Protein 1E4M (pdb70)

Secondary structure (DSSP, 8-state):
------SSSP-TT-TTTS-GGGS-TT-EEEEE--HHHHS-STTS--BHHHHHHHHSHHHH-TT---SSSTT-HHHHHHHHHHHHHHHT-SEEEEE--HHHH-TTSSGGG---HHHHHHHHHHHHHHHHTT-EEEEEEESS--BHHHHHHH-GGGSTHHHHHHHHHHHHHHHHHTTT--EEEEES-TTHIIIIIHTS-SSTT----TTT-TT-SS--TTTHHHHHHHHHHHHHHHHHHHHHHHSGGG--EEE-EEEEEEEEESSTT-HHHHHHHHHHIIIIIIHHHHHHHHSS--HHHHHHHGGGSPPPPHHHHHHHTT--SSEEEEEEEEEEEEE----TTSTT--GGGGG-EEEESB-TTS-B-SSEEE--SS-GGG-EE--THHHHHHHHHHHHHTTS--EEEEE----EETTS-HHHHH--HHHHHHHHHHHHHHHHHHHHH---EEEEEEE-SB--PBTTTBTSEE--SEEEETTEEEEEEE-HHHHHHHHHH--

B-factor: mean 14.4, std 10.76, range [4.41, 97.76]

Structure (mmCIF, N/CA/C/O backbone):
data_1E4M
#
_entry.id   1E4M
#
_cell.length_a   135.300
_cell.length_b   137.200
_cell.length_c   80.600
_cell.angle_alpha   90.00
_cell.angle_beta   90.00
_cell.angle_gamma   90.00
#
_symmetry.space_group_name_H-M   'C 2 2 21'
#
loop_
_entity.id
_entity.type
_entity.pdbx_description
1 polymer 'MYROSINASE MA1'
2 branched 2-acetamido-2-deoxy-beta-D-glucopyranose-(1-4)-2-acetamido-2-deoxy-beta-D-glucopyranose
3 branched beta-D-xylopyranose-(1-2)-beta-D-mannopyranose-(1-4)-2-acetamido-2-deoxy-beta-D-glucopyranose-(1-4)-[alpha-L-fucopyranose-(1-3)]2-acetamido-2-deoxy-beta-D-glucopyranose
4 branched beta-D-xylopyranose-(1-2)-[alpha-D-mannopyranose-(1-3)][alpha-D-mannopyranose-(1-6)]beta-D-mannopyranose-(1-4)-2-acetamido-2-deoxy-beta-D-glucopyranose-(1-4)-[alpha-L-fucopyranose-(1-3)]2-acetamido-2-deoxy-beta-D-glucopyranose
5 non-polymer 2-acetamido-2-deoxy-beta-D-glucopyranose
6 non-polymer 'ZINC ION'
7 non-polymer 'SULFATE ION'
8 non-polymer GLYCEROL
9 water water
#
loop_
_atom_site.group_PDB
_atom_site.id
_atom_site.type_symbol
_atom_site.label_atom_id
_atom_site.label_alt_id
_atom_site.label_comp_id
_atom_site.label_asym_id
_atom_site.label_entity_id
_atom_site.label_seq_id
_atom_site.pdbx_PDB_ins_code
_atom_site.Cartn_x
_atom_site.Cartn_y
_atom_site.Cartn_z
_atom_site.occupancy
_atom_site.B_iso_or_equiv
_atom_site.auth_seq_id
_atom_site.auth_comp_id
_atom_site.auth_asym_id
_atom_site.auth_atom_id
_atom_site.pdbx_PDB_model_num
ATOM 1 N N . GLU A 1 3 ? 14.571 126.990 51.393 1.00 41.33 3 GLU M N 1
ATOM 2 C CA . GLU A 1 3 ? 15.533 126.700 50.302 1.00 40.50 3 GLU M CA 1
ATOM 3 C C . GLU A 1 3 ? 16.810 127.525 50.476 1.00 36.16 3 GLU M C 1
ATOM 4 O O . GLU A 1 3 ? 16.846 128.724 50.755 1.00 36.08 3 GLU M O 1
ATOM 10 N N . ILE A 1 4 ? 17.908 126.806 50.346 1.00 30.38 4 ILE M N 1
ATOM 11 C CA . ILE A 1 4 ? 19.245 127.408 50.500 1.00 26.36 4 ILE M CA 1
ATOM 12 C C . ILE A 1 4 ? 19.848 127.763 49.162 1.00 23.69 4 ILE M C 1
ATOM 13 O O . ILE A 1 4 ? 19.936 126.999 48.211 1.00 25.58 4 ILE M O 1
ATOM 18 N N . THR A 1 5 ? 20.303 128.982 49.070 1.00 20.24 5 THR M N 1
ATOM 19 C CA . THR A 1 5 ? 21.012 129.494 47.904 1.00 20.12 5 THR M CA 1
ATOM 20 C C . THR A 1 5 ? 22.424 129.839 48.364 1.00 17.52 5 THR M C 1
ATOM 21 O O . THR A 1 5 ? 22.619 130.503 49.375 1.00 20.31 5 THR M O 1
ATOM 25 N N . CYS A 1 6 ? 23.407 129.401 47.614 1.00 13.10 6 CYS M N 1
ATOM 26 C CA . CYS A 1 6 ? 24.796 129.651 47.893 1.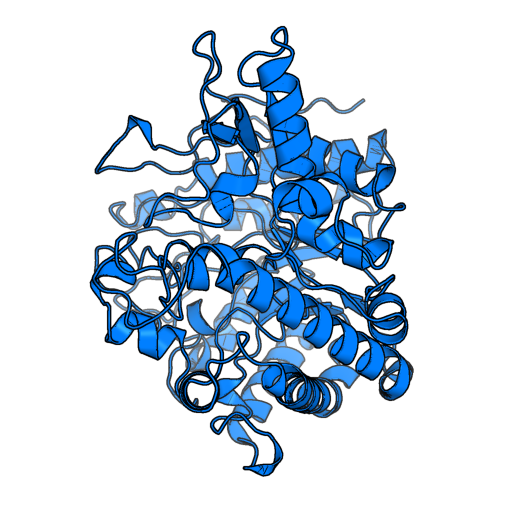00 10.75 6 CYS M CA 1
ATOM 27 C C . CYS A 1 6 ? 25.492 130.286 46.702 1.00 11.08 6 CYS M C 1
ATOM 28 O O . CYS A 1 6 ? 25.263 129.890 45.542 1.00 15.90 6 CYS M O 1
ATOM 31 N N . GLN A 1 7 ? 26.376 131.212 46.921 1.00 10.91 7 GLN M N 1
ATOM 32 C CA . GLN A 1 7 ? 27.122 131.920 45.886 1.00 9.81 7 GLN M CA 1
ATOM 33 C C . GLN A 1 7 ? 28.318 131.116 45.423 1.00 9.43 7 GLN M C 1
ATOM 34 O O . GLN A 1 7 ? 29.046 130.496 46.204 1.00 10.04 7 GLN M O 1
ATOM 40 N N . GLU A 1 8 ? 28.613 131.200 44.121 1.00 9.26 8 GLU M N 1
ATOM 41 C CA . GLU A 1 8 ? 29.769 130.589 43.529 1.00 8.85 8 GLU M CA 1
ATOM 42 C C . GLU A 1 8 ? 30.853 131.562 43.094 1.00 9.31 8 GLU M C 1
ATOM 43 O O . GLU A 1 8 ? 31.975 131.132 42.855 1.00 9.98 8 GLU M O 1
ATOM 49 N N . ASN A 1 9 ? 30.467 132.840 42.998 1.00 9.45 9 ASN M N 1
ATOM 50 C CA . ASN A 1 9 ? 31.390 133.824 42.466 1.00 10.74 9 ASN M CA 1
ATOM 51 C C . ASN A 1 9 ? 31.471 135.022 43.364 1.00 10.46 9 ASN M C 1
ATOM 52 O O . ASN A 1 9 ? 30.525 135.359 44.071 1.00 11.62 9 ASN M O 1
ATOM 57 N N . LEU A 1 10 ? 32.596 135.734 43.321 1.00 9.52 10 LEU M N 1
ATOM 58 C CA . LEU A 1 10 ? 32.682 137.008 44.020 1.00 9.24 10 LEU M CA 1
ATOM 59 C C . LEU A 1 10 ? 31.660 137.993 43.501 1.00 9.84 10 LEU M C 1
ATOM 60 O O . LEU A 1 10 ? 31.376 137.996 42.291 1.00 10.60 10 LEU M O 1
ATOM 65 N N . PRO A 1 11 ? 31.122 138.868 44.354 1.00 10.74 11 PRO M N 1
ATOM 66 C CA . PRO A 1 11 ? 31.373 138.942 45.777 1.00 10.86 11 PRO M CA 1
ATOM 67 C C . PRO A 1 11 ? 30.476 137.984 46.517 1.00 10.73 11 PRO M C 1
ATOM 68 O O . PRO A 1 11 ? 29.388 137.608 46.105 1.00 12.34 11 PRO M O 1
ATOM 72 N N . PHE A 1 12 ? 30.979 137.565 47.659 1.00 10.81 12 PHE M N 1
ATOM 73 C CA . PHE A 1 12 ? 30.289 136.697 48.589 1.00 10.43 12 PHE M CA 1
ATOM 74 C C . PHE A 1 12 ? 29.681 137.554 49.700 1.00 11.73 12 PHE M C 1
ATOM 75 O O . PHE A 1 12 ? 30.237 138.587 50.084 1.00 15.34 12 PHE M O 1
ATOM 83 N N . THR A 1 13 ? 28.541 137.080 50.180 1.00 11.81 13 THR M N 1
ATOM 84 C CA . THR A 1 13 ? 27.852 137.773 51.280 1.00 13.27 13 THR M CA 1
ATOM 85 C C . THR A 1 13 ? 27.658 136.822 52.441 1.00 13.14 13 THR M C 1
ATOM 86 O O . THR A 1 13 ? 26.988 137.204 53.410 1.00 15.97 13 THR M O 1
ATOM 90 N N . CYS A 1 14 ? 28.278 135.651 52.398 1.00 12.67 14 CYS M N 1
ATOM 91 C CA . CYS A 1 14 ? 28.111 134.680 53.464 1.00 13.42 14 CYS M CA 1
ATOM 92 C C . CYS A 1 14 ? 28.967 134.943 54.660 1.00 12.90 14 CYS M C 1
ATOM 93 O O . CYS A 1 14 ? 28.853 134.125 55.596 1.00 14.76 14 CYS M O 1
ATOM 96 N N . GLY A 1 15 ? 29.680 136.054 54.777 1.00 14.44 15 GLY M N 1
ATOM 97 C CA . GLY A 1 15 ? 30.435 136.395 55.952 1.00 15.85 15 GLY M CA 1
ATOM 98 C C . GLY A 1 15 ? 29.559 137.076 56.992 1.00 17.16 15 GLY M C 1
ATOM 99 O O . GLY A 1 15 ? 30.079 137.439 58.020 1.00 19.20 15 GLY M O 1
ATOM 100 N N . ASN A 1 16 ? 28.293 137.270 56.681 1.00 16.54 16 ASN M N 1
ATOM 101 C CA . ASN A 1 16 ? 27.368 137.872 57.603 1.00 18.21 16 ASN M CA 1
ATOM 102 C C . ASN A 1 16 ? 26.775 136.758 58.450 1.00 17.25 16 ASN M C 1
ATOM 103 O O . ASN A 1 16 ? 25.976 135.946 57.977 1.00 18.61 16 ASN M O 1
ATOM 108 N N . THR A 1 17 ? 27.109 136.753 59.729 1.00 16.05 17 THR M N 1
ATOM 109 C CA . THR A 1 17 ? 26.658 135.683 60.605 1.00 17.44 17 THR M CA 1
ATOM 110 C C . THR A 1 17 ? 25.187 135.746 60.963 1.00 19.86 17 THR M C 1
ATOM 111 O O . THR A 1 17 ? 24.661 134.811 61.563 1.00 21.91 17 THR M O 1
ATOM 115 N N . ASP A 1 18 ? 24.489 136.783 60.533 1.00 22.01 18 ASP M N 1
ATOM 116 C CA . ASP A 1 18 ? 23.062 136.860 60.579 1.00 26.34 18 ASP M CA 1
ATOM 117 C C . ASP A 1 18 ? 22.431 135.870 59.590 1.00 28.86 18 ASP M C 1
ATOM 118 O O . ASP A 1 18 ? 21.277 135.513 59.833 1.00 32.12 18 ASP M O 1
ATOM 123 N N . ALA A 1 19 ? 23.124 135.540 58.515 1.00 27.13 19 ALA M N 1
ATOM 124 C CA . ALA A 1 19 ? 22.615 134.681 57.474 1.00 27.47 19 ALA M CA 1
ATOM 125 C C . ALA A 1 19 ? 23.229 133.284 57.526 1.00 25.36 19 ALA M C 1
ATOM 126 O O . ALA A 1 19 ? 22.584 132.355 57.008 1.00 29.30 19 ALA M O 1
ATOM 128 N N . LEU A 1 20 ? 24.468 133.130 57.988 1.00 19.80 20 LEU M N 1
ATOM 129 C CA . LEU A 1 20 ? 25.113 131.828 58.019 1.00 15.99 20 LEU M CA 1
ATOM 130 C C . LEU A 1 20 ? 25.902 131.741 59.312 1.00 13.71 20 LEU M C 1
ATOM 131 O O . LEU A 1 20 ? 26.770 132.559 59.579 1.00 12.79 20 LEU M O 1
ATOM 139 N N . ASN A 1 21 ? 25.583 130.713 60.130 1.00 14.80 21 ASN M N 1
ATOM 140 C CA . ASN A 1 21 ? 26.290 130.571 61.403 1.00 13.93 21 ASN M CA 1
ATOM 141 C C . ASN A 1 21 ? 26.180 129.126 61.844 1.00 13.84 21 ASN M C 1
ATOM 142 O O . ASN A 1 21 ? 25.567 128.315 61.138 1.00 15.32 21 ASN M O 1
ATOM 147 N N . SER A 1 22 ? 26.746 128.788 62.984 1.00 13.35 22 SER M N 1
ATOM 148 C CA . SER A 1 22 ? 26.749 127.401 63.414 1.00 13.26 22 SER M CA 1
ATOM 149 C C . SER A 1 22 ? 25.341 126.880 63.662 1.00 14.60 22 SER M C 1
ATOM 150 O O . SER A 1 22 ? 25.143 125.668 63.538 1.00 14.51 22 SER M O 1
ATOM 153 N N . SER A 1 23 ? 24.406 127.742 63.999 1.00 15.30 23 SER M N 1
ATOM 154 C CA . SER A 1 23 ? 23.034 127.328 64.240 1.00 17.23 23 SER M CA 1
ATOM 155 C C . SER A 1 23 ? 22.305 126.903 62.997 1.00 16.09 23 SER M C 1
ATOM 156 O O . SER A 1 23 ? 21.244 126.304 63.042 1.00 17.51 23 SER M O 1
ATOM 159 N N . SER A 1 24 ? 22.918 127.191 61.835 1.00 15.67 24 SER M N 1
ATOM 160 C CA . SER A 1 24 ? 22.404 126.752 60.569 1.00 17.23 24 SER M CA 1
ATOM 161 C C . SER A 1 24 ? 22.586 125.240 60.436 1.00 16.61 24 SER M C 1
ATOM 162 O O . SER A 1 24 ? 21.886 124.597 59.651 1.00 19.48 24 SER M O 1
ATOM 165 N N . PHE A 1 25 ? 23.514 124.656 61.188 1.00 13.77 25 PHE M N 1
ATOM 166 C CA . PHE A 1 25 ? 23.861 123.248 61.157 1.00 13.56 25 PHE M CA 1
ATOM 167 C C . PHE A 1 25 ? 23.221 122.535 62.326 1.00 14.19 25 PHE M C 1
ATOM 168 O O . PHE A 1 25 ? 22.693 123.193 63.228 1.00 16.12 25 PHE M O 1
ATOM 176 N N . SER A 1 26 ? 23.238 121.193 62.392 1.00 15.80 26 SER M N 1
ATOM 177 C CA . SER A 1 26 ? 22.686 120.444 63.506 1.00 17.11 26 SER M CA 1
ATOM 178 C C . SER A 1 26 ? 23.382 120.799 64.803 1.00 17.23 26 SER M C 1
ATOM 179 O O . SER A 1 26 ? 24.556 121.122 64.770 1.00 16.02 26 SER M O 1
ATOM 182 N N . SER A 1 27 ? 22.636 120.634 65.940 1.00 19.22 27 SER M N 1
ATOM 183 C CA . SER A 1 27 ? 23.255 121.058 67.205 1.00 22.34 27 SER M CA 1
ATOM 184 C C . SER A 1 27 ? 24.556 120.362 67.543 1.00 21.77 27 SER M C 1
ATOM 185 O O . SER A 1 27 ? 25.422 120.892 68.250 1.00 23.48 27 SER M O 1
ATOM 188 N N . ASP A 1 28 ? 24.687 119.121 67.188 1.00 20.59 28 ASP M N 1
ATOM 189 C CA . ASP A 1 28 ? 25.887 118.372 67.562 1.00 20.62 28 ASP M CA 1
ATOM 190 C C . ASP A 1 28 ? 27.081 118.613 66.641 1.00 16.89 28 ASP M C 1
ATOM 191 O O . ASP A 1 28 ? 28.128 118.021 66.840 1.00 17.25 28 ASP M O 1
ATOM 196 N N . PHE A 1 29 ? 26.929 119.416 65.596 1.00 12.76 29 PHE M N 1
ATOM 197 C CA . PHE A 1 29 ? 27.947 119.521 64.557 1.00 10.26 29 PHE M CA 1
ATOM 198 C C . PHE A 1 29 ? 29.196 120.099 65.165 1.00 10.07 29 PHE M C 1
ATOM 199 O O . PHE A 1 29 ? 29.157 121.090 65.885 1.00 14.72 29 PHE M O 1
ATOM 207 N N . ILE A 1 30 ? 30.347 119.549 64.856 1.00 7.68 30 ILE M N 1
ATOM 208 C CA . ILE A 1 30 ? 31.630 120.000 65.404 1.00 8.26 30 ILE M CA 1
ATOM 209 C C . ILE A 1 30 ? 32.250 121.040 64.490 1.00 6.99 30 ILE M C 1
ATOM 210 O O . ILE A 1 30 ? 32.330 120.811 63.289 1.00 9.00 30 ILE M O 1
ATOM 219 N N . PHE A 1 31 ? 32.735 122.125 65.077 1.00 7.26 31 PHE M N 1
ATOM 220 C CA . PHE A 1 31 ? 33.448 123.143 64.328 1.00 7.64 31 PHE M CA 1
ATOM 221 C C . PHE A 1 31 ? 34.810 123.331 64.993 1.00 6.84 31 PHE M C 1
ATOM 222 O O . PHE A 1 31 ? 34.926 123.483 66.198 1.00 8.10 31 PHE M O 1
ATOM 230 N N . GLY A 1 32 ? 35.849 123.380 64.156 1.00 6.50 32 GLY M N 1
ATOM 231 C CA . GLY A 1 32 ? 37.169 123.683 64.691 1.00 6.83 32 GLY M CA 1
ATOM 232 C C . GLY A 1 32 ? 38.143 123.987 63.603 1.00 5.71 32 GLY M C 1
ATOM 233 O O . GLY A 1 32 ? 37.796 124.471 62.525 1.00 6.02 32 GLY M O 1
ATOM 234 N N . VAL A 1 33 ? 39.405 123.675 63.923 1.00 5.97 33 VAL M N 1
ATOM 235 C CA . VAL A 1 33 ? 40.535 123.909 63.045 1.00 5.85 33 VAL M CA 1
ATOM 236 C C . VAL A 1 33 ? 41.482 122.723 63.147 1.00 5.34 33 VAL M C 1
ATOM 237 O O . VAL A 1 33 ? 41.304 121.829 63.970 1.00 6.24 33 VAL M O 1
ATOM 241 N N . ALA A 1 34 ? 42.474 122.718 62.264 1.00 6.22 34 ALA M N 1
ATOM 242 C CA . ALA A 1 34 ? 43.403 121.601 62.089 1.00 5.52 34 ALA M CA 1
ATOM 243 C C . ALA A 1 34 ? 44.847 122.075 62.001 1.00 5.48 34 ALA M C 1
ATOM 244 O O . ALA A 1 34 ? 45.138 123.237 61.680 1.00 6.69 34 ALA M O 1
ATOM 246 N N . SER A 1 35 ? 45.742 121.136 62.268 1.00 5.66 35 SER M N 1
ATOM 247 C CA . SER A 1 35 ? 47.178 121.340 62.195 1.00 5.02 35 SER M CA 1
ATOM 248 C C . SER A 1 35 ? 47.836 120.008 61.918 1.00 4.82 35 SER M C 1
ATOM 249 O O . SER A 1 35 ? 47.194 118.965 61.899 1.00 5.32 35 SER M O 1
ATOM 252 N N . SER A 1 36 ? 49.169 120.030 61.729 1.00 4.91 36 SER M N 1
ATOM 253 C CA . SER A 1 36 ? 49.943 118.790 61.738 1.00 4.95 36 SER M CA 1
ATOM 254 C C . SER A 1 36 ? 51.286 119.029 62.415 1.00 4.83 36 SER M C 1
ATOM 255 O O . SER A 1 36 ? 51.776 120.146 62.497 1.00 5.39 36 SER M O 1
ATOM 258 N N . ALA A 1 37 ? 51.851 117.930 62.870 1.00 4.78 37 ALA M N 1
ATOM 259 C CA . ALA A 1 37 ? 52.990 118.000 63.779 1.00 5.33 37 ALA M CA 1
ATOM 260 C C . ALA A 1 37 ? 54.243 118.554 63.157 1.00 4.64 37 ALA M C 1
ATOM 261 O O . ALA A 1 37 ? 54.929 119.391 63.747 1.00 5.67 37 ALA M O 1
ATOM 263 N N . TYR A 1 38 ? 54.601 118.139 61.935 1.00 4.82 38 TYR M N 1
ATOM 264 C CA . TYR A 1 38 ? 55.790 118.671 61.315 1.00 5.16 38 TYR M CA 1
ATOM 265 C C . TYR A 1 38 ? 55.663 120.159 61.140 1.00 4.79 38 TYR M C 1
ATOM 266 O O . TYR A 1 38 ? 56.618 120.922 61.256 1.00 5.34 38 TYR M O 1
ATOM 275 N N . GLN A 1 39 ? 54.434 120.590 60.794 1.00 5.11 39 GLN M N 1
ATOM 276 C CA . GLN A 1 39 ? 54.219 121.966 60.445 1.00 5.47 39 GLN M CA 1
ATOM 277 C C . GLN A 1 39 ? 54.234 122.901 61.604 1.00 5.25 39 GLN M C 1
ATOM 278 O O . GLN A 1 39 ? 54.463 124.111 61.400 1.00 6.55 39 GLN M O 1
ATOM 284 N N . ILE A 1 40 ? 53.964 122.436 62.822 1.00 5.42 40 ILE M N 1
ATOM 285 C CA . ILE A 1 40 ? 53.844 123.295 63.985 1.00 5.79 40 ILE M CA 1
ATOM 286 C C . ILE A 1 40 ? 54.787 123.069 65.134 1.00 5.61 40 ILE M C 1
ATOM 287 O O . ILE A 1 40 ? 55.005 124.013 65.894 1.00 6.51 40 ILE M O 1
ATOM 292 N N . GLU A 1 41 ? 55.321 121.850 65.338 1.00 5.48 41 GLU M N 1
ATOM 293 C CA . GLU A 1 41 ? 55.942 121.621 66.629 1.00 5.82 41 GLU M CA 1
ATOM 294 C C . GLU A 1 41 ? 57.355 122.131 66.772 1.00 5.75 41 GLU M C 1
ATOM 295 O O . GLU A 1 41 ? 57.715 122.669 67.816 1.00 7.45 41 GLU M O 1
ATOM 301 N N . GLY A 1 42 ? 58.167 121.877 65.766 1.00 6.17 42 GLY M N 1
ATOM 302 C CA . GLY A 1 42 ? 59.608 121.991 65.825 1.00 6.37 42 GLY M CA 1
ATOM 303 C C . GLY A 1 42 ? 60.252 120.663 66.138 1.00 6.60 42 GLY M C 1
ATOM 304 O O . GLY A 1 42 ? 59.641 119.696 66.636 1.00 7.72 42 GLY M O 1
ATOM 305 N N . THR A 1 43 ? 61.554 120.563 65.866 1.00 6.64 43 THR M N 1
ATOM 306 C CA . THR A 1 43 ? 62.311 119.348 66.094 1.00 6.60 43 THR M CA 1
ATOM 307 C C . THR A 1 43 ? 62.717 119.124 67.540 1.00 6.13 43 THR M C 1
ATOM 308 O O . THR A 1 43 ? 63.090 118.003 67.891 1.00 6.88 43 THR M O 1
ATOM 312 N N . ILE A 1 44 ? 62.656 120.149 68.370 1.00 6.80 44 ILE M N 1
ATOM 313 C CA . ILE A 1 44 ? 63.032 119.959 69.769 1.00 6.92 44 ILE M CA 1
ATOM 314 C C . ILE A 1 44 ? 62.289 118.790 70.351 1.00 6.74 44 ILE M C 1
ATOM 315 O O . ILE A 1 44 ? 61.067 118.658 70.203 1.00 6.93 44 ILE M O 1
ATOM 320 N N . GLY A 1 45 ? 63.014 117.897 71.046 1.00 6.23 45 GLY M N 1
ATOM 321 C CA . GLY A 1 45 ? 62.393 116.815 71.749 1.00 6.60 45 GLY M CA 1
ATOM 322 C C . GLY A 1 45 ? 61.974 115.626 70.918 1.00 6.55 45 GLY M C 1
ATOM 323 O O . GLY A 1 45 ? 61.363 114.714 71.476 1.00 7.39 45 GLY M O 1
ATOM 324 N N . ARG A 1 46 ? 62.277 115.598 69.627 1.00 5.94 46 ARG M N 1
ATOM 325 C CA . ARG A 1 46 ? 61.927 114.455 68.810 1.00 5.89 46 ARG M CA 1
ATOM 326 C C . ARG A 1 46 ? 63.101 114.024 67.956 1.00 5.89 46 ARG M C 1
ATOM 327 O O . ARG A 1 46 ? 64.087 114.730 67.787 1.00 6.21 46 ARG M O 1
ATOM 335 N N . GLY A 1 47 ? 62.963 112.760 67.463 1.00 5.37 47 GLY M N 1
ATOM 336 C CA . GLY A 1 47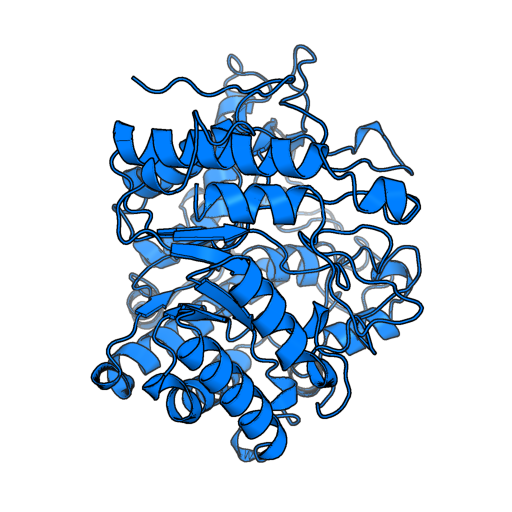 ? 63.879 112.303 66.452 1.00 5.67 47 GLY M CA 1
ATOM 337 C C . GLY A 1 47 ? 63.606 112.944 65.121 1.00 5.38 47 GLY M C 1
ATOM 338 O O . GLY A 1 47 ? 62.712 113.764 64.938 1.00 7.16 47 GLY M O 1
ATOM 339 N N . LEU A 1 48 ? 64.398 112.521 64.114 1.00 5.84 48 LEU M N 1
ATOM 340 C CA . LEU A 1 48 ? 64.323 113.055 62.775 1.00 6.24 48 LEU M CA 1
ATOM 341 C C . LEU A 1 48 ? 63.445 112.194 61.907 1.00 5.41 48 LEU M C 1
ATOM 342 O O . LEU A 1 48 ? 63.458 110.948 61.976 1.00 6.96 48 LEU M O 1
ATOM 347 N N . ASN A 1 49 ? 62.698 112.856 61.034 1.00 4.55 49 ASN M N 1
ATOM 348 C CA . ASN A 1 49 ? 61.775 112.205 60.102 1.00 4.93 49 ASN M CA 1
ATOM 349 C C . ASN A 1 49 ? 62.128 112.602 58.681 1.00 5.07 49 ASN M C 1
ATOM 350 O O . ASN A 1 49 ? 63.000 113.422 58.422 1.00 5.70 49 ASN M O 1
ATOM 355 N N . ILE A 1 50 ? 61.371 112.013 57.730 1.00 4.87 50 ILE M N 1
ATOM 356 C CA . ILE A 1 50 ? 61.722 112.228 56.323 1.00 5.10 50 ILE M CA 1
ATOM 357 C C . ILE A 1 50 ? 61.399 113.634 55.859 1.00 4.46 50 ILE M C 1
ATOM 358 O O . ILE A 1 50 ? 61.941 114.012 54.822 1.00 5.07 50 ILE M O 1
ATOM 363 N N . TRP A 1 51 ? 60.544 114.385 56.548 1.00 4.91 51 TRP M N 1
ATOM 364 C CA . TRP A 1 51 ? 60.384 115.778 56.185 1.00 5.06 51 TRP M CA 1
ATOM 365 C C . TRP A 1 51 ? 61.555 116.592 56.658 1.00 4.95 51 TRP M C 1
ATOM 366 O O . TRP A 1 51 ? 62.026 117.479 55.936 1.00 5.85 51 TRP M O 1
ATOM 377 N N . ASP A 1 52 ? 62.176 116.280 57.812 1.00 5.17 52 ASP M N 1
ATOM 378 C CA . ASP A 1 52 ? 63.461 116.876 58.139 1.00 5.00 52 ASP M CA 1
ATOM 379 C C . ASP A 1 52 ? 64.466 116.496 57.049 1.00 5.20 52 ASP M C 1
ATOM 380 O O . ASP A 1 52 ? 65.202 117.318 56.539 1.00 5.89 52 ASP M O 1
ATOM 385 N N . GLY A 1 53 ? 64.521 115.194 56.731 1.00 5.32 53 GLY M N 1
ATOM 386 C CA . GLY A 1 53 ? 65.533 114.737 55.767 1.00 5.34 53 GLY M CA 1
ATOM 387 C C . GLY A 1 53 ? 65.394 115.393 54.434 1.00 5.03 53 GLY M C 1
ATOM 388 O O . GLY A 1 53 ? 66.361 115.866 53.839 1.00 6.06 53 GLY M O 1
ATOM 389 N N . PHE A 1 54 ? 64.165 115.441 53.926 1.00 5.12 54 PHE M N 1
ATOM 390 C CA . PHE A 1 54 ? 63.897 115.970 52.606 1.00 5.30 54 PHE M CA 1
ATOM 391 C C . PHE A 1 54 ? 64.173 117.468 52.546 1.00 4.98 54 PHE M C 1
ATOM 392 O O . PHE A 1 54 ? 64.824 117.939 51.590 1.00 6.01 54 PHE M O 1
ATOM 400 N N . THR A 1 55 ? 63.671 118.202 53.534 1.00 5.03 55 THR M N 1
ATOM 401 C CA . THR A 1 55 ? 63.882 119.636 53.503 1.00 5.44 55 THR M CA 1
ATOM 402 C C . THR A 1 55 ? 65.318 120.049 53.654 1.00 5.62 55 THR M C 1
ATOM 403 O O . THR A 1 55 ? 65.720 121.116 53.205 1.00 7.22 55 THR M O 1
ATOM 407 N N . HIS A 1 56 ? 66.116 119.210 54.306 1.00 5.33 56 HIS M N 1
ATOM 408 C CA . HIS A 1 56 ? 67.522 119.472 54.523 1.00 5.80 56 HIS M CA 1
ATOM 409 C C . HIS A 1 56 ? 68.402 119.011 53.342 1.00 5.35 56 HIS M C 1
ATOM 410 O O . HIS A 1 56 ? 69.362 119.681 53.016 1.00 6.85 56 HIS M O 1
ATOM 417 N N . ARG A 1 57 ? 68.022 117.895 52.728 1.00 5.56 57 ARG M N 1
ATOM 418 C CA . ARG A 1 57 ? 68.802 117.397 51.596 1.00 5.62 57 ARG M CA 1
ATOM 419 C C . ARG A 1 57 ? 68.497 118.144 50.320 1.00 5.63 57 ARG M C 1
ATOM 420 O O . ARG A 1 57 ? 69.386 118.313 49.483 1.00 6.44 57 ARG M O 1
ATOM 428 N N . TYR A 1 58 ? 67.259 118.589 50.193 1.00 5.69 58 TYR M N 1
ATOM 429 C CA . TYR A 1 58 ? 66.718 119.252 48.985 1.00 6.44 58 TYR M CA 1
ATOM 430 C C . TYR A 1 58 ? 66.097 120.570 49.391 1.00 7.51 58 TYR M C 1
ATOM 431 O O . TYR A 1 58 ? 64.870 120.766 49.286 1.00 7.51 58 TYR M O 1
ATOM 440 N N . PRO A 1 59 ? 66.889 121.534 49.839 1.00 7.79 59 PRO M N 1
ATOM 441 C CA . PRO A 1 59 ? 66.319 122.764 50.385 1.00 8.52 59 PRO M CA 1
ATOM 442 C C . PRO A 1 59 ? 65.477 123.512 49.391 1.00 8.97 59 PRO M C 1
ATOM 443 O O . PRO A 1 59 ? 64.446 124.097 49.795 1.00 9.67 59 PRO M O 1
ATOM 447 N N . ASN A 1 60 ? 65.805 123.477 48.105 1.00 9.63 60 ASN M N 1
ATOM 448 C CA . ASN A 1 60 ? 64.929 124.190 47.177 1.00 10.74 60 ASN M CA 1
ATOM 449 C C . ASN A 1 60 ? 63.585 123.536 46.995 1.00 9.90 60 ASN M C 1
ATOM 450 O O . ASN A 1 60 ? 62.719 124.178 46.421 1.00 15.41 60 ASN M O 1
ATOM 455 N N . LYS A 1 61 ? 63.359 122.321 47.455 1.00 8.22 61 LYS M N 1
ATOM 456 C CA . LYS A 1 61 ? 62.065 121.691 47.424 1.00 8.47 61 LYS M CA 1
ATOM 457 C C . LYS A 1 61 ? 61.301 121.953 48.724 1.00 8.64 61 LYS M C 1
ATOM 458 O O . LYS A 1 61 ? 60.093 121.695 48.781 1.00 9.95 61 LYS M O 1
ATOM 464 N N . SER A 1 62 ? 61.958 122.468 49.758 1.00 9.28 62 SER M N 1
ATOM 465 C CA . SER A 1 62 ? 61.260 122.726 51.004 1.00 9.08 62 SER M CA 1
ATOM 466 C C . SER A 1 62 ? 60.355 123.918 50.889 1.00 9.06 62 SER M C 1
ATOM 467 O O . SER A 1 62 ? 59.320 124.026 51.569 1.00 10.65 62 SER M O 1
ATOM 472 N N . GLY A 1 63 ? 60.751 124.905 50.078 1.00 9.52 63 GLY M N 1
ATOM 473 C CA . GLY A 1 63 ? 60.027 126.139 49.844 1.00 9.80 63 GLY M CA 1
ATOM 474 C C . GLY A 1 63 ? 60.943 127.114 49.154 1.00 9.97 63 GLY M C 1
ATOM 475 O O . GLY A 1 63 ? 62.181 126.944 49.190 1.00 10.77 63 GLY M O 1
ATOM 476 N N . PRO A 1 64 ? 60.406 128.167 48.568 1.00 10.76 64 PRO M N 1
ATOM 477 C CA . PRO A 1 64 ? 61.255 129.139 47.880 1.00 12.01 64 PRO M CA 1
ATOM 478 C C . PRO A 1 64 ? 62.213 129.823 48.832 1.00 11.59 64 PRO M C 1
ATOM 479 O O . PRO A 1 64 ? 63.303 130.291 48.434 1.00 14.96 64 PRO M O 1
ATOM 483 N N . ASP A 1 65 ? 61.866 129.923 50.100 1.00 10.86 65 ASP M N 1
ATOM 484 C CA . ASP A 1 65 ? 62.681 130.513 51.150 1.00 11.73 65 ASP M CA 1
ATOM 485 C C . ASP A 1 65 ? 63.592 129.479 51.820 1.00 10.40 65 ASP M C 1
ATOM 486 O O . ASP A 1 65 ? 64.255 129.830 52.787 1.00 12.55 65 ASP M O 1
ATOM 491 N N . HIS A 1 66 ? 63.534 128.238 51.341 1.00 10.27 66 HIS M N 1
ATOM 492 C CA . HIS A 1 66 ? 64.265 127.136 51.947 1.00 10.02 66 HIS M CA 1
ATOM 493 C C . HIS A 1 66 ? 63.826 126.929 53.393 1.00 9.77 66 HIS M C 1
ATOM 494 O O . HIS A 1 66 ? 64.548 126.323 54.186 1.00 11.73 66 HIS M O 1
ATOM 501 N N . GLY A 1 67 ? 62.622 127.333 53.757 1.00 10.11 67 GLY M N 1
ATOM 502 C CA . GLY A 1 67 ? 62.114 127.166 55.092 1.00 10.39 67 GLY M CA 1
ATOM 503 C C . GLY A 1 67 ? 61.831 125.728 55.439 1.00 9.10 67 GLY M C 1
ATOM 504 O O . GLY A 1 67 ? 61.552 124.969 54.502 1.00 11.91 67 GLY M O 1
ATOM 505 N N . ASN A 1 68 ? 61.795 125.404 56.709 1.00 7.90 68 ASN M N 1
ATOM 506 C CA . ASN A 1 68 ? 61.500 124.031 57.115 1.00 7.84 68 ASN M CA 1
ATOM 507 C C . ASN A 1 68 ? 60.853 124.061 58.498 1.00 7.10 68 ASN M C 1
ATOM 508 O O . ASN A 1 68 ? 60.552 125.130 59.029 1.00 7.82 68 ASN M O 1
ATOM 513 N N . GLY A 1 69 ? 60.546 122.890 59.009 1.00 6.82 69 GLY M N 1
ATOM 514 C CA . GLY A 1 69 ? 59.888 122.741 60.283 1.00 6.80 69 GLY M CA 1
ATOM 515 C C . GLY A 1 69 ? 60.827 122.710 61.460 1.00 6.68 69 GLY M C 1
ATOM 516 O O . GLY A 1 69 ? 60.378 122.266 62.532 1.00 7.41 69 GLY M O 1
ATOM 517 N N . ASP A 1 70 ? 62.040 123.199 61.377 1.00 6.03 70 ASP M N 1
ATOM 518 C CA . ASP A 1 70 ? 62.944 123.089 62.515 1.00 6.86 70 ASP M CA 1
ATOM 519 C C . ASP A 1 70 ? 62.383 123.748 63.800 1.00 7.33 70 ASP M C 1
ATOM 520 O O . ASP A 1 70 ? 62.482 123.153 64.874 1.00 7.87 70 ASP M O 1
ATOM 525 N N . THR A 1 71 ? 61.858 124.950 63.606 1.00 7.81 71 THR M N 1
ATOM 526 C CA . THR A 1 71 ? 61.326 125.656 64.792 1.00 7.88 71 THR M CA 1
ATOM 527 C C . THR A 1 71 ? 59.896 126.032 64.559 1.00 7.69 71 THR M C 1
ATOM 528 O O . THR A 1 71 ? 59.061 125.874 65.457 1.00 8.54 71 THR M O 1
ATOM 532 N N . THR A 1 72 ? 59.547 126.522 63.368 1.00 8.05 72 THR M N 1
ATOM 533 C CA . THR A 1 72 ? 58.169 126.868 63.008 1.00 7.65 72 THR M CA 1
ATOM 534 C C . THR A 1 72 ? 57.511 127.672 64.117 1.00 7.62 72 THR M C 1
ATOM 535 O O . THR A 1 72 ? 58.161 128.555 64.706 1.00 9.66 72 THR M O 1
ATOM 539 N N . CYS A 1 73 ? 56.263 127.394 64.409 1.00 8.84 73 CYS M N 1
ATOM 540 C CA . CYS A 1 73 ? 55.540 128.154 65.431 1.00 9.33 73 CYS M CA 1
ATOM 541 C C . CYS A 1 73 ? 55.798 127.632 66.820 1.00 9.07 73 CYS M C 1
ATOM 542 O O . CYS A 1 73 ? 55.171 128.125 67.766 1.00 9.89 73 CYS M O 1
ATOM 545 N N . ASP A 1 74 ? 56.690 126.627 66.970 1.00 8.94 74 ASP M N 1
ATOM 546 C CA . ASP A 1 74 ? 57.096 126.154 68.261 1.00 8.74 74 ASP M CA 1
ATOM 547 C C . ASP A 1 74 ? 55.894 125.768 69.121 1.00 8.13 74 ASP M C 1
ATOM 548 O O . ASP A 1 74 ? 55.827 126.130 70.304 1.00 9.33 74 ASP M O 1
ATOM 553 N N . SER A 1 75 ? 55.015 124.938 68.561 1.00 8.01 75 SER M N 1
ATOM 554 C CA . SER A 1 75 ? 53.929 124.374 69.368 1.00 7.73 75 SER M CA 1
ATOM 555 C C . SER A 1 75 ? 54.458 123.356 70.343 1.00 8.11 75 SER M C 1
ATOM 556 O O . SER A 1 75 ? 53.685 122.985 71.248 1.00 9.25 75 SER M O 1
ATOM 559 N N . PHE A 1 76 ? 55.696 122.880 70.239 1.00 8.51 76 PHE M N 1
ATOM 560 C CA . PHE A 1 76 ? 56.254 122.138 71.353 1.00 9.32 76 PHE M CA 1
ATOM 561 C C . PHE A 1 76 ? 56.229 123.000 72.617 1.00 9.20 76 PHE M C 1
ATOM 562 O O . PHE A 1 76 ? 55.768 122.532 73.661 1.00 11.01 76 PHE M O 1
ATOM 570 N N . SER A 1 77 ? 56.678 124.244 72.520 1.00 9.92 77 SER M N 1
ATOM 571 C CA . SER A 1 77 ? 56.700 125.115 73.675 1.00 10.81 77 SER M CA 1
ATOM 572 C C . SER A 1 77 ? 55.355 125.763 73.932 1.00 9.63 77 SER M C 1
ATOM 573 O O . SER A 1 77 ? 54.954 125.960 75.084 1.00 12.52 77 SER M O 1
ATOM 576 N N . TYR A 1 78 ? 54.625 126.080 72.874 1.00 9.23 78 TYR M N 1
ATOM 577 C CA . TYR A 1 78 ? 53.473 126.956 72.974 1.00 9.92 78 TYR M CA 1
ATOM 578 C C . TYR A 1 78 ? 52.179 126.261 72.703 1.00 8.99 78 TYR M C 1
ATOM 579 O O . TYR A 1 78 ? 51.181 126.877 72.344 1.00 10.22 78 TYR M O 1
ATOM 588 N N . TRP A 1 79 ? 52.080 124.956 72.977 1.00 9.57 79 TRP M N 1
ATOM 589 C CA . TRP A 1 79 ? 50.838 124.193 72.799 1.00 8.81 79 TRP M CA 1
ATOM 590 C C . TRP A 1 79 ? 49.716 124.836 73.591 1.00 8.44 79 TRP M C 1
ATOM 591 O O . TRP A 1 79 ? 48.576 124.792 73.152 1.00 8.75 79 TRP M O 1
ATOM 602 N N . GLN A 1 80 ? 50.003 125.444 74.763 1.00 8.46 80 GLN M N 1
ATOM 603 C CA . GLN A 1 80 ? 48.916 126.049 75.512 1.00 9.45 80 GLN M CA 1
ATOM 604 C C . GLN A 1 80 ? 48.332 127.210 74.749 1.00 8.62 80 GLN M C 1
ATOM 605 O O . GLN A 1 80 ? 47.136 127.491 74.876 1.00 9.74 80 GLN M O 1
ATOM 611 N N . LYS A 1 81 ? 49.177 127.938 74.003 1.00 8.95 81 LYS M N 1
ATOM 612 C CA . LYS A 1 81 ? 48.687 129.034 73.203 1.00 9.05 81 LYS M CA 1
ATOM 613 C C . LYS A 1 81 ? 47.791 128.571 72.058 1.00 8.80 81 LYS M C 1
ATOM 614 O O . LYS A 1 81 ? 46.864 129.269 71.668 1.00 10.20 81 LYS M O 1
ATOM 620 N N . ASP A 1 82 ? 48.044 127.341 71.567 1.00 8.71 82 ASP M N 1
ATOM 621 C CA . ASP A 1 82 ? 47.139 126.755 70.579 1.00 8.66 82 ASP M CA 1
ATOM 622 C C . ASP A 1 82 ? 45.758 126.487 71.232 1.00 8.33 82 ASP M C 1
ATOM 623 O O . ASP A 1 82 ? 44.731 126.801 70.670 1.00 9.17 82 ASP M O 1
ATOM 628 N N . ILE A 1 83 ? 45.781 125.874 72.424 1.00 8.85 83 ILE M N 1
ATOM 629 C CA . ILE A 1 83 ? 44.554 125.653 73.154 1.00 8.91 83 ILE M CA 1
ATOM 630 C C . ILE A 1 83 ? 43.811 126.965 73.350 1.00 9.64 83 ILE M C 1
ATOM 631 O O . ILE A 1 83 ? 42.609 127.057 73.206 1.00 10.55 83 ILE M O 1
ATOM 636 N N . ASP A 1 84 ? 44.568 128.012 73.701 1.00 9.80 84 ASP M N 1
ATOM 637 C CA . ASP A 1 84 ? 43.948 129.339 73.939 1.00 11.01 84 ASP M CA 1
ATOM 638 C C . ASP A 1 84 ? 43.242 129.829 72.690 1.00 10.73 84 ASP M C 1
ATOM 639 O O . ASP A 1 84 ? 42.180 130.465 72.824 1.00 11.99 84 ASP M O 1
ATOM 644 N N . VAL A 1 85 ? 43.786 129.646 71.496 1.00 10.48 85 VAL M N 1
ATOM 645 C CA . VAL A 1 85 ? 43.134 130.060 70.265 1.00 11.09 85 VAL M CA 1
ATOM 646 C C . VAL A 1 85 ? 41.811 129.303 70.142 1.00 8.94 85 VAL M C 1
ATOM 647 O O . VAL A 1 85 ? 40.776 129.856 69.817 1.00 9.71 85 VAL M O 1
ATOM 651 N N . LEU A 1 86 ? 41.841 127.984 70.353 1.00 8.77 86 LEU M N 1
ATOM 652 C CA . LEU A 1 86 ? 40.662 127.163 70.244 1.00 8.09 86 LEU M CA 1
ATOM 653 C C . LEU A 1 86 ? 39.590 127.586 71.235 1.00 8.28 86 LEU M C 1
ATOM 654 O O . LEU A 1 86 ? 38.390 127.648 70.915 1.00 9.19 86 LEU M O 1
ATOM 659 N N . ASP A 1 87 ? 40.044 127.911 72.451 1.00 9.20 87 ASP M N 1
ATOM 660 C CA . ASP A 1 87 ? 39.103 128.392 73.470 1.00 10.53 87 ASP M CA 1
ATOM 661 C C . ASP A 1 87 ? 38.478 129.729 73.091 1.00 10.99 87 ASP M C 1
ATOM 662 O O . ASP A 1 87 ? 37.271 129.891 73.180 1.00 12.08 87 ASP M O 1
ATOM 667 N N . GLU A 1 88 ? 39.291 130.627 72.539 1.00 11.20 88 GLU M N 1
ATOM 668 C CA . GLU A 1 88 ? 38.792 131.893 72.032 1.00 12.45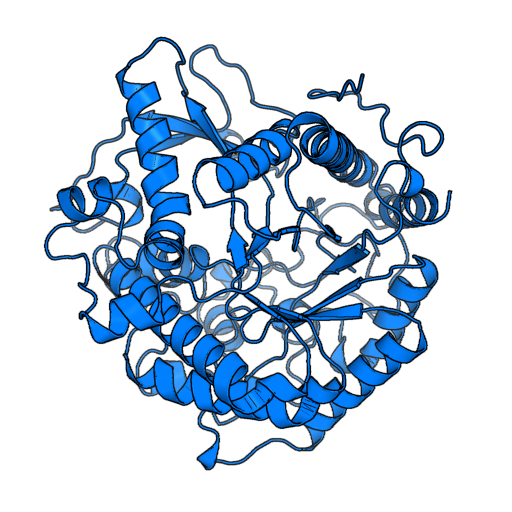 88 GLU M CA 1
ATOM 669 C C . GLU A 1 88 ? 37.755 131.688 70.942 1.00 11.53 88 GLU M C 1
ATOM 670 O O . GLU A 1 88 ? 36.728 132.389 70.906 1.00 13.27 88 GLU M O 1
ATOM 681 N N . LEU A 1 89 ? 38.002 130.709 70.080 1.00 10.80 89 LEU M N 1
ATOM 682 C CA . LEU A 1 89 ? 37.049 130.397 69.025 1.00 10.35 89 LEU M CA 1
ATOM 683 C C . LEU A 1 89 ? 35.779 129.751 69.549 1.00 10.15 89 LEU M C 1
ATOM 684 O O . LEU A 1 89 ? 34.805 129.648 68.789 1.00 11.81 89 LEU M O 1
ATOM 689 N N . ASN A 1 90 ? 35.785 129.204 70.756 1.00 10.41 90 ASN M N 1
ATOM 690 C CA . ASN A 1 90 ? 34.730 128.344 71.234 1.00 10.47 90 ASN M CA 1
ATOM 691 C C . ASN A 1 90 ? 34.622 127.127 70.305 1.00 9.80 90 ASN M C 1
ATOM 692 O O . ASN A 1 90 ? 33.569 126.559 70.092 1.00 10.46 90 ASN M O 1
ATOM 697 N N . ALA A 1 91 ? 35.782 126.680 69.781 1.00 9.66 91 ALA M N 1
ATOM 698 C CA . ALA A 1 91 ? 35.802 125.515 68.928 1.00 9.08 91 ALA M CA 1
ATOM 699 C C . ALA A 1 91 ? 35.426 124.300 69.728 1.00 8.47 91 ALA M C 1
ATOM 700 O O . ALA A 1 91 ? 35.732 124.146 70.912 1.00 10.64 91 ALA M O 1
ATOM 702 N N . THR A 1 92 ? 34.797 123.324 69.065 1.00 8.18 92 THR M N 1
ATOM 703 C CA . THR A 1 92 ? 34.452 122.055 69.639 1.00 8.78 92 THR M CA 1
ATOM 704 C C . THR A 1 92 ? 35.296 120.939 69.104 1.00 7.27 92 THR M C 1
ATOM 705 O O . THR A 1 92 ? 35.145 119.815 69.583 1.00 9.14 92 THR M O 1
ATOM 709 N N . GLY A 1 93 ? 36.154 121.201 68.109 1.00 6.83 93 GLY M N 1
ATOM 710 C CA . GLY A 1 93 ? 37.068 120.165 67.616 1.00 6.67 93 GLY M CA 1
ATOM 711 C C . GLY A 1 93 ? 38.421 120.790 67.283 1.00 5.85 93 GLY M C 1
ATOM 712 O O . GLY A 1 93 ? 38.534 121.937 66.908 1.00 6.95 93 GLY M O 1
ATOM 713 N N . TYR A 1 94 ? 39.425 119.914 67.372 1.00 6.09 94 TYR M N 1
ATOM 714 C CA . TYR A 1 94 ? 40.760 120.266 66.915 1.00 5.95 94 TYR M CA 1
ATOM 715 C C . TYR A 1 94 ? 41.391 119.026 66.361 1.00 5.68 94 TYR M C 1
ATOM 716 O O . TYR A 1 94 ? 41.471 118.006 67.043 1.00 6.48 94 TYR M O 1
ATOM 725 N N . ARG A 1 95 ? 41.851 119.130 65.115 1.00 5.60 95 ARG M N 1
ATOM 726 C CA . ARG A 1 95 ? 42.631 118.046 64.530 1.00 5.68 95 ARG M CA 1
ATOM 727 C C . ARG A 1 95 ? 44.110 118.398 64.623 1.00 5.32 95 ARG M C 1
ATOM 728 O O . ARG A 1 95 ? 44.514 119.482 64.193 1.00 6.88 95 ARG M O 1
ATOM 736 N N . PHE A 1 96 ? 44.871 117.490 65.206 1.00 5.16 96 PHE M N 1
ATOM 737 C CA . PHE A 1 96 ? 46.316 117.621 65.240 1.00 5.41 96 PHE M CA 1
ATOM 738 C C . PHE A 1 96 ? 46.879 116.261 64.916 1.00 5.08 96 PHE M C 1
ATOM 739 O O . PHE A 1 96 ? 46.156 115.277 64.910 1.00 5.84 96 PHE M O 1
ATOM 747 N N . SER A 1 97 ? 48.194 116.224 64.679 1.00 4.63 97 SER M N 1
ATOM 748 C CA . SER A 1 97 ? 48.819 114.913 64.469 1.00 4.41 97 SER M CA 1
ATOM 749 C C . SER A 1 97 ? 49.837 114.632 65.541 1.00 4.70 97 SER M C 1
ATOM 750 O O . SER A 1 97 ? 50.417 115.523 66.160 1.00 5.61 97 SER M O 1
ATOM 753 N N . ILE A 1 98 ? 50.076 113.333 65.742 1.00 4.47 98 ILE M N 1
ATOM 754 C CA . ILE A 1 98 ? 51.173 112.861 66.571 1.00 4.67 98 ILE M CA 1
ATOM 755 C C . ILE A 1 98 ? 52.382 112.654 65.692 1.00 5.05 98 ILE M C 1
ATOM 756 O O . ILE A 1 98 ? 52.259 111.994 64.664 1.00 6.08 98 ILE M O 1
ATOM 761 N N . ALA A 1 99 ? 53.512 113.212 66.095 1.00 4.76 99 ALA M N 1
ATOM 762 C CA . ALA A 1 99 ? 54.757 112.911 65.371 1.00 4.90 99 ALA M CA 1
ATOM 763 C C . ALA A 1 99 ? 55.245 111.566 65.838 1.00 5.04 99 ALA M C 1
ATOM 764 O O . ALA A 1 99 ? 55.702 111.415 66.992 1.00 5.51 99 ALA M O 1
ATOM 766 N N . TRP A 1 100 ? 55.286 110.601 64.931 1.00 5.33 100 TRP M N 1
ATOM 767 C CA . TRP A 1 100 ? 55.866 109.305 65.231 1.00 4.97 100 TRP M CA 1
ATOM 768 C C . TRP A 1 100 ? 57.252 109.462 65.814 1.00 4.92 100 TRP M C 1
ATOM 769 O O . TRP A 1 100 ? 57.629 108.785 66.768 1.00 6.31 100 TRP M O 1
ATOM 780 N N . SER A 1 101 ? 58.055 110.367 65.225 1.00 4.93 101 SER M N 1
ATOM 781 C CA . SER A 1 101 ? 59.413 110.577 65.698 1.00 5.49 101 SER M CA 1
ATOM 782 C C . SER A 1 101 ? 59.496 111.173 67.075 1.00 5.05 101 SER M C 1
ATOM 783 O O . SER A 1 101 ? 60.581 111.145 67.669 1.00 6.27 101 SER M O 1
ATOM 788 N N . ARG A 1 102 ? 58.415 111.759 67.607 1.00 5.61 102 ARG M N 1
ATOM 789 C CA . ARG A 1 102 ? 58.428 112.258 68.969 1.00 5.59 102 ARG M CA 1
ATOM 790 C C . ARG A 1 102 ? 58.183 111.165 69.956 1.00 6.17 102 ARG M C 1
ATOM 791 O O . ARG A 1 102 ? 58.751 111.219 71.051 1.00 8.64 102 ARG M O 1
ATOM 799 N N . ILE A 1 103 ? 57.348 110.176 69.633 1.00 6.33 103 ILE M N 1
ATOM 800 C CA . ILE A 1 103 ? 57.067 109.130 70.622 1.00 7.16 103 ILE M CA 1
ATOM 801 C C . ILE A 1 103 ? 57.889 107.869 70.425 1.00 5.76 103 ILE M C 1
ATOM 802 O O . ILE A 1 103 ? 58.148 107.199 71.429 1.00 7.04 103 ILE M O 1
ATOM 807 N N . ILE A 1 104 ? 58.310 107.565 69.203 1.00 5.69 104 ILE M N 1
ATOM 808 C CA . ILE A 1 104 ? 59.216 106.453 68.956 1.00 5.98 104 ILE M CA 1
ATOM 809 C C . ILE A 1 104 ? 60.293 106.966 68.018 1.00 6.26 104 ILE M C 1
ATOM 810 O O . ILE A 1 104 ? 60.290 106.736 66.807 1.00 6.28 104 ILE M O 1
ATOM 815 N N . PRO A 1 105 ? 61.269 107.728 68.564 1.00 6.40 105 PRO M N 1
ATOM 816 C CA . PRO A 1 105 ? 62.310 108.278 67.730 1.00 6.35 105 PRO M CA 1
ATOM 817 C C . PRO A 1 105 ? 63.051 107.271 66.904 1.00 6.79 105 PRO M C 1
ATOM 818 O O . PRO A 1 105 ? 63.519 107.615 65.786 1.00 8.77 105 PRO M O 1
ATOM 822 N N . ARG A 1 106 ? 63.201 106.038 67.348 1.00 6.14 106 ARG M N 1
ATOM 823 C CA . ARG A 1 106 ? 63.917 105.001 66.605 1.00 5.98 106 ARG M CA 1
ATOM 824 C C . ARG A 1 106 ? 63.000 104.219 65.689 1.00 5.94 106 ARG M C 1
ATOM 825 O O . ARG A 1 106 ? 63.439 103.194 65.140 1.00 7.07 106 ARG M O 1
ATOM 833 N N . GLY A 1 107 ? 61.767 104.672 65.493 1.00 6.51 107 GLY M N 1
ATOM 834 C CA . GLY A 1 107 ? 60.847 104.112 64.515 1.00 6.49 107 GLY M CA 1
ATOM 835 C C . GLY A 1 107 ? 60.115 102.860 64.971 1.00 6.69 107 GLY M C 1
ATOM 836 O O . GLY A 1 107 ? 58.894 102.817 65.026 1.00 7.60 107 GLY M O 1
ATOM 837 N N . LYS A 1 108 ? 60.881 101.811 65.258 1.00 6.93 108 LYS M N 1
ATOM 838 C CA . LYS A 1 108 ? 60.356 100.531 65.671 1.00 7.52 108 LYS M CA 1
ATOM 839 C C . LYS A 1 108 ? 60.159 100.552 67.172 1.00 7.11 108 LYS M C 1
ATOM 840 O O . LYS A 1 108 ? 61.096 100.792 67.946 1.00 7.89 108 LYS M O 1
ATOM 846 N N . ARG A 1 109 ? 58.947 100.239 67.620 1.00 7.90 109 ARG M N 1
ATOM 847 C CA . ARG A 1 109 ? 58.570 100.342 69.013 1.00 8.15 109 ARG M CA 1
ATOM 848 C C . ARG A 1 109 ? 59.449 99.551 69.948 1.00 8.46 109 ARG M C 1
ATOM 849 O O . ARG A 1 109 ? 59.734 100.027 71.061 1.00 9.21 109 ARG M O 1
ATOM 857 N N . SER A 1 110 ? 59.938 98.385 69.544 1.00 8.87 110 SER M N 1
ATOM 858 C CA . SER A 1 110 ? 60.797 97.598 70.425 1.00 9.87 110 SER M CA 1
ATOM 859 C C . SER A 1 110 ? 62.106 98.296 70.784 1.00 9.63 110 SER M C 1
ATOM 860 O O . SER A 1 110 ? 62.765 97.860 71.722 1.00 11.66 110 SER M O 1
ATOM 863 N N . ARG A 1 111 ? 62.506 99.322 70.031 1.00 8.25 111 ARG M N 1
ATOM 864 C CA . ARG A 1 111 ? 63.679 100.086 70.332 1.00 7.90 111 ARG M CA 1
ATOM 865 C C . ARG A 1 111 ? 63.476 101.098 71.443 1.00 9.21 111 ARG M C 1
ATOM 866 O O . ARG A 1 111 ? 64.471 101.748 71.831 1.00 10.75 111 ARG M O 1
ATOM 874 N N . GLY A 1 112 ? 62.269 101.235 71.945 1.00 9.62 112 GLY M N 1
ATOM 875 C CA . GLY A 1 112 ? 62.020 102.096 73.067 1.00 9.78 112 GLY M CA 1
ATOM 876 C C . GLY A 1 112 ? 61.127 103.270 72.670 1.00 8.37 112 GLY M C 1
ATOM 877 O O . GLY A 1 112 ? 60.984 103.628 71.514 1.00 10.80 112 GLY M O 1
ATOM 878 N N . VAL A 1 113 ? 60.480 103.820 73.665 1.00 8.89 113 VAL M N 1
ATOM 879 C CA . VAL A 1 113 ? 59.647 104.955 73.507 1.00 11.02 113 VAL M CA 1
ATOM 880 C C . VAL A 1 113 ? 60.235 106.164 74.177 1.00 11.09 113 VAL M C 1
ATOM 881 O O . VAL A 1 113 ? 61.066 106.084 75.085 1.00 14.86 113 VAL M O 1
ATOM 885 N N . ASN A 1 114 ? 59.792 107.333 73.775 1.00 8.28 114 ASN M N 1
ATOM 886 C CA . ASN A 1 114 ? 60.210 108.582 74.390 1.00 8.13 114 ASN M CA 1
ATOM 887 C C . ASN A 1 114 ? 59.110 108.989 75.357 1.00 8.23 114 ASN M C 1
ATOM 888 O O . ASN A 1 114 ? 58.094 109.593 74.949 1.00 8.74 114 ASN M O 1
ATOM 893 N N . GLU A 1 115 ? 59.307 108.758 76.642 1.00 8.40 115 GLU M N 1
ATOM 894 C CA . GLU A 1 115 ? 58.290 109.086 77.623 1.00 8.77 115 GLU M CA 1
ATOM 895 C C . GLU A 1 115 ? 57.943 110.554 77.641 1.00 8.18 115 GLU M C 1
ATOM 896 O O . GLU A 1 115 ? 56.804 110.941 77.869 1.00 9.29 115 GLU M O 1
ATOM 902 N N . LYS A 1 116 ? 58.953 111.404 77.448 1.00 8.50 116 LYS M N 1
ATOM 903 C CA . LYS A 1 116 ? 58.663 112.839 77.463 1.00 9.23 116 LYS M CA 1
ATOM 904 C C . LYS A 1 116 ? 57.810 113.224 76.269 1.00 8.23 116 LYS M C 1
ATOM 905 O O . LYS A 1 116 ? 57.019 114.163 76.334 1.00 9.18 116 LYS M O 1
ATOM 911 N N . GLY A 1 117 ? 57.991 112.548 75.134 1.00 8.31 117 GLY M N 1
ATOM 912 C CA . GLY A 1 117 ? 57.141 112.784 73.964 1.00 8.85 117 GLY M CA 1
ATOM 913 C C . GLY A 1 117 ? 55.724 112.391 74.234 1.00 8.03 117 GLY M C 1
ATOM 914 O O . GLY A 1 117 ? 54.764 113.064 73.856 1.00 8.96 117 GLY M O 1
ATOM 915 N N . ILE A 1 118 ? 55.552 111.212 74.882 1.00 7.79 118 ILE M N 1
ATOM 916 C CA . ILE A 1 118 ? 54.207 110.790 75.282 1.00 8.87 118 ILE M CA 1
ATOM 917 C C . ILE A 1 118 ? 53.559 111.809 76.192 1.00 8.21 118 ILE M C 1
ATOM 918 O O . ILE A 1 118 ? 52.399 112.180 76.018 1.00 9.53 118 ILE M O 1
ATOM 927 N N . ASP A 1 119 ? 54.347 112.343 77.156 1.00 8.00 119 ASP M N 1
ATOM 928 C CA . ASP A 1 119 ? 53.832 113.340 78.076 1.00 8.78 119 ASP M CA 1
ATOM 929 C C . ASP A 1 119 ? 53.394 114.613 77.379 1.00 8.11 119 ASP M C 1
ATOM 930 O O . ASP A 1 119 ? 52.394 115.218 77.769 1.00 8.64 119 ASP M O 1
ATOM 935 N N . TYR A 1 120 ? 54.115 115.000 76.323 1.00 8.01 120 TYR M N 1
ATOM 936 C CA . TYR A 1 120 ? 53.718 116.170 75.567 1.00 7.61 120 TYR M CA 1
ATOM 937 C C . TYR A 1 120 ? 52.296 116.001 75.038 1.00 7.33 120 TYR M C 1
ATOM 938 O O . TYR A 1 120 ? 51.469 116.909 75.195 1.00 7.81 120 TYR M O 1
ATOM 947 N N . TYR A 1 121 ? 51.981 114.878 74.415 1.00 6.35 121 TYR M N 1
ATOM 948 C CA . TYR A 1 121 ? 50.643 114.723 73.874 1.00 6.39 121 TYR M CA 1
ATOM 949 C C . TYR A 1 121 ? 49.620 114.502 74.974 1.00 7.01 121 TYR M C 1
ATOM 950 O O . TYR A 1 121 ? 48.486 114.974 74.842 1.00 7.40 121 TYR M O 1
ATOM 959 N N . HIS A 1 122 ? 49.983 113.858 76.084 1.00 7.30 122 HIS M N 1
ATOM 960 C CA . HIS A 1 122 ? 49.047 113.761 77.178 1.00 8.76 122 HIS M CA 1
ATOM 961 C C . HIS A 1 122 ? 48.624 115.153 77.659 1.00 8.98 122 HIS M C 1
ATOM 962 O O . HIS A 1 122 ? 47.432 115.351 77.943 1.00 10.05 122 HIS M O 1
ATOM 969 N N . GLY A 1 123 ? 49.559 116.055 77.797 1.00 8.27 123 GLY M N 1
ATOM 970 C CA . GLY A 1 123 ? 49.215 117.375 78.311 1.00 9.39 123 GLY M CA 1
ATOM 971 C C . GLY A 1 123 ? 48.353 118.140 77.311 1.00 8.29 123 GLY M C 1
ATOM 972 O O . GLY A 1 123 ? 47.394 118.805 77.717 1.00 9.15 123 GLY M O 1
ATOM 973 N N . LEU A 1 124 ? 48.667 118.038 76.027 1.00 7.72 124 LEU M N 1
ATOM 974 C CA . LEU A 1 124 ? 47.832 118.685 75.019 1.00 7.30 124 LEU M CA 1
ATOM 975 C C . LEU A 1 124 ? 46.394 118.156 75.047 1.00 7.08 124 LEU M C 1
ATOM 976 O O . LEU A 1 124 ? 45.429 118.900 75.064 1.00 7.61 124 LEU M O 1
ATOM 981 N N . ILE A 1 125 ? 46.289 116.820 75.046 1.00 6.98 125 ILE M N 1
ATOM 982 C CA . ILE A 1 125 ? 44.979 116.189 75.022 1.00 7.35 125 ILE M CA 1
ATOM 983 C C . ILE A 1 125 ? 44.167 116.580 76.259 1.00 7.63 125 ILE M C 1
ATOM 984 O O . ILE A 1 125 ? 42.980 116.933 76.189 1.00 8.72 125 ILE M O 1
ATOM 989 N N . SER A 1 126 ? 44.821 116.511 77.439 1.00 7.64 126 SER M N 1
ATOM 990 C CA . SER A 1 126 ? 44.126 116.853 78.641 1.00 9.75 126 SER M CA 1
ATOM 991 C C . SER A 1 126 ? 43.664 118.324 78.597 1.00 8.68 126 SER M C 1
ATOM 992 O O . SER A 1 126 ? 42.556 118.630 79.029 1.00 10.44 126 SER M O 1
ATOM 997 N N . GLY A 1 127 ? 44.511 119.193 78.068 1.00 8.68 127 GLY M N 1
ATOM 998 C CA . GLY A 1 127 ? 44.161 120.595 77.990 1.00 9.00 127 GLY M CA 1
ATOM 999 C C . GLY A 1 127 ? 43.012 120.840 77.048 1.00 8.84 127 GLY M C 1
ATOM 1000 O O . GLY A 1 127 ? 42.138 121.700 77.304 1.00 10.25 127 GLY M O 1
ATOM 1001 N N . LEU A 1 128 ? 42.972 120.131 75.925 1.00 7.92 128 LEU M N 1
ATOM 1002 C CA . LEU A 1 128 ? 41.858 120.265 75.006 1.00 7.97 128 LEU M CA 1
ATOM 1003 C C . LEU A 1 128 ? 40.551 119.837 75.648 1.00 8.68 128 LEU M C 1
ATOM 1004 O O . LEU A 1 128 ? 39.532 120.525 75.537 1.00 9.49 128 LEU M O 1
ATOM 1009 N N . ILE A 1 129 ? 40.579 118.646 76.255 1.00 9.19 129 ILE M N 1
ATOM 1010 C CA . ILE A 1 129 ? 39.360 118.118 76.840 1.00 11.08 129 ILE M CA 1
ATOM 1011 C C . ILE A 1 129 ? 38.877 119.044 77.938 1.00 12.11 129 ILE M C 1
ATOM 1012 O O . ILE A 1 129 ? 37.669 119.259 78.094 1.00 13.57 129 ILE M O 1
ATOM 1017 N N . LYS A 1 130 ? 39.759 119.626 78.720 1.00 11.19 130 LYS M N 1
ATOM 1018 C CA . LYS A 1 130 ? 39.379 120.548 79.789 1.00 13.37 130 LYS M CA 1
ATOM 1019 C C . LYS A 1 130 ? 38.664 121.763 79.275 1.00 13.29 130 LYS M C 1
ATOM 1020 O O . LYS A 1 130 ? 37.874 122.349 79.999 1.00 16.03 130 LYS M O 1
ATOM 1026 N N . LYS A 1 131 ? 38.870 122.140 78.021 1.00 11.80 131 LYS M N 1
ATOM 1027 C CA . LYS A 1 131 ? 38.218 123.275 77.415 1.00 12.13 131 LYS M CA 1
ATOM 1028 C C . LYS A 1 131 ? 37.066 122.845 76.518 1.00 12.86 131 LYS M C 1
ATOM 1029 O O . LYS A 1 131 ? 36.526 123.651 75.768 1.00 14.57 131 LYS M O 1
ATOM 1035 N N . GLY A 1 132 ? 36.652 121.564 76.586 1.00 11.54 132 GLY M N 1
ATOM 1036 C CA . GLY A 1 132 ? 35.512 121.093 75.840 1.00 11.69 132 GLY M CA 1
ATOM 1037 C C . GLY A 1 132 ? 35.776 120.902 74.370 1.00 10.07 132 GLY M C 1
ATOM 1038 O O . GLY A 1 132 ? 34.831 120.939 73.581 1.00 12.67 132 GLY M O 1
ATOM 1039 N N . ILE A 1 133 ? 37.018 120.647 74.004 1.00 9.15 133 ILE M N 1
ATOM 1040 C CA . ILE A 1 133 ? 37.381 120.502 72.592 1.00 9.18 133 ILE M CA 1
ATOM 1041 C C . ILE A 1 133 ? 37.613 119.023 72.336 1.00 9.29 133 ILE M C 1
ATOM 1042 O O . ILE A 1 133 ? 38.387 118.386 73.046 1.00 12.09 133 ILE M O 1
ATOM 1047 N N . THR A 1 134 ? 36.972 118.504 71.308 1.00 8.15 134 THR M N 1
ATOM 1048 C CA . THR A 1 134 ? 37.126 117.130 70.916 1.00 8.44 134 THR M CA 1
ATOM 1049 C C . THR A 1 134 ? 38.375 116.959 70.045 1.00 7.67 134 THR M C 1
ATOM 1050 O O . THR A 1 134 ? 38.423 117.542 68.958 1.00 8.08 134 THR M O 1
ATOM 1054 N N . PRO A 1 135 ? 39.346 116.139 70.453 1.00 7.62 135 PRO M N 1
ATOM 1055 C CA . PRO A 1 135 ? 40.485 115.886 69.608 1.00 7.46 135 PRO M CA 1
ATOM 1056 C C . PRO A 1 135 ? 40.141 114.961 68.467 1.00 6.82 135 PRO M C 1
ATOM 1057 O O . PRO A 1 135 ? 39.453 113.955 68.635 1.00 8.65 135 PRO M O 1
ATOM 1061 N N . PHE A 1 136 ? 40.690 115.256 67.303 1.00 6.24 136 PHE M N 1
ATOM 1062 C CA . PHE A 1 136 ? 40.706 114.405 66.114 1.00 6.21 136 PHE M CA 1
ATOM 1063 C C . PHE A 1 136 ? 42.199 114.168 65.823 1.00 5.64 136 PHE M C 1
ATOM 1064 O O . PHE A 1 136 ? 42.859 115.158 65.454 1.00 8.33 136 PHE M O 1
ATOM 1072 N N . VAL A 1 137 ? 42.717 112.979 66.038 1.00 5.24 137 VAL M N 1
ATOM 1073 C CA . VAL A 1 137 ? 44.149 112.834 66.057 1.00 5.15 137 VAL M CA 1
ATOM 1074 C C . VAL A 1 137 ? 44.633 112.008 64.872 1.00 4.74 137 VAL M C 1
ATOM 1075 O O . VAL A 1 137 ? 44.230 110.844 64.724 1.00 5.87 137 VAL M O 1
ATOM 1079 N N . THR A 1 138 ? 45.470 112.622 64.063 1.00 5.23 138 THR M N 1
ATOM 1080 C CA . THR A 1 138 ? 46.094 111.957 62.935 1.00 5.07 138 THR M CA 1
ATOM 1081 C C . THR A 1 138 ? 47.325 111.200 63.385 1.00 4.71 138 THR M C 1
ATOM 1082 O O . THR A 1 138 ? 48.257 111.808 63.954 1.00 5.68 138 THR M O 1
ATOM 1086 N N . LEU A 1 139 ? 47.365 109.888 63.157 1.00 4.84 139 LEU M N 1
ATOM 1087 C CA . LEU A 1 139 ? 48.561 109.111 63.528 1.00 5.19 139 LEU M CA 1
ATOM 1088 C C . LEU A 1 139 ? 49.716 109.442 62.635 1.00 5.33 139 LEU M C 1
ATOM 1089 O O . LEU A 1 139 ? 50.864 109.518 63.087 1.00 6.30 139 LEU M O 1
ATOM 1094 N N . PHE A 1 140 ? 49.479 109.622 61.334 1.00 5.74 140 PHE M N 1
ATOM 1095 C CA . PHE A 1 140 ? 50.564 109.749 60.376 1.00 5.52 140 PHE M CA 1
ATOM 1096 C C . PHE A 1 140 ? 50.279 110.846 59.410 1.00 5.25 140 PHE M C 1
ATOM 1097 O O . PHE A 1 140 ? 49.541 110.668 58.419 1.00 7.64 140 PHE M O 1
ATOM 1105 N N . HIS A 1 141 ? 50.861 112.022 59.626 1.00 5.41 141 HIS M N 1
ATOM 1106 C CA . HIS A 1 141 ? 50.774 113.174 58.755 1.00 5.68 141 HIS M CA 1
ATOM 1107 C C . HIS A 1 141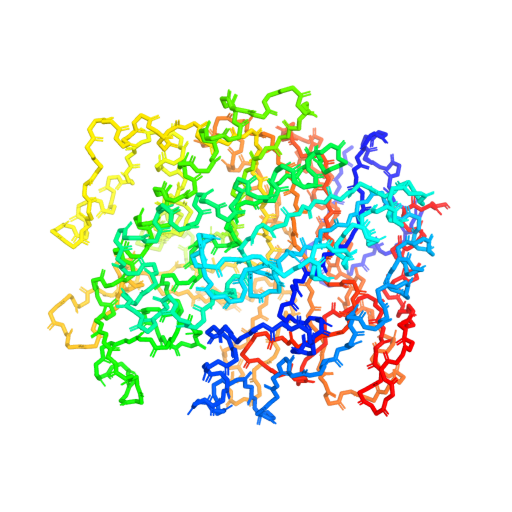 ? 52.116 113.369 58.044 1.00 5.60 141 HIS M C 1
ATOM 1108 O O . HIS A 1 141 ? 52.694 114.452 58.065 1.00 6.37 141 HIS M O 1
ATOM 1115 N N . TRP A 1 142 ? 52.585 112.284 57.409 1.00 6.24 142 TRP M N 1
ATOM 1116 C CA . TRP A 1 142 ? 53.684 112.262 56.454 1.00 5.51 142 TRP M CA 1
ATOM 1117 C C . TRP A 1 142 ? 55.072 112.180 57.086 1.00 5.80 142 TRP M C 1
ATOM 1118 O O . TRP A 1 142 ? 56.055 111.977 56.372 1.00 6.46 142 TRP M O 1
ATOM 1129 N N . ASP A 1 143 ? 55.179 112.403 58.346 1.00 5.71 143 ASP M N 1
ATOM 1130 C CA . ASP A 1 143 ? 56.447 112.576 59.043 1.00 5.84 143 ASP M CA 1
ATOM 1131 C C . ASP A 1 143 ? 57.008 111.240 59.507 1.00 5.90 143 ASP M C 1
ATOM 1132 O O . ASP A 1 143 ? 57.147 110.976 60.694 1.00 6.34 143 ASP M O 1
ATOM 1137 N N . LEU A 1 144 ? 57.388 110.405 58.569 1.00 5.40 144 LEU M N 1
ATOM 1138 C CA . LEU A 1 144 ? 57.907 109.069 58.887 1.00 5.30 144 LEU M CA 1
ATOM 1139 C C . LEU A 1 144 ? 59.285 109.166 59.494 1.00 5.19 144 LEU M C 1
ATOM 1140 O O . LEU A 1 144 ? 60.139 109.830 58.951 1.00 5.82 144 LEU M O 1
ATOM 1145 N N . PRO A 1 145 ? 59.571 108.475 60.596 1.00 5.44 145 PRO M N 1
ATOM 1146 C CA . PRO A 1 145 ? 60.921 108.440 61.121 1.00 6.11 145 PRO M CA 1
ATOM 1147 C C . PRO A 1 145 ? 61.957 108.141 60.033 1.00 6.05 145 PRO M C 1
ATOM 1148 O O . PRO A 1 145 ? 61.785 107.181 59.249 1.00 6.36 145 PRO M O 1
ATOM 1152 N N . GLN A 1 146 ? 63.020 108.913 59.973 1.00 5.75 146 GLN M N 1
ATOM 1153 C CA . GLN A 1 146 ? 64.007 108.780 58.927 1.00 5.83 146 GLN M CA 1
ATOM 1154 C C . GLN A 1 146 ? 64.619 107.386 58.923 1.00 5.45 146 GLN M C 1
ATOM 1155 O O . GLN A 1 146 ? 64.895 106.844 57.840 1.00 6.04 146 GLN M O 1
ATOM 1161 N N . THR A 1 147 ? 64.825 106.848 60.113 1.00 5.51 147 THR M N 1
ATOM 1162 C CA . THR A 1 147 ? 65.393 105.491 60.200 1.00 5.43 147 THR M CA 1
ATOM 1163 C C . THR A 1 147 ? 64.626 104.507 59.355 1.00 5.46 147 THR M C 1
ATOM 1164 O O . THR A 1 147 ? 65.225 103.621 58.762 1.00 6.56 147 THR M O 1
ATOM 1168 N N . LEU A 1 148 ? 63.287 104.611 59.328 1.00 5.61 148 LEU M N 1
ATOM 1169 C CA . LEU A 1 148 ? 62.500 103.625 58.559 1.00 5.91 148 LEU M CA 1
ATOM 1170 C C . LEU A 1 148 ? 62.666 103.803 57.066 1.00 5.67 148 LEU M C 1
ATOM 1171 O O . LEU A 1 148 ? 62.671 102.833 56.315 1.00 6.47 148 LEU M O 1
ATOM 1176 N N . GLN A 1 149 ? 62.756 105.054 56.636 1.00 5.41 149 GLN M N 1
ATOM 1177 C CA . GLN A 1 149 ? 63.059 105.293 55.238 1.00 5.35 149 GLN M CA 1
ATOM 1178 C C . GLN A 1 149 ? 64.433 104.785 54.870 1.00 5.70 149 GLN M C 1
ATOM 1179 O O . GLN A 1 149 ? 64.647 104.258 53.776 1.00 6.59 149 GLN M O 1
ATOM 1185 N N . ASP A 1 150 ? 65.396 104.933 55.778 1.00 5.78 150 ASP M N 1
ATOM 1186 C CA . ASP A 1 150 ? 66.729 104.470 55.459 1.00 6.08 150 ASP M CA 1
ATOM 1187 C C . ASP A 1 150 ? 66.866 102.959 55.590 1.00 5.88 150 ASP M C 1
ATOM 1188 O O . ASP A 1 150 ? 67.674 102.377 54.848 1.00 6.94 150 ASP M O 1
ATOM 1193 N N . GLU A 1 151 ? 66.148 102.338 56.504 1.00 6.03 151 GLU M N 1
ATOM 1194 C CA . GLU A 1 151 ? 66.239 100.887 56.627 1.00 6.88 151 GLU M CA 1
ATOM 1195 C C . GLU A 1 151 ? 65.620 100.192 55.443 1.00 7.20 151 GLU M C 1
ATOM 1196 O O . GLU A 1 151 ? 66.228 99.245 54.916 1.00 9.31 151 GLU M O 1
ATOM 1202 N N . TYR A 1 152 ? 64.427 100.613 55.010 1.00 6.62 152 TYR M N 1
ATOM 1203 C CA . TYR A 1 152 ? 63.697 99.855 54.008 1.00 6.48 152 TYR M CA 1
ATOM 1204 C C . TYR A 1 152 ? 62.887 100.700 53.066 1.00 6.61 152 TYR M C 1
ATOM 1205 O O . TYR A 1 152 ? 62.030 100.219 52.361 1.00 7.34 152 TYR M O 1
ATOM 1214 N N . GLU A 1 153 ? 63.167 101.992 53.031 1.00 6.06 153 GLU M N 1
ATOM 1215 C CA . GLU A 1 153 ? 62.449 102.927 52.165 1.00 5.86 153 GLU M CA 1
ATOM 1216 C C . GLU A 1 153 ? 60.991 103.021 52.543 1.00 5.56 153 GLU M C 1
ATOM 1217 O O . GLU A 1 153 ? 60.110 103.253 51.700 1.00 6.49 153 GLU M O 1
ATOM 1223 N N . GLY A 1 154 ? 60.713 102.954 53.851 1.00 5.85 154 GLY M N 1
ATOM 1224 C CA . GLY A 1 154 ? 59.425 103.360 54.326 1.00 5.54 154 GLY M CA 1
ATOM 1225 C C . GLY A 1 154 ? 58.272 102.641 53.684 1.00 5.61 154 GLY M C 1
ATOM 1226 O O . GLY A 1 154 ? 58.246 101.401 53.642 1.00 6.09 154 GLY M O 1
ATOM 1227 N N . PHE A 1 155 ? 57.293 103.414 53.225 1.00 5.76 155 PHE M N 1
ATOM 1228 C CA . PHE A 1 155 ? 56.096 102.817 52.652 1.00 6.02 155 PHE M CA 1
ATOM 1229 C C . PHE A 1 155 ? 56.351 102.090 51.370 1.00 6.25 155 PHE M C 1
ATOM 1230 O O . PHE A 1 155 ? 55.433 101.440 50.854 1.00 7.08 155 PHE M O 1
ATOM 1238 N N . LEU A 1 156 ? 57.548 102.164 50.796 1.00 6.54 156 LEU M N 1
ATOM 1239 C CA . LEU A 1 156 ? 57.866 101.335 49.665 1.00 6.60 156 LEU M CA 1
ATOM 1240 C C . LEU A 1 156 ? 57.921 99.854 49.990 1.00 6.58 156 LEU M C 1
ATOM 1241 O O . LEU A 1 156 ? 57.813 99.028 49.084 1.00 8.03 156 LEU M O 1
ATOM 1246 N N . ASP A 1 157 ? 58.109 99.497 51.259 1.00 7.06 157 ASP M N 1
ATOM 1247 C CA . ASP A 1 157 ? 58.332 98.127 51.645 1.00 7.11 157 ASP M CA 1
ATOM 1248 C C . ASP A 1 157 ? 57.246 97.658 52.556 1.00 7.45 157 ASP M C 1
ATOM 1249 O O . ASP A 1 157 ? 56.769 98.388 53.434 1.00 7.78 157 ASP M O 1
ATOM 1254 N N . PRO A 1 158 ? 56.856 96.363 52.493 1.00 7.99 158 PRO M N 1
ATOM 1255 C CA . PRO A 1 158 ? 55.808 95.868 53.385 1.00 8.68 158 PRO M CA 1
ATOM 1256 C C . PRO A 1 158 ? 56.194 95.843 54.834 1.00 7.84 158 PRO M C 1
ATOM 1257 O O . PRO A 1 158 ? 55.308 95.768 55.709 1.00 8.58 158 PRO M O 1
ATOM 1261 N N . GLN A 1 159 ? 57.469 96.010 55.196 1.00 7.80 159 GLN M N 1
ATOM 1262 C CA . GLN A 1 159 ? 57.872 96.134 56.571 1.00 8.23 159 GLN M CA 1
ATOM 1263 C C . GLN A 1 159 ? 57.208 97.291 57.283 1.00 7.41 159 GLN M C 1
ATOM 1264 O O . GLN A 1 159 ? 57.066 97.308 58.506 1.00 8.30 159 GLN M O 1
ATOM 1270 N N . ILE A 1 160 ? 56.760 98.293 56.524 1.00 6.73 160 ILE M N 1
ATOM 1271 C CA . ILE A 1 160 ? 56.089 99.425 57.123 1.00 6.75 160 ILE M CA 1
ATOM 1272 C C . ILE A 1 160 ? 54.868 98.998 57.886 1.00 7.04 160 ILE M C 1
ATOM 1273 O O . ILE A 1 160 ? 54.449 99.673 58.837 1.00 7.63 160 ILE M O 1
ATOM 1278 N N . ILE A 1 161 ? 54.174 97.945 57.447 1.00 6.86 161 ILE M N 1
ATOM 1279 C CA . ILE A 1 161 ? 52.887 97.609 58.004 1.00 7.71 161 ILE M CA 1
ATOM 1280 C C . ILE A 1 161 ? 52.982 97.325 59.479 1.00 8.10 161 ILE M C 1
ATOM 1281 O O . ILE A 1 161 ? 52.245 97.884 60.296 1.00 8.72 161 ILE M O 1
ATOM 1286 N N . ASP A 1 162 ? 53.890 96.433 59.864 1.00 8.25 162 ASP M N 1
ATOM 1287 C CA . ASP A 1 162 ? 54.023 96.102 61.267 1.00 8.97 162 ASP M CA 1
ATOM 1288 C C . ASP A 1 162 ? 54.621 97.228 62.087 1.00 7.47 162 ASP M C 1
ATOM 1289 O O . ASP A 1 162 ? 54.226 97.416 63.244 1.00 8.10 162 ASP M O 1
ATOM 1294 N N . ASP A 1 163 ? 55.528 98.025 61.527 1.00 7.15 163 ASP M N 1
ATOM 1295 C CA . ASP A 1 163 ? 56.068 99.157 62.296 1.00 7.14 163 ASP M CA 1
ATOM 1296 C C . ASP A 1 163 ? 54.970 100.184 62.503 1.00 6.25 163 ASP M C 1
ATOM 1297 O O . ASP A 1 163 ? 54.855 100.717 63.633 1.00 6.54 163 ASP M O 1
ATOM 1302 N N . PHE A 1 164 ? 54.148 100.479 61.527 1.00 6.12 164 PHE M N 1
ATOM 1303 C CA . PHE A 1 164 ? 53.042 101.390 61.698 1.00 6.10 164 PHE M CA 1
ATOM 1304 C C . PHE A 1 164 ? 52.033 100.855 62.701 1.00 5.84 164 PHE M C 1
ATOM 1305 O O . PHE A 1 164 ? 51.515 101.565 63.563 1.00 6.89 164 PHE M O 1
ATOM 1313 N N . LYS A 1 165 ? 51.742 99.545 62.625 1.00 6.39 165 LYS M N 1
ATOM 1314 C CA . LYS A 1 165 ? 50.815 98.946 63.558 1.00 6.71 165 LYS M CA 1
ATOM 1315 C C . LYS A 1 165 ? 51.265 99.076 65.001 1.00 6.17 165 LYS M C 1
ATOM 1316 O O . LYS A 1 165 ? 50.477 99.382 65.887 1.00 6.85 165 LYS M O 1
ATOM 1322 N N . ASP A 1 166 ? 52.568 98.830 65.244 1.00 6.63 166 ASP M N 1
ATOM 1323 C CA . ASP A 1 166 ? 53.071 98.902 66.615 1.00 6.60 166 ASP M CA 1
ATOM 1324 C C . ASP A 1 166 ? 53.050 100.327 67.117 1.00 6.63 166 ASP M C 1
ATOM 1325 O O . ASP A 1 166 ? 52.805 100.562 68.302 1.00 7.29 166 ASP M O 1
ATOM 1330 N N . TYR A 1 167 ? 53.311 101.305 66.275 1.00 5.82 167 TYR M N 1
ATOM 1331 C CA . TYR A 1 167 ? 53.207 102.727 66.610 1.00 5.75 167 TYR M CA 1
ATOM 1332 C C . TYR A 1 167 ? 51.771 103.081 66.956 1.00 5.88 167 TYR M C 1
ATOM 1333 O O . TYR A 1 167 ? 51.499 103.717 67.984 1.00 6.27 167 TYR M O 1
ATOM 1342 N N . ALA A 1 168 ? 50.840 102.676 66.083 1.00 5.58 168 ALA M N 1
ATOM 1343 C CA . ALA A 1 168 ? 49.468 102.980 66.356 1.00 5.90 168 ALA M CA 1
ATOM 1344 C C . ALA A 1 168 ? 48.988 102.351 67.647 1.00 5.97 168 ALA M C 1
ATOM 1345 O O . ALA A 1 168 ? 48.264 102.967 68.434 1.00 6.59 168 ALA M O 1
ATOM 1347 N N . ASP A 1 169 ? 49.409 101.097 67.903 1.00 6.19 169 ASP M N 1
ATOM 1348 C CA . ASP A 1 169 ? 49.020 100.433 69.137 1.00 7.23 169 ASP M CA 1
ATOM 1349 C C . ASP A 1 169 ? 49.474 101.236 70.343 1.00 6.99 169 ASP M C 1
ATOM 1350 O O . ASP A 1 169 ? 48.734 101.382 71.302 1.00 7.68 169 ASP M O 1
ATOM 1359 N N . LEU A 1 170 ? 50.704 101.796 70.293 1.00 6.81 170 LEU M N 1
ATOM 1360 C CA . LEU A 1 170 ? 51.158 102.620 71.396 1.00 7.30 170 LEU M CA 1
ATOM 1361 C C . LEU A 1 170 ? 50.277 103.851 71.574 1.00 6.29 170 LEU M C 1
ATOM 1362 O O . LEU A 1 170 ? 49.927 104.222 72.698 1.00 7.50 170 LEU M O 1
ATOM 1367 N N . CYS A 1 171 ? 49.909 104.473 70.458 1.00 6.31 171 CYS M N 1
ATOM 1368 C CA . CYS A 1 171 ? 49.024 105.644 70.543 1.00 6.76 171 CYS M CA 1
ATOM 1369 C C . CYS A 1 171 ? 47.683 105.294 71.143 1.00 6.08 171 CYS M C 1
ATOM 1370 O O . CYS A 1 171 ? 47.159 106.030 71.985 1.00 6.81 171 CYS M O 1
ATOM 1373 N N . PHE A 1 172 ? 47.074 104.176 70.706 1.00 6.14 172 PHE M N 1
ATOM 1374 C CA . PHE A 1 172 ? 45.775 103.816 71.279 1.00 6.55 172 PHE M CA 1
ATOM 1375 C C . PHE A 1 172 ? 45.923 103.524 72.772 1.00 7.16 172 PHE M C 1
ATOM 1376 O O . PHE A 1 172 ? 45.080 103.918 73.557 1.00 7.85 172 PHE M O 1
ATOM 1384 N N . GLU A 1 173 ? 46.977 102.778 73.117 1.00 7.64 173 GLU M N 1
ATOM 1385 C CA . GLU A 1 173 ? 47.205 102.445 74.525 1.00 8.86 173 GLU M CA 1
ATOM 1386 C C . GLU A 1 173 ? 47.376 103.701 75.352 1.00 8.93 173 GLU M C 1
ATOM 1387 O O . GLU A 1 173 ? 46.801 103.811 76.435 1.00 10.15 173 GLU M O 1
ATOM 1393 N N . GLU A 1 174 ? 48.160 104.654 74.897 1.00 7.71 174 GLU M N 1
ATOM 1394 C CA . GLU A 1 174 ? 48.493 105.808 75.732 1.00 8.05 174 GLU M CA 1
ATOM 1395 C C . GLU A 1 174 ? 47.422 106.852 75.703 1.00 8.06 174 GLU M C 1
ATOM 1396 O O . GLU A 1 174 ? 47.234 107.511 76.726 1.00 10.56 174 GLU M O 1
ATOM 1402 N N . PHE A 1 175 ? 46.750 107.053 74.570 1.00 7.30 175 PHE M N 1
ATOM 1403 C CA . PHE A 1 175 ? 45.887 108.215 74.435 1.00 7.24 175 PHE M CA 1
ATOM 1404 C C . PHE A 1 175 ? 44.439 107.903 74.186 1.00 7.30 175 PHE M C 1
ATOM 1405 O O . PHE A 1 175 ? 43.616 108.795 74.244 1.00 8.07 175 PHE M O 1
ATOM 1413 N N . GLY A 1 176 ? 44.109 106.624 73.883 1.00 7.52 176 GLY M N 1
ATOM 1414 C CA . GLY A 1 176 ? 42.756 106.308 73.454 1.00 8.20 176 GLY M CA 1
ATOM 1415 C C . GLY A 1 176 ? 41.704 106.362 74.521 1.00 8.13 176 GLY M C 1
ATOM 1416 O O . GLY A 1 176 ? 40.508 106.340 74.199 1.00 9.08 176 GLY M O 1
ATOM 1417 N N . ASP A 1 177 ? 42.113 106.408 75.787 1.00 9.18 177 ASP M N 1
ATOM 1418 C CA . ASP A 1 177 ? 41.111 106.633 76.824 1.00 10.74 177 ASP M CA 1
ATOM 1419 C C . ASP A 1 177 ? 40.510 108.021 76.677 1.00 10.62 177 ASP M C 1
ATOM 1420 O O . ASP A 1 177 ? 39.361 108.215 77.117 1.00 11.75 177 ASP M O 1
ATOM 1425 N N . SER A 1 178 ? 41.217 108.968 76.068 1.00 9.71 178 SER M N 1
ATOM 1426 C CA . SER A 1 178 ? 40.724 110.323 75.916 1.00 10.17 178 SER M CA 1
ATOM 1427 C C . SER A 1 178 ? 40.421 110.647 74.489 1.00 9.64 178 SER M C 1
ATOM 1428 O O . SER A 1 178 ? 39.528 111.475 74.214 1.00 13.61 178 SER M O 1
ATOM 1431 N N . VAL A 1 179 ? 41.134 110.135 73.519 1.00 8.04 179 VAL M N 1
ATOM 1432 C CA . VAL A 1 179 ? 40.946 110.414 72.115 1.00 6.84 179 VAL M CA 1
ATOM 1433 C C . VAL A 1 179 ? 39.946 109.426 71.560 1.00 7.16 179 VAL M C 1
ATOM 1434 O O . VAL A 1 179 ? 40.171 108.219 71.666 1.00 8.61 179 VAL M O 1
ATOM 1438 N N . LYS A 1 180 ? 38.870 109.929 70.930 1.00 7.04 180 LYS M N 1
ATOM 1439 C CA . LYS A 1 180 ? 37.796 109.097 70.404 1.00 7.31 180 LYS M CA 1
ATOM 1440 C C . LYS A 1 180 ? 37.624 109.205 68.929 1.00 7.22 180 LYS M C 1
ATOM 1441 O O . LYS A 1 180 ? 36.743 108.557 68.374 1.00 7.92 180 LYS M O 1
ATOM 1447 N N . TYR A 1 181 ? 38.462 110.019 68.261 1.00 6.45 181 TYR M N 1
ATOM 1448 C CA . TYR A 1 181 ? 38.433 110.153 66.827 1.00 6.10 181 TYR M CA 1
ATOM 1449 C C . TYR A 1 181 ? 39.884 110.093 66.338 1.00 6.43 181 TYR M C 1
ATOM 1450 O O . TYR A 1 181 ? 40.675 110.980 66.665 1.00 7.48 181 TYR M O 1
ATOM 1459 N N . TRP A 1 182 ? 40.178 109.054 65.600 1.00 5.63 182 TRP M N 1
ATOM 1460 C CA . TRP A 1 182 ? 41.494 108.799 65.066 1.00 5.55 182 TRP M CA 1
ATOM 1461 C C . TRP A 1 182 ? 41.492 108.817 63.568 1.00 5.29 182 TRP M C 1
ATOM 1462 O O . TRP A 1 182 ? 40.579 108.258 62.917 1.00 6.12 182 TRP M O 1
ATOM 1473 N N . LEU A 1 183 ? 42.499 109.448 62.992 1.00 5.34 183 LEU M N 1
ATOM 1474 C CA . LEU A 1 183 ? 42.772 109.404 61.555 1.00 5.47 183 LEU M CA 1
ATOM 1475 C C . LEU A 1 183 ? 44.040 108.615 61.367 1.00 5.49 183 LEU M C 1
ATOM 1476 O O . LEU A 1 183 ? 45.008 108.812 62.085 1.00 6.93 183 LEU M O 1
ATOM 1481 N N . THR A 1 184 ? 44.069 107.726 60.384 1.00 5.85 184 THR M N 1
ATOM 1482 C CA . THR A 1 184 ? 45.268 106.915 60.179 1.00 5.80 184 THR M CA 1
ATOM 1483 C C . THR A 1 184 ? 46.334 107.639 59.404 1.00 5.91 184 THR M C 1
ATOM 1484 O O . THR A 1 184 ? 47.350 108.046 59.966 1.00 8.98 184 THR M O 1
ATOM 1488 N N . ILE A 1 185 ? 46.180 107.767 58.122 1.00 6.97 185 ILE M N 1
ATOM 1489 C CA . ILE A 1 185 ? 47.130 108.351 57.205 1.00 7.08 185 ILE M CA 1
ATOM 1490 C C . ILE A 1 185 ? 46.516 109.579 56.596 1.00 7.29 185 ILE M C 1
ATOM 1491 O O . ILE A 1 185 ? 45.393 109.532 56.034 1.00 9.07 185 ILE M O 1
ATOM 1496 N N . ASN A 1 186 ? 47.222 110.706 56.661 1.00 6.82 186 ASN M N 1
ATOM 1497 C CA . ASN A 1 186 ? 46.748 111.923 56.007 1.00 7.13 186 ASN M CA 1
ATOM 1498 C C . ASN A 1 186 ? 46.807 111.834 54.510 1.00 7.90 186 ASN M C 1
ATOM 1499 O O . ASN A 1 186 ? 47.881 111.515 53.945 1.00 10.07 186 ASN M O 1
ATOM 1504 N N . GLN A 1 187 ? 45.758 112.243 53.795 1.00 8.08 187 GLN M N 1
ATOM 1505 C CA . GLN A 1 187 ? 45.633 112.371 52.345 1.00 6.55 187 GLN M CA 1
ATOM 1506 C C . GLN A 1 187 ? 46.336 111.225 51.634 1.00 7.26 187 GLN M C 1
ATOM 1507 O O . GLN A 1 187 ? 47.427 111.391 51.078 1.00 6.89 187 GLN M O 1
ATOM 1513 N N . LEU A 1 188 ? 45.641 110.104 51.535 1.00 7.11 188 LEU M N 1
ATOM 1514 C CA . LEU A 1 188 ? 46.253 108.919 50.955 1.00 6.39 188 LEU M CA 1
ATOM 1515 C C . LEU A 1 188 ? 46.909 109.132 49.589 1.00 6.21 188 LEU M C 1
ATOM 1516 O O . LEU A 1 188 ? 47.927 108.535 49.281 1.00 6.65 188 LEU M O 1
ATOM 1521 N N . TYR A 1 189 ? 46.314 109.975 48.730 1.00 6.07 189 TYR M N 1
ATOM 1522 C CA . TYR A 1 189 ? 46.861 110.193 47.396 1.00 6.02 189 TYR M CA 1
ATOM 1523 C C . TYR A 1 189 ? 48.220 110.867 47.382 1.00 5.65 189 TYR M C 1
ATOM 1524 O O . TYR A 1 189 ? 48.971 110.713 46.410 1.00 5.81 189 TYR M O 1
ATOM 1533 N N . SER A 1 190 ? 48.517 111.683 48.395 1.00 5.72 190 SER M N 1
ATOM 1534 C CA . SER A 1 190 ? 49.641 112.584 48.304 1.00 6.04 190 SER M CA 1
ATOM 1535 C C . SER A 1 190 ? 51.009 111.975 48.364 1.00 5.36 190 SER M C 1
ATOM 1536 O O . SER A 1 190 ? 51.865 112.284 47.500 1.00 6.41 190 SER M O 1
ATOM 1539 N N . VAL A 1 191 ? 51.300 111.104 49.310 1.00 5.56 191 VAL M N 1
ATOM 1540 C CA . VAL A 1 191 ? 52.668 110.567 49.381 1.00 5.78 191 VAL M CA 1
ATOM 1541 C C . VAL A 1 191 ? 52.976 109.745 48.148 1.00 6.02 191 VAL M C 1
ATOM 1542 O O . VAL A 1 191 ? 54.056 109.885 47.545 1.00 6.30 191 VAL M O 1
ATOM 1546 N N . PRO A 1 192 ? 52.088 108.832 47.685 1.00 4.76 192 PRO M N 1
ATOM 1547 C CA . PRO A 1 192 ? 52.427 108.066 46.498 1.00 5.95 192 PRO M CA 1
ATOM 1548 C C . PRO A 1 192 ? 52.786 108.942 45.328 1.00 6.15 192 PRO M C 1
ATOM 1549 O O . PRO A 1 192 ? 53.731 108.646 44.596 1.00 6.76 192 PRO M O 1
ATOM 1553 N N . THR A 1 193 ? 51.978 109.983 45.084 1.00 5.40 193 THR M N 1
ATOM 1554 C CA . THR A 1 193 ? 52.186 110.766 43.876 1.00 5.59 193 THR M CA 1
ATOM 1555 C C . THR A 1 193 ? 53.267 111.813 44.001 1.00 5.72 193 THR M C 1
ATOM 1556 O O . THR A 1 193 ? 54.132 111.903 43.160 1.00 7.18 193 THR M O 1
ATOM 1560 N N . ARG A 1 194 ? 53.268 112.552 45.102 1.00 6.01 194 ARG M N 1
ATOM 1561 C CA . ARG A 1 194 ? 54.246 113.617 45.273 1.00 6.20 194 ARG M CA 1
ATOM 1562 C C . ARG A 1 194 ? 55.536 113.114 45.886 1.00 5.76 194 ARG M C 1
ATOM 1563 O O . ARG A 1 194 ? 56.607 113.672 45.573 1.00 6.61 194 ARG M O 1
ATOM 1571 N N . GLY A 1 195 ? 55.471 112.108 46.749 1.00 5.44 195 GLY M N 1
ATOM 1572 C CA . GLY A 1 195 ? 56.666 111.611 47.376 1.00 5.69 195 GLY M CA 1
ATOM 1573 C C . GLY A 1 195 ? 57.458 110.623 46.532 1.00 5.73 195 GLY M C 1
ATOM 1574 O O . GLY A 1 195 ? 58.657 110.507 46.714 1.00 6.49 195 GLY M O 1
ATOM 1575 N N . TYR A 1 196 ? 56.727 109.878 45.685 1.00 5.58 196 TYR M N 1
ATOM 1576 C CA . TYR A 1 196 ? 57.290 108.798 44.909 1.00 5.93 196 TYR M CA 1
ATOM 1577 C C . TYR A 1 196 ? 57.035 108.925 43.398 1.00 6.30 196 TYR M C 1
ATOM 1578 O O . TYR A 1 196 ? 57.507 108.099 42.619 1.00 6.64 196 TYR M O 1
ATOM 1587 N N . GLY A 1 197 ? 56.349 109.984 42.996 1.00 6.15 197 GLY M N 1
ATOM 1588 C CA . GLY A 1 197 ? 56.017 110.192 41.576 1.00 6.56 197 GLY M CA 1
ATOM 1589 C C . GLY A 1 197 ? 56.746 111.410 41.055 1.00 6.64 197 GLY M C 1
ATOM 1590 O O . GLY A 1 197 ? 57.646 111.331 40.232 1.00 8.54 197 GLY M O 1
ATOM 1591 N N . SER A 1 198 ? 56.345 112.586 41.537 1.00 7.13 198 SER M N 1
ATOM 1592 C CA . SER A 1 198 ? 56.961 113.808 41.099 1.00 7.47 198 SER M CA 1
ATOM 1593 C C . SER A 1 198 ? 58.152 114.250 41.961 1.00 7.50 198 SER M C 1
ATOM 1594 O O . SER A 1 198 ? 58.885 115.151 41.567 1.00 8.47 198 SER M O 1
ATOM 1597 N N . ALA A 1 199 ? 58.272 113.671 43.134 1.00 7.40 199 ALA M N 1
ATOM 1598 C CA . ALA A 1 199 ? 59.354 113.990 44.083 1.00 7.61 199 ALA M CA 1
ATOM 1599 C C . ALA A 1 199 ? 59.264 115.442 44.544 1.00 7.71 199 ALA M C 1
ATOM 1600 O O . ALA A 1 199 ? 60.245 116.018 45.005 1.00 8.60 199 ALA M O 1
ATOM 1602 N N . LEU A 1 200 ? 58.072 116.004 44.581 1.00 6.73 200 LEU M N 1
ATOM 1603 C CA . LEU A 1 200 ? 57.843 117.301 45.166 1.00 7.33 200 LEU M CA 1
ATOM 1604 C C . LEU A 1 200 ? 57.839 117.212 46.694 1.00 6.48 200 LEU M C 1
ATOM 1605 O O . LEU A 1 200 ? 58.089 118.222 47.346 1.00 6.97 200 LEU M O 1
ATOM 1610 N N . ASP A 1 201 ? 57.515 116.032 47.223 1.00 5.90 201 ASP M N 1
ATOM 1611 C CA . ASP A 1 201 ? 57.367 115.831 48.646 1.00 5.84 201 ASP M CA 1
ATOM 1612 C C . ASP A 1 201 ? 58.323 114.755 49.119 1.00 5.47 201 ASP M C 1
ATOM 1613 O O . ASP A 1 201 ? 58.813 113.946 48.353 1.00 5.91 201 ASP M O 1
ATOM 1618 N N . ALA A 1 202 ? 58.575 114.714 50.439 1.00 5.37 202 ALA M N 1
ATOM 1619 C CA . ALA A 1 202 ? 59.358 113.649 51.027 1.00 4.89 202 ALA M CA 1
ATOM 1620 C C . ALA A 1 202 ? 58.714 112.299 50.675 1.00 5.46 202 ALA M C 1
ATOM 1621 O O . ALA A 1 202 ? 57.470 112.195 50.655 1.00 6.02 202 ALA M O 1
ATOM 1623 N N . PRO A 1 203 ? 59.469 111.242 50.456 1.00 5.53 203 PRO M N 1
ATOM 1624 C CA . PRO A 1 203 ? 60.917 111.215 50.586 1.00 5.63 203 PRO M CA 1
ATOM 1625 C C . PRO A 1 203 ? 61.691 111.753 49.402 1.00 6.29 203 PRO M C 1
ATOM 1626 O O . PRO A 1 203 ? 62.905 111.897 49.470 1.00 7.91 203 PRO M O 1
ATOM 1630 N N . GLY A 1 204 ? 61.005 112.025 48.309 1.00 6.06 204 GLY M N 1
ATOM 1631 C CA . GLY A 1 204 ? 61.693 112.618 47.158 1.00 7.02 204 GLY M CA 1
ATOM 1632 C C . GLY A 1 204 ? 62.249 111.605 46.190 1.00 6.44 204 GLY M C 1
ATOM 1633 O O . GLY A 1 204 ? 63.339 111.834 45.653 1.00 7.70 204 GLY M O 1
ATOM 1634 N N . ARG A 1 205 ? 61.523 110.538 45.908 1.00 6.35 205 ARG M N 1
ATOM 1635 C CA . ARG A 1 205 ? 61.928 109.521 44.964 1.00 6.62 205 ARG M CA 1
ATOM 1636 C C . ARG A 1 205 ? 61.162 109.726 43.645 1.00 7.11 205 ARG M C 1
ATOM 1637 O O . ARG A 1 205 ? 60.029 110.160 43.632 1.00 6.84 205 ARG M O 1
ATOM 1645 N N . CYS A 1 206 ? 61.851 109.404 42.531 1.00 6.70 206 CYS M N 1
ATOM 1646 C CA . CYS A 1 206 ? 61.216 109.495 41.228 1.00 6.94 206 CYS M CA 1
ATOM 1647 C C . CYS A 1 206 ? 62.127 108.828 40.204 1.00 7.16 206 CYS M C 1
ATOM 1648 O O . CYS A 1 206 ? 63.255 108.439 40.525 1.00 8.22 206 CYS M O 1
ATOM 1651 N N . SER A 1 207 ? 61.621 108.757 38.960 1.00 7.89 207 SER M N 1
ATOM 1652 C CA . SER A 1 207 ? 62.492 108.268 37.898 1.00 7.87 207 SER M CA 1
ATOM 1653 C C . SER A 1 207 ? 63.556 109.313 37.582 1.00 8.95 207 SER M C 1
ATOM 1654 O O . SER A 1 207 ? 63.271 110.513 37.624 1.00 9.46 207 SER M O 1
ATOM 1657 N N . PRO A 1 208 ? 64.743 108.877 37.135 1.00 10.25 208 PRO M N 1
ATOM 1658 C CA . PRO A 1 208 ? 65.830 109.782 36.884 1.00 12.26 208 PRO M CA 1
ATOM 1659 C C . PRO A 1 208 ? 65.532 110.927 35.937 1.00 11.97 208 PRO M C 1
ATOM 1660 O O . PRO A 1 208 ? 66.063 112.015 36.146 1.00 15.05 208 PRO M O 1
ATOM 1664 N N . THR A 1 209 ? 64.746 110.713 34.886 1.00 12.27 209 THR M N 1
ATOM 1665 C CA . THR A 1 209 ? 64.461 111.777 33.937 1.00 14.50 209 THR M CA 1
ATOM 1666 C C . THR A 1 209 ? 63.297 112.621 34.345 1.00 14.79 209 THR M C 1
ATOM 1667 O O . THR A 1 209 ? 63.101 113.700 33.777 1.00 19.63 209 THR M O 1
ATOM 1671 N N . VAL A 1 210 ? 62.549 112.251 35.389 1.00 12.36 210 VAL M N 1
ATOM 1672 C CA . VAL A 1 210 ? 61.530 113.108 35.954 1.00 12.16 210 VAL M CA 1
ATOM 1673 C C . VAL A 1 210 ? 62.172 114.233 36.735 1.00 12.97 210 VAL M C 1
ATOM 1674 O O . VAL A 1 210 ? 61.823 115.411 36.592 1.00 15.13 210 VAL M O 1
ATOM 1678 N N . ASP A 1 211 ? 63.146 113.875 37.547 1.00 12.46 211 ASP M N 1
ATOM 1679 C CA . ASP A 1 211 ? 63.908 114.884 38.293 1.00 12.77 211 ASP M CA 1
ATOM 1680 C C . ASP A 1 211 ? 65.244 114.289 38.635 1.00 11.27 211 ASP M C 1
ATOM 1681 O O . ASP A 1 211 ? 65.313 113.356 39.442 1.00 10.98 211 ASP M O 1
ATOM 1686 N N . PRO A 1 212 ? 66.306 114.727 37.988 1.00 13.11 212 PRO M N 1
ATOM 1687 C CA . PRO A 1 212 ? 67.616 114.179 38.208 1.00 13.22 212 PRO M CA 1
ATOM 1688 C C . PRO A 1 212 ? 68.114 114.307 39.635 1.00 12.38 212 PRO M C 1
ATOM 1689 O O . PRO A 1 212 ? 69.045 113.585 40.002 1.00 14.71 212 PRO M O 1
ATOM 1693 N N . SER A 1 213 ? 67.511 115.151 40.463 1.00 12.34 213 SER M N 1
ATOM 1694 C CA . SER A 1 213 ? 67.953 115.267 41.857 1.00 13.35 213 SER M CA 1
ATOM 1695 C C . SER A 1 213 ? 67.430 114.100 42.695 1.00 11.54 213 SER M C 1
ATOM 1696 O O . SER A 1 213 ? 67.992 113.950 43.797 1.00 13.87 213 SER M O 1
ATOM 1701 N N . CYS A 1 214 ? 66.454 113.369 42.301 1.00 10.29 214 CYS M N 1
ATOM 1702 C CA . CYS A 1 214 ? 65.943 112.280 43.145 1.00 10.91 214 CYS M CA 1
ATOM 1703 C C . CYS A 1 214 ? 67.108 111.294 43.424 1.00 9.32 214 CYS M C 1
ATOM 1704 O O . CYS A 1 214 ? 67.885 110.996 42.514 1.00 10.43 214 CYS M O 1
ATOM 1707 N N . TYR A 1 215 ? 67.146 110.749 44.629 1.00 8.32 215 TYR M N 1
ATOM 1708 C CA . TYR A 1 215 ? 68.211 109.826 44.960 1.00 8.01 215 TYR M CA 1
ATOM 1709 C C . TYR A 1 215 ? 67.971 108.447 44.386 1.00 8.39 215 TYR M C 1
ATOM 1710 O O . TYR A 1 215 ? 68.926 107.690 44.288 1.00 9.09 215 TYR M O 1
ATOM 1719 N N . ALA A 1 216 ? 66.754 108.096 44.093 1.00 7.78 216 ALA M N 1
ATOM 1720 C CA . ALA A 1 216 ? 66.361 106.785 43.615 1.00 7.76 216 ALA M CA 1
ATOM 1721 C C . ALA A 1 216 ? 64.904 106.899 43.207 1.00 7.39 216 ALA M C 1
ATOM 1722 O O . ALA A 1 216 ? 64.274 107.910 43.505 1.00 7.89 216 ALA M O 1
ATOM 1724 N N . GLY A 1 217 ? 64.371 105.869 42.585 1.00 7.69 217 GLY M N 1
ATOM 1725 C CA . GLY A 1 217 ? 62.960 105.761 42.371 1.00 7.68 217 GLY M CA 1
ATOM 1726 C C . GLY A 1 217 ? 62.516 105.349 40.997 1.00 6.95 217 GLY M C 1
ATOM 1727 O O . GLY A 1 217 ? 63.328 105.046 40.101 1.00 8.51 217 GLY M O 1
ATOM 1728 N N . ASN A 1 218 ? 61.225 105.299 40.836 1.00 7.52 218 ASN M N 1
ATOM 1729 C CA . ASN A 1 218 ? 60.570 104.914 39.595 1.00 6.56 218 ASN M CA 1
ATOM 1730 C C . ASN A 1 218 ? 59.157 105.442 39.693 1.00 6.73 218 ASN M C 1
ATOM 1731 O O . ASN A 1 218 ? 58.320 104.915 40.434 1.00 6.72 218 ASN M O 1
ATOM 1736 N N . SER A 1 219 ? 58.900 106.538 38.978 1.00 6.70 219 SER M N 1
ATOM 1737 C CA . SER A 1 219 ? 57.637 107.233 39.087 1.00 7.21 219 SER M CA 1
ATOM 1738 C C . 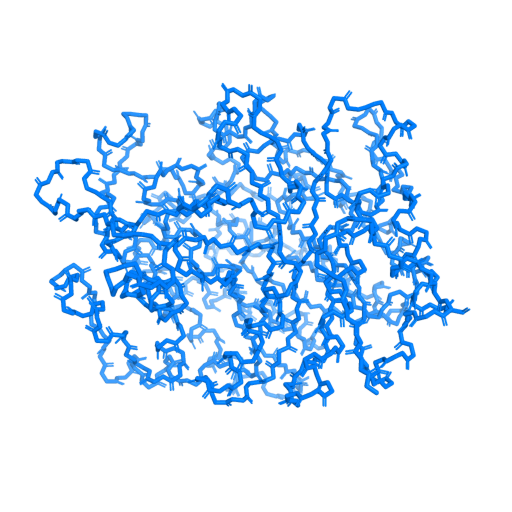SER A 1 219 ? 56.466 106.487 38.495 1.00 6.72 219 SER M C 1
ATOM 1739 O O . SER A 1 219 ? 55.342 106.867 38.750 1.00 6.99 219 SER M O 1
ATOM 1742 N N . SER A 1 220 ? 56.771 105.471 37.674 1.00 7.22 220 SER M N 1
ATOM 1743 C CA . SER A 1 220 ? 55.711 104.699 37.042 1.00 7.45 220 SER M CA 1
ATOM 1744 C C . SER A 1 220 ? 55.179 103.585 37.928 1.00 6.95 220 SER M C 1
ATOM 1745 O O . SER A 1 220 ? 54.023 103.201 37.816 1.00 8.47 220 SER M O 1
ATOM 1750 N N . THR A 1 221 ? 56.051 103.046 38.789 1.00 7.26 221 THR M N 1
ATOM 1751 C CA . THR A 1 221 ? 55.708 101.899 39.597 1.00 7.60 221 THR M CA 1
ATOM 1752 C C . THR A 1 221 ? 55.561 102.224 41.077 1.00 6.86 221 THR M C 1
ATOM 1753 O O . THR A 1 221 ? 54.677 101.673 41.750 1.00 7.16 221 THR M O 1
ATOM 1757 N N . GLU A 1 222 ? 56.451 103.050 41.625 1.00 6.82 222 GLU M N 1
ATOM 1758 C CA . GLU A 1 222 ? 56.477 103.224 43.059 1.00 5.92 222 GLU M CA 1
ATOM 1759 C C . GLU A 1 222 ? 55.237 103.846 43.613 1.00 6.27 222 GLU M C 1
ATOM 1760 O O . GLU A 1 222 ? 54.790 103.458 44.707 1.00 6.17 222 GLU M O 1
ATOM 1766 N N . PRO A 1 223 ? 54.566 104.795 42.966 1.00 5.35 223 PRO M N 1
ATOM 1767 C CA . PRO A 1 223 ? 53.320 105.308 43.532 1.00 5.65 223 PRO M CA 1
ATOM 1768 C C . PRO A 1 223 ? 52.328 104.229 43.844 1.00 4.94 223 PRO M C 1
ATOM 1769 O O . PRO A 1 223 ? 51.612 104.251 44.830 1.00 5.82 223 PRO M O 1
ATOM 1773 N N . TYR A 1 224 ? 52.209 103.216 42.967 1.00 5.77 224 TYR M N 1
ATOM 1774 C CA . TYR A 1 224 ? 51.273 102.148 43.171 1.00 6.02 224 TYR M CA 1
ATOM 1775 C C . TYR A 1 224 ? 51.659 101.261 44.316 1.00 5.38 224 TYR M C 1
ATOM 1776 O O . TYR A 1 224 ? 50.802 100.777 45.070 1.00 6.33 224 TYR M O 1
ATOM 1785 N N . ILE A 1 225 ? 52.956 100.980 44.424 1.00 5.73 225 ILE M N 1
ATOM 1786 C CA . ILE A 1 225 ? 53.447 100.152 45.543 1.00 5.97 225 ILE M CA 1
ATOM 1787 C C . ILE A 1 225 ? 53.149 100.834 46.863 1.00 5.39 225 ILE M C 1
ATOM 1788 O O . ILE A 1 225 ? 52.653 100.228 47.824 1.00 6.36 225 ILE M O 1
ATOM 1793 N N . VAL A 1 226 ? 53.492 102.132 46.928 1.00 5.84 226 VAL M N 1
ATOM 1794 C CA . VAL A 1 226 ? 53.324 102.895 48.152 1.00 5.56 226 VAL M CA 1
ATOM 1795 C C . VAL A 1 226 ? 51.855 103.030 48.493 1.00 5.07 226 VAL M C 1
ATOM 1796 O O . VAL A 1 226 ? 51.47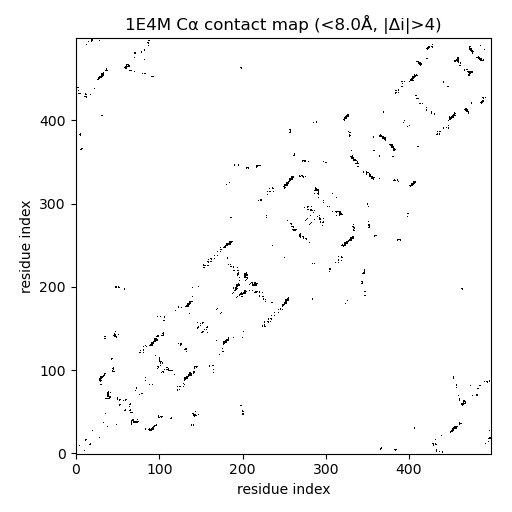9 102.868 49.678 1.00 5.91 226 VAL M O 1
ATOM 1800 N N . ALA A 1 227 ? 50.993 103.311 47.528 1.00 5.25 227 ALA M N 1
ATOM 1801 C CA . ALA A 1 227 ? 49.583 103.417 47.783 1.00 5.74 227 ALA M CA 1
ATOM 1802 C C . ALA A 1 227 ? 49.041 102.106 48.346 1.00 5.36 227 ALA M C 1
ATOM 1803 O O . ALA A 1 227 ? 48.215 102.102 49.277 1.00 5.80 227 ALA M O 1
ATOM 1805 N N . HIS A 1 228 ? 49.481 100.986 47.793 1.00 5.63 228 HIS M N 1
ATOM 1806 C CA . HIS A 1 228 ? 49.043 99.676 48.225 1.00 5.74 228 HIS M CA 1
ATOM 1807 C C . HIS A 1 228 ? 49.447 99.426 49.669 1.00 5.75 228 HIS M C 1
ATOM 1808 O O . HIS A 1 228 ? 48.626 99.022 50.506 1.00 6.40 228 HIS M O 1
ATOM 1815 N N . HIS A 1 229 ? 50.706 99.727 50.012 1.00 5.90 229 HIS M N 1
ATOM 1816 C CA . HIS A 1 229 ? 51.168 99.588 51.379 1.00 5.73 229 HIS M CA 1
ATOM 1817 C C . HIS A 1 229 ? 50.476 100.512 52.317 1.00 5.93 229 HIS M C 1
ATOM 1818 O O . HIS A 1 229 ? 50.207 100.156 53.470 1.00 6.22 229 HIS M O 1
ATOM 1825 N N . GLN A 1 230 ? 50.164 101.756 51.885 1.00 5.34 230 GLN M N 1
ATOM 1826 C CA . GLN A 1 230 ? 49.363 102.624 52.734 1.00 5.43 230 GLN M CA 1
ATOM 1827 C C . GLN A 1 230 ? 48.031 101.990 53.085 1.00 5.31 230 GLN M C 1
ATOM 1828 O O . GLN A 1 230 ? 47.585 102.043 54.237 1.00 6.03 230 GLN M O 1
ATOM 1834 N N . LEU A 1 231 ? 47.347 101.442 52.061 1.00 5.60 231 LEU M N 1
ATOM 1835 C CA . LEU A 1 231 ? 46.036 100.852 52.319 1.00 5.62 231 LEU M CA 1
ATOM 1836 C C . LEU A 1 231 ? 46.182 99.695 53.275 1.00 6.09 231 LEU M C 1
ATOM 1837 O O . LEU A 1 231 ? 45.339 99.538 54.178 1.00 6.27 231 LEU M O 1
ATOM 1842 N N . LEU A 1 232 ? 47.169 98.834 53.096 1.00 5.82 232 LEU M N 1
ATOM 1843 C CA . LEU A 1 232 ? 47.353 97.690 53.978 1.00 6.47 232 LEU M 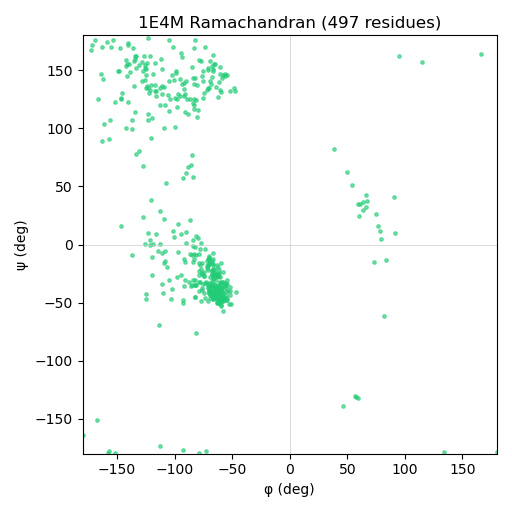CA 1
ATOM 1844 C C . LEU A 1 232 ? 47.714 98.124 55.378 1.00 6.21 232 LEU M C 1
ATOM 1845 O O . LEU A 1 232 ? 47.197 97.545 56.361 1.00 7.31 232 LEU M O 1
ATOM 1850 N N . ALA A 1 233 ? 48.578 99.112 55.527 1.00 6.13 233 ALA M N 1
ATOM 1851 C CA . ALA A 1 233 ? 48.978 99.591 56.851 1.00 5.80 233 ALA M CA 1
ATOM 1852 C C . ALA A 1 233 ? 47.823 100.246 57.554 1.00 5.75 233 ALA M C 1
ATOM 1853 O O . ALA A 1 233 ? 47.547 99.969 58.727 1.00 6.89 233 ALA M O 1
ATOM 1855 N N . HIS A 1 234 ? 47.083 101.094 56.838 1.00 5.68 234 HIS M N 1
ATOM 1856 C CA . HIS A 1 234 ? 45.851 101.663 57.340 1.00 5.82 234 HIS M CA 1
ATOM 1857 C C . HIS A 1 234 ? 44.921 100.576 57.828 1.00 5.84 234 HIS M C 1
ATOM 1858 O O . HIS A 1 234 ? 44.380 100.653 58.933 1.00 6.29 234 HIS M O 1
ATOM 1865 N N . ALA A 1 235 ? 44.688 99.562 56.988 1.00 5.92 235 ALA M N 1
ATOM 1866 C CA . ALA A 1 235 ? 43.687 98.569 57.324 1.00 6.38 235 ALA M CA 1
ATOM 1867 C C . ALA A 1 235 ? 44.137 97.730 58.512 1.00 6.13 235 ALA M C 1
ATOM 1868 O O . ALA A 1 235 ? 43.278 97.316 59.322 1.00 6.92 235 ALA M O 1
ATOM 1870 N N . LYS A 1 236 ? 45.414 97.431 58.624 1.00 6.31 236 LYS M N 1
ATOM 1871 C CA . LYS A 1 236 ? 45.901 96.682 59.762 1.00 6.81 236 LYS M CA 1
ATOM 1872 C C . LYS A 1 236 ? 45.689 97.458 61.047 1.00 6.26 236 LYS M C 1
ATOM 1873 O O . LYS A 1 236 ? 45.318 96.892 62.079 1.00 7.19 236 LYS M O 1
ATOM 1879 N N . VAL A 1 237 ? 45.892 98.779 60.987 1.00 6.31 237 VAL M N 1
ATOM 1880 C CA . VAL A 1 237 ? 45.671 99.616 62.166 1.00 6.04 237 VAL M CA 1
ATOM 1881 C C . VAL A 1 237 ? 44.210 99.702 62.488 1.00 5.55 237 VAL M C 1
ATOM 1882 O O . VAL A 1 237 ? 43.849 99.657 63.685 1.00 6.55 237 VAL M O 1
ATOM 1886 N N . VAL A 1 238 ? 43.315 99.815 61.512 1.00 5.57 238 VAL M N 1
ATOM 1887 C CA . VAL A 1 238 ? 41.908 99.855 61.824 1.00 6.03 238 VAL M CA 1
ATOM 1888 C C . VAL A 1 238 ? 41.466 98.536 62.435 1.00 6.06 238 VAL M C 1
ATOM 1889 O O . VAL A 1 238 ? 40.674 98.533 63.387 1.00 6.63 238 VAL M O 1
ATOM 1893 N N . ASP A 1 239 ? 41.970 97.403 61.946 1.00 6.38 239 ASP M N 1
ATOM 1894 C CA . ASP A 1 239 ? 41.626 96.120 62.530 1.00 7.03 239 ASP M CA 1
ATOM 1895 C C . ASP A 1 239 ? 42.103 96.017 63.968 1.00 6.41 239 ASP M C 1
ATOM 1896 O O . ASP A 1 239 ? 41.383 95.536 64.840 1.00 7.37 239 ASP M O 1
ATOM 1901 N N . LEU A 1 240 ? 43.339 96.476 64.222 1.00 6.68 240 LEU M N 1
ATOM 1902 C CA . LEU A 1 240 ? 43.866 96.512 65.577 1.00 6.81 240 LEU M CA 1
ATOM 1903 C C . LEU A 1 240 ? 42.967 97.357 66.468 1.00 6.69 240 LEU M C 1
ATOM 1904 O O . LEU A 1 240 ? 42.611 96.956 67.586 1.00 7.18 240 LEU M O 1
ATOM 1909 N N . TYR A 1 241 ? 42.569 98.534 66.003 1.00 6.17 241 TYR M N 1
ATOM 1910 C CA . TYR A 1 241 ? 41.732 99.399 66.795 1.00 5.98 241 TYR M CA 1
ATOM 1911 C C . TYR A 1 241 ? 40.414 98.760 67.152 1.00 6.49 241 TYR M C 1
ATOM 1912 O O . TYR A 1 241 ? 39.936 98.815 68.285 1.00 7.22 241 TYR M O 1
ATOM 1921 N N . ARG A 1 242 ? 39.764 98.206 66.135 1.00 6.33 242 ARG M N 1
ATOM 1922 C CA . ARG A 1 242 ? 38.418 97.700 66.329 1.00 7.99 242 ARG M CA 1
ATOM 1923 C C . ARG A 1 242 ? 38.398 96.364 67.037 1.00 8.19 242 ARG M C 1
ATOM 1924 O O . ARG A 1 242 ? 37.370 96.041 67.658 1.00 10.69 242 ARG M O 1
ATOM 1932 N N . LYS A 1 243 ? 39.494 95.612 67.026 1.00 7.61 243 LYS M N 1
ATOM 1933 C CA . LYS A 1 243 ? 39.555 94.348 67.758 1.00 8.48 243 LYS M CA 1
ATOM 1934 C C . LYS A 1 243 ? 40.097 94.479 69.154 1.00 8.38 243 LYS M C 1
ATOM 1935 O O . LYS A 1 243 ? 39.690 93.723 70.018 1.00 9.30 243 LYS M O 1
ATOM 1941 N N . ASN A 1 244 ? 41.067 95.365 69.355 1.00 8.38 244 ASN M N 1
ATOM 1942 C CA . ASN A 1 244 ? 41.758 95.473 70.631 1.00 8.43 244 ASN M CA 1
ATOM 1943 C C . ASN A 1 244 ? 41.415 96.706 71.399 1.00 7.88 244 ASN M C 1
ATOM 1944 O O . ASN A 1 244 ? 41.782 96.767 72.613 1.00 9.42 244 ASN M O 1
ATOM 1949 N N . TYR A 1 245 ? 40.788 97.713 70.838 1.00 7.42 245 TYR M N 1
ATOM 1950 C CA . TYR A 1 245 ? 40.510 98.932 71.539 1.00 7.70 245 TYR M CA 1
ATOM 1951 C C . TYR A 1 245 ? 39.056 99.305 71.453 1.00 7.46 245 TYR M C 1
ATOM 1952 O O . TYR A 1 245 ? 38.688 100.452 71.685 1.00 7.57 245 TYR M O 1
ATOM 1961 N N . THR A 1 246 ? 38.176 98.333 71.225 1.00 8.34 246 THR M N 1
ATOM 1962 C CA . THR A 1 246 ? 36.759 98.627 71.173 1.00 9.52 246 THR M CA 1
ATOM 1963 C C . THR A 1 246 ? 36.194 99.189 72.480 1.00 8.50 246 THR M C 1
ATOM 1964 O O . THR A 1 246 ? 35.245 99.947 72.470 1.00 9.94 246 THR M O 1
ATOM 1968 N N . HIS A 1 247 ? 36.840 98.822 73.592 1.00 8.57 247 HIS M N 1
ATOM 1969 C CA . HIS A 1 247 ? 36.417 99.345 74.888 1.00 9.12 247 HIS M CA 1
ATOM 1970 C C . HIS A 1 247 ? 36.529 100.854 74.971 1.00 9.20 247 HIS M C 1
ATOM 1971 O O . HIS A 1 247 ? 35.921 101.458 75.852 1.00 10.84 247 HIS M O 1
ATOM 1978 N N . GLN A 1 248 ? 37.349 101.481 74.140 1.00 7.94 248 GLN M N 1
ATOM 1979 C CA . GLN A 1 248 ? 37.545 102.912 74.206 1.00 7.78 248 GLN M CA 1
ATOM 1980 C C . GLN A 1 248 ? 36.383 103.675 73.622 1.00 7.77 248 GLN M C 1
ATOM 1981 O O . GLN A 1 248 ? 36.254 104.873 73.858 1.00 9.63 248 GLN M O 1
ATOM 1987 N N . GLY A 1 249 ? 35.507 103.022 72.852 1.00 8.40 249 GLY M N 1
ATOM 1988 C CA . GLY A 1 249 ? 34.338 103.718 72.331 1.00 9.37 249 GLY M CA 1
ATOM 1989 C C . GLY A 1 249 ? 34.623 104.808 71.347 1.00 8.24 249 GLY M C 1
ATOM 1990 O O . GLY A 1 249 ? 33.880 105.804 71.301 1.00 11.24 249 GLY M O 1
ATOM 1991 N N . GLY A 1 250 ? 35.673 104.668 70.556 1.00 7.67 250 GLY M N 1
ATOM 1992 C CA . GLY A 1 250 ? 36.010 105.690 69.577 1.00 7.20 250 GLY M CA 1
ATOM 1993 C C . GLY A 1 250 ? 35.811 105.180 68.160 1.00 6.84 250 GLY M C 1
ATOM 1994 O O . GLY A 1 250 ? 35.330 104.066 67.914 1.00 8.00 250 GLY M O 1
ATOM 1995 N N . LYS A 1 251 ? 36.227 106.012 67.225 1.00 6.73 251 LYS M N 1
ATOM 1996 C CA . LYS A 1 251 ? 36.069 105.782 65.799 1.00 6.68 251 LYS M CA 1
ATOM 1997 C C . LYS A 1 251 ? 37.371 106.077 65.104 1.00 6.29 251 LYS M C 1
ATOM 1998 O O . LYS A 1 251 ? 38.131 106.959 65.547 1.00 6.82 251 LYS M O 1
ATOM 2004 N N . ILE A 1 252 ? 37.601 105.418 63.984 1.00 5.62 252 ILE M N 1
ATOM 2005 C CA . ILE A 1 252 ? 38.823 105.586 63.222 1.00 5.47 252 ILE M CA 1
ATOM 2006 C C . ILE A 1 252 ? 38.519 105.623 61.765 1.00 5.80 252 ILE M C 1
ATOM 2007 O O . ILE A 1 252 ? 37.587 104.967 61.259 1.00 6.64 252 ILE M O 1
ATOM 2012 N N . GLY A 1 253 ? 39.337 106.384 61.007 1.00 5.39 253 GLY M N 1
ATOM 2013 C CA . GLY A 1 253 ? 39.198 106.385 59.563 1.00 5.79 253 GLY M CA 1
ATOM 2014 C C . GLY A 1 253 ? 40.432 106.949 58.913 1.00 5.04 253 GLY M C 1
ATOM 2015 O O . GLY A 1 253 ? 41.307 107.514 59.570 1.00 5.98 253 GLY M O 1
ATOM 2016 N N . PRO A 1 254 ? 40.501 106.813 57.599 1.00 5.12 254 PRO M N 1
ATOM 2017 C CA . PRO A 1 254 ? 41.561 107.421 56.805 1.00 4.98 254 PRO M CA 1
ATOM 2018 C C . PRO A 1 254 ? 41.207 108.872 56.517 1.00 4.84 254 PRO M C 1
ATOM 2019 O O . PRO A 1 254 ? 40.057 109.292 56.652 1.00 6.61 254 PRO M O 1
ATOM 2023 N N . THR A 1 255 ? 42.201 109.584 55.998 1.00 6.02 255 THR M N 1
ATOM 2024 C CA . THR A 1 255 ? 41.980 110.912 55.423 1.00 5.93 255 THR M CA 1
ATOM 2025 C C . THR A 1 255 ? 42.190 110.801 53.923 1.00 5.64 255 THR M C 1
ATOM 2026 O O . THR A 1 255 ? 43.207 110.302 53.425 1.00 6.98 255 THR M O 1
ATOM 2030 N N . MET A 1 256 ? 41.203 111.310 53.173 1.00 5.50 256 MET M N 1
ATOM 2031 C CA . MET A 1 256 ? 41.317 111.486 51.752 1.00 5.79 256 MET M CA 1
ATOM 2032 C C . MET A 1 256 ? 41.525 112.968 51.401 1.00 5.55 256 MET M C 1
ATOM 2033 O O . MET A 1 256 ? 40.838 113.804 51.971 1.00 7.25 256 MET M O 1
ATOM 2038 N N . ILE A 1 257 ? 42.368 113.239 50.432 1.00 5.15 257 ILE M N 1
ATOM 2039 C CA . ILE A 1 257 ? 42.270 114.507 49.731 1.00 5.37 257 ILE M CA 1
ATOM 2040 C C . ILE A 1 257 ? 41.192 114.320 48.674 1.00 6.08 257 ILE M C 1
ATOM 2041 O O . ILE A 1 257 ? 41.197 113.351 47.908 1.00 7.49 257 ILE M O 1
ATOM 2046 N N . THR A 1 258 ? 40.209 115.180 48.697 1.00 5.26 258 THR M N 1
ATOM 2047 C CA . THR A 1 258 ? 39.163 115.153 47.681 1.00 5.61 258 THR M CA 1
ATOM 2048 C C . THR A 1 258 ? 39.306 116.378 46.833 1.00 5.39 258 THR M C 1
ATOM 2049 O O . THR A 1 258 ? 39.711 117.446 47.279 1.00 6.23 258 THR M O 1
ATOM 2053 N N . ARG A 1 259 ? 38.895 116.238 45.584 1.00 5.86 259 ARG M N 1
ATOM 2054 C CA . ARG A 1 259 ? 38.675 117.290 44.625 1.00 5.85 259 ARG M CA 1
ATOM 2055 C C . ARG A 1 259 ? 37.390 116.882 43.900 1.00 5.48 259 ARG M C 1
ATOM 2056 O O . ARG A 1 259 ? 37.064 115.701 43.851 1.00 6.87 259 ARG M O 1
ATOM 2064 N N . TRP A 1 260 ? 36.704 117.877 43.344 1.00 5.34 260 TRP M N 1
ATOM 2065 C CA . TRP A 1 260 ? 35.742 117.539 42.301 1.00 5.48 260 TRP M CA 1
ATOM 2066 C C . TRP A 1 260 ? 36.438 117.682 40.958 1.00 5.41 260 TRP M C 1
ATOM 2067 O O . TRP A 1 260 ? 37.471 118.318 40.843 1.00 5.41 260 TRP M O 1
ATOM 2078 N N . PHE A 1 261 ? 35.800 117.102 39.942 1.00 5.29 261 PHE M N 1
ATOM 2079 C CA . PHE A 1 261 ? 36.270 117.205 38.567 1.00 5.72 261 PHE M CA 1
ATOM 2080 C C . PHE A 1 261 ? 35.095 117.489 37.690 1.00 5.58 261 PHE M C 1
ATOM 2081 O O . PHE A 1 261 ? 34.023 116.882 37.859 1.00 6.49 261 PHE M O 1
ATOM 2089 N N . LEU A 1 262 ? 35.295 118.420 36.772 1.00 5.49 262 LEU M N 1
ATOM 2090 C CA . LEU A 1 262 ? 34.282 118.805 35.788 1.00 5.92 262 LEU M CA 1
ATOM 2091 C C . LEU A 1 262 ? 34.927 118.667 34.415 1.00 5.78 262 LEU M C 1
ATOM 2092 O O . LEU A 1 262 ? 36.132 118.818 34.258 1.00 6.10 262 LEU M O 1
ATOM 2097 N N . PRO A 1 263 ? 34.127 118.454 33.372 1.00 5.78 263 PRO M N 1
ATOM 2098 C CA . PRO A 1 263 ? 34.717 118.373 32.053 1.00 5.72 263 PRO M CA 1
ATOM 2099 C C . PRO A 1 263 ? 35.207 119.737 31.600 1.00 6.26 263 PRO M C 1
ATOM 2100 O O . PRO A 1 263 ? 34.508 120.730 31.655 1.00 6.94 263 PRO M O 1
ATOM 2104 N N . TYR A 1 264 ? 36.440 119.746 31.046 1.00 6.39 264 TYR M N 1
ATOM 2105 C CA . TYR A 1 264 ? 36.961 120.909 30.359 1.00 6.27 264 TYR M CA 1
ATOM 2106 C C . TYR A 1 264 ? 36.051 121.371 29.245 1.00 6.54 264 TYR M C 1
ATOM 2107 O O . TYR A 1 264 ? 35.891 122.567 29.000 1.00 7.24 264 TYR M O 1
ATOM 2116 N N . ASN A 1 265 ? 35.401 120.405 28.596 1.00 7.08 265 ASN M N 1
ATOM 2117 C CA . ASN A 1 265 ? 34.391 120.695 27.594 1.00 7.84 265 ASN M CA 1
ATOM 2118 C C . ASN A 1 265 ? 33.224 119.754 27.830 1.00 7.85 265 ASN M C 1
ATOM 2119 O O . ASN A 1 265 ? 33.335 118.553 27.603 1.00 8.33 265 ASN M O 1
ATOM 2124 N N . ASP A 1 266 ? 32.124 120.334 28.352 1.00 9.19 266 ASP M N 1
ATOM 2125 C CA . ASP A 1 266 ? 31.013 119.495 28.829 1.00 10.21 266 ASP M CA 1
ATOM 2126 C C . ASP A 1 266 ? 30.121 118.994 27.738 1.00 9.84 266 ASP M C 1
ATOM 2127 O O . ASP A 1 266 ? 29.159 118.262 28.063 1.00 11.36 266 ASP M O 1
ATOM 2132 N N . THR A 1 267 ? 30.453 119.235 26.474 1.00 9.54 267 THR M N 1
ATOM 2133 C CA . THR A 1 267 ? 29.752 118.579 25.380 1.00 10.99 267 THR M CA 1
ATOM 2134 C C . THR A 1 267 ? 30.687 117.687 24.594 1.00 10.38 267 THR M C 1
ATOM 2135 O O . THR A 1 267 ? 30.286 117.231 23.537 1.00 12.98 267 THR M O 1
ATOM 2139 N N . ASP A 1 268 ? 31.895 117.474 25.077 1.00 9.38 268 ASP M N 1
ATOM 2140 C CA . ASP A 1 268 ? 32.881 116.650 24.392 1.00 8.51 268 ASP M CA 1
ATOM 2141 C C . ASP A 1 268 ? 32.996 115.337 25.101 1.00 8.23 268 ASP M C 1
ATOM 2142 O O . ASP A 1 268 ? 33.462 115.292 26.261 1.00 8.05 268 ASP M O 1
ATOM 2147 N N . ARG A 1 269 ? 32.630 114.228 24.478 1.00 7.83 269 ARG M N 1
ATOM 2148 C CA . ARG A 1 269 ? 32.673 112.929 25.155 1.00 7.96 269 ARG M CA 1
ATOM 2149 C C . ARG A 1 269 ? 34.053 112.597 25.664 1.00 7.50 269 ARG M C 1
ATOM 2150 O O . ARG A 1 269 ? 34.154 111.880 26.636 1.00 7.76 269 ARG M O 1
ATOM 2158 N N . HIS A 1 270 ? 35.113 113.045 24.975 1.00 7.45 270 HIS M N 1
ATOM 2159 C CA . HIS A 1 270 ? 36.452 112.692 25.436 1.00 7.01 270 HIS M CA 1
ATOM 2160 C C . HIS A 1 270 ? 36.787 113.396 26.737 1.00 7.40 270 HIS M C 1
ATOM 2161 O O . HIS A 1 270 ? 37.424 112.841 27.624 1.00 8.06 270 HIS M O 1
ATOM 2168 N N . SER A 1 271 ? 36.385 114.664 26.866 1.00 7.24 271 SER M N 1
ATOM 2169 C CA . SER A 1 271 ? 36.587 115.369 28.134 1.00 6.69 271 SER M CA 1
ATOM 2170 C C . SER A 1 271 ? 35.702 114.811 29.230 1.00 6.42 271 SER M C 1
ATOM 2171 O O . SER A 1 271 ? 36.158 114.685 30.379 1.00 6.92 271 SER M O 1
ATOM 2176 N N . ILE A 1 272 ? 34.468 114.451 28.909 1.00 6.18 272 ILE M N 1
ATOM 2177 C CA . ILE A 1 272 ? 33.608 113.805 29.892 1.00 6.62 272 ILE M CA 1
ATOM 2178 C C . ILE A 1 272 ? 34.225 112.503 30.386 1.00 6.85 272 ILE M C 1
ATOM 2179 O O . ILE A 1 272 ? 34.282 112.262 31.597 1.00 7.73 272 ILE M O 1
ATOM 2184 N N . ALA A 1 273 ? 34.792 111.711 29.468 1.00 6.87 273 ALA M N 1
ATOM 2185 C CA . ALA A 1 273 ? 35.429 110.455 29.865 1.00 7.80 273 ALA M CA 1
ATOM 2186 C C . ALA A 1 273 ? 36.633 110.716 30.733 1.00 7.58 273 ALA M C 1
ATOM 2187 O O . ALA A 1 273 ? 36.855 110.009 31.714 1.00 7.65 273 ALA M O 1
ATOM 2189 N N . ALA A 1 274 ? 37.435 111.722 30.398 1.00 6.67 274 ALA M N 1
ATOM 2190 C CA . ALA A 1 274 ? 38.611 112.033 31.220 1.00 6.85 274 ALA M CA 1
ATOM 2191 C C . ALA A 1 274 ? 38.202 112.432 32.619 1.00 5.92 274 ALA M C 1
ATOM 2192 O O . ALA A 1 274 ? 38.928 112.141 33.588 1.00 7.09 274 ALA M O 1
ATOM 2194 N N . THR A 1 275 ? 37.080 113.141 32.743 1.00 6.20 275 THR M N 1
ATOM 2195 C CA . THR A 1 275 ? 36.565 113.596 34.031 1.00 6.03 275 THR M CA 1
ATOM 2196 C C . THR A 1 275 ? 36.176 112.405 34.876 1.00 6.23 275 THR M C 1
ATOM 2197 O O . THR A 1 275 ? 36.510 112.336 36.062 1.00 6.67 275 THR M O 1
ATOM 2201 N N . GLU A 1 276 ? 35.510 111.422 34.278 1.00 6.64 276 GLU M N 1
ATOM 2202 C CA . GLU A 1 276 ? 35.136 110.230 35.039 1.00 7.12 276 GLU M CA 1
ATOM 2203 C C . GLU A 1 276 ? 36.367 109.403 35.359 1.00 6.99 276 GLU M C 1
ATOM 2204 O O . GLU A 1 276 ? 36.407 108.827 36.457 1.00 8.56 276 GLU M O 1
ATOM 2210 N N . ARG A 1 277 ? 37.360 109.327 34.473 1.00 7.10 277 ARG M N 1
ATOM 2211 C CA . ARG A 1 277 ? 38.591 108.625 34.807 1.00 6.90 277 ARG M CA 1
ATOM 2212 C C . ARG A 1 277 ? 39.245 109.308 35.999 1.00 7.35 277 ARG M C 1
ATOM 2213 O O . ARG A 1 277 ? 39.779 108.611 36.868 1.00 7.84 277 ARG M O 1
ATOM 2221 N N . MET A 1 278 ? 39.259 110.641 36.032 1.00 6.40 278 MET M N 1
ATOM 2222 C CA . MET A 1 278 ? 39.884 111.305 37.153 1.00 6.75 278 MET M CA 1
ATOM 2223 C C . MET A 1 278 ? 39.201 110.936 38.465 1.00 6.42 278 MET M C 1
ATOM 2224 O O . MET A 1 278 ? 39.897 110.787 39.478 1.00 7.34 278 MET M O 1
ATOM 2229 N N . LYS A 1 279 ? 37.883 110.843 38.488 1.00 6.12 279 LYS M N 1
ATOM 2230 C CA . LYS A 1 279 ? 37.240 110.439 39.738 1.00 6.23 279 LYS M CA 1
ATOM 2231 C C . LYS A 1 279 ? 37.770 109.081 40.175 1.00 6.91 279 LYS M C 1
ATOM 2232 O O . LYS A 1 279 ? 38.044 108.893 41.374 1.00 7.81 279 LYS M O 1
ATOM 2238 N N . GLU A 1 280 ? 37.874 108.147 39.268 1.00 6.14 280 GLU M N 1
ATOM 2239 C CA . GLU A 1 280 ? 38.359 106.832 39.601 1.00 5.88 280 GLU M CA 1
ATOM 2240 C C . GLU A 1 280 ? 39.805 106.820 40.034 1.00 5.90 280 GLU M C 1
ATOM 2241 O O . GLU A 1 280 ? 40.189 106.121 40.984 1.00 6.41 280 GLU M O 1
ATOM 2247 N N . PHE A 1 281 ? 40.684 107.511 39.290 1.00 6.03 281 PHE M N 1
ATOM 2248 C CA . PHE A 1 281 ? 42.100 107.492 39.576 1.00 6.23 281 PHE M CA 1
ATOM 2249 C C . PHE A 1 281 ? 42.488 108.318 40.779 1.00 6.47 281 PHE M C 1
ATOM 2250 O O . PHE A 1 281 ? 43.519 108.057 41.396 1.00 8.38 281 PHE M O 1
ATOM 2258 N N . PHE A 1 282 ? 41.707 109.361 41.098 1.00 6.23 282 PHE M N 1
ATOM 2259 C CA . PHE A 1 282 ? 42.032 110.238 42.196 1.00 5.91 282 PHE M CA 1
ATOM 2260 C C . PHE A 1 282 ? 41.362 109.799 43.466 1.00 5.24 282 PHE M C 1
ATOM 2261 O O . PHE A 1 282 ? 41.983 109.714 44.517 1.00 7.29 282 PHE M O 1
ATOM 2269 N N . LEU A 1 283 ? 40.044 109.554 43.408 1.00 6.00 283 LEU M N 1
ATOM 2270 C CA . LEU A 1 283 ? 39.285 109.121 44.557 1.00 5.81 283 LEU M CA 1
ATOM 2271 C C . LEU A 1 283 ? 39.194 107.592 44.649 1.00 6.41 283 LEU M C 1
ATOM 2272 O O . LEU A 1 283 ? 39.442 107.011 45.697 1.00 6.87 283 LEU M O 1
ATOM 2277 N N . GLY A 1 284 ? 38.858 106.954 43.532 1.00 5.53 284 GLY M N 1
ATOM 2278 C CA . GLY A 1 284 ? 38.635 105.517 43.551 1.00 5.45 284 GLY M CA 1
ATOM 2279 C C . GLY A 1 284 ? 39.862 104.691 43.842 1.00 5.11 284 GLY M C 1
ATOM 2280 O O . GLY A 1 284 ? 39.730 103.568 44.333 1.00 5.93 284 GLY M O 1
ATOM 2281 N N . TRP A 1 285 ? 41.053 105.200 43.525 1.00 5.76 285 TRP M N 1
ATOM 2282 C CA . TRP A 1 285 ? 42.290 104.492 43.837 1.00 5.48 285 TRP M CA 1
ATOM 2283 C C . TRP A 1 285 ? 42.271 103.976 45.257 1.00 5.42 285 TRP M C 1
ATOM 2284 O O . TRP A 1 285 ? 42.734 102.877 45.550 1.00 6.17 285 TRP M O 1
ATOM 2295 N N . PHE A 1 286 ? 41.746 104.824 46.163 1.00 5.36 286 PHE M N 1
ATOM 2296 C CA . PHE A 1 286 ? 41.632 104.468 47.583 1.00 5.63 286 PHE M CA 1
ATOM 2297 C C . PHE A 1 286 ? 40.245 104.059 48.006 1.00 5.23 286 PHE M C 1
ATOM 2298 O O . PHE A 1 286 ? 40.099 103.145 48.793 1.00 5.92 286 PHE M O 1
ATOM 2306 N N . MET A 1 287 ? 39.227 104.736 47.472 1.00 5.67 287 MET M N 1
ATOM 2307 C CA . MET A 1 287 ? 37.861 104.426 47.919 1.00 6.07 287 MET M CA 1
ATOM 2308 C C . MET A 1 287 ? 37.360 103.108 47.359 1.00 6.18 287 MET M C 1
ATOM 2309 O O . MET A 1 287 ? 36.510 102.531 48.030 1.00 7.07 287 MET M O 1
ATOM 2314 N N . GLY A 1 288 ? 37.853 102.682 46.203 1.00 6.37 288 GLY M N 1
ATOM 2315 C CA . GLY A 1 288 ? 37.501 101.332 45.729 1.00 6.37 288 GLY M CA 1
ATOM 2316 C C . GLY A 1 288 ? 37.946 100.289 46.716 1.00 6.73 288 GLY M C 1
ATOM 2317 O O . GLY A 1 288 ? 37.184 99.471 47.186 1.00 7.48 288 GLY M O 1
ATOM 2318 N N . PRO A 1 289 ? 39.232 100.316 47.099 1.00 6.28 289 PRO M N 1
ATOM 2319 C CA . PRO A 1 289 ? 39.693 99.343 48.097 1.00 6.20 289 PRO M CA 1
ATOM 2320 C C . PRO A 1 289 ? 38.949 99.465 49.410 1.00 6.43 289 PRO M C 1
ATOM 2321 O O . PRO A 1 289 ? 38.531 98.486 50.014 1.00 7.34 289 PRO M O 1
ATOM 2325 N N . LEU A 1 290 ? 38.741 100.729 49.881 1.00 6.84 290 LEU M N 1
ATOM 2326 C CA . LEU A 1 290 ? 38.105 100.924 51.172 1.00 6.67 290 LEU M CA 1
ATOM 2327 C C . LEU A 1 290 ? 36.651 100.490 51.189 1.00 6.74 290 LEU M C 1
ATOM 2328 O O . LEU A 1 290 ? 36.174 100.148 52.266 1.00 8.23 290 LEU M O 1
ATOM 2333 N N . THR A 1 291 ? 35.961 100.486 50.044 1.00 7.39 291 THR M N 1
ATOM 2334 C CA . THR A 1 291 ? 34.551 100.105 50.035 1.00 8.43 291 THR M CA 1
ATOM 2335 C C . THR A 1 291 ? 34.311 98.749 49.442 1.00 9.34 291 THR M C 1
ATOM 2336 O O . THR A 1 291 ? 33.266 98.171 49.699 1.00 12.14 291 THR M O 1
ATOM 2340 N N . ASN A 1 292 ? 35.269 98.234 48.661 1.00 9.66 292 ASN M N 1
ATOM 2341 C CA . ASN A 1 292 ? 35.027 96.992 47.952 1.00 10.63 292 ASN M CA 1
ATOM 2342 C C . ASN A 1 292 ? 36.169 96.033 47.984 1.00 9.44 292 ASN M C 1
ATOM 2343 O O . ASN A 1 292 ? 36.009 94.911 47.513 1.00 10.56 292 ASN M O 1
ATOM 2348 N N . GLY A 1 293 ? 37.339 96.419 48.474 1.00 8.90 293 GLY M N 1
ATOM 2349 C CA . GLY A 1 293 ? 38.469 95.539 48.508 1.00 8.88 293 GLY M CA 1
ATOM 2350 C C . GLY A 1 293 ? 39.187 95.388 47.191 1.00 8.07 293 GLY M C 1
ATOM 2351 O O . GLY A 1 293 ? 40.012 94.489 47.076 1.00 10.08 293 GLY M O 1
ATOM 2352 N N . THR A 1 294 ? 38.895 96.226 46.205 1.00 7.68 294 THR M N 1
ATOM 2353 C CA . THR A 1 294 ? 39.510 96.133 44.886 1.00 7.86 294 THR M CA 1
ATOM 2354 C C . THR A 1 294 ? 39.778 97.528 44.352 1.00 7.27 294 THR M C 1
ATOM 2355 O O . THR A 1 294 ? 39.035 98.458 44.702 1.00 7.71 294 THR M O 1
ATOM 2359 N N . TYR A 1 295 ? 40.747 97.633 43.466 1.00 7.14 295 TYR M N 1
ATOM 2360 C CA . TYR A 1 295 ? 40.944 98.887 42.767 1.00 6.80 295 TYR M CA 1
ATOM 2361 C C . TYR A 1 295 ? 39.886 99.044 41.671 1.00 6.93 295 TYR M C 1
ATOM 2362 O O . TYR A 1 295 ? 39.350 98.052 41.155 1.00 7.93 295 TYR M O 1
ATOM 2371 N N . PRO A 1 296 ? 39.619 100.264 41.240 1.00 6.97 296 PRO M N 1
ATOM 2372 C CA . PRO A 1 296 ? 38.656 100.482 40.123 1.00 7.48 296 PRO M CA 1
ATOM 2373 C C . PRO A 1 296 ? 39.075 99.708 38.902 1.00 7.13 296 PRO M C 1
ATOM 2374 O O . PRO A 1 296 ? 40.247 99.619 38.567 1.00 7.11 296 PRO M O 1
ATOM 2378 N N . GLN A 1 297 ? 38.081 99.246 38.138 1.00 7.07 297 GLN M N 1
ATOM 2379 C CA . GLN A 1 297 ? 38.374 98.510 36.926 1.00 7.67 297 GLN M CA 1
ATOM 2380 C C . GLN A 1 297 ? 39.196 99.339 35.946 1.00 7.27 297 GLN M C 1
ATOM 2381 O O . GLN A 1 297 ? 40.113 98.767 35.281 1.00 8.30 297 GLN M O 1
ATOM 2387 N N . ILE A 1 298 ? 38.966 100.646 35.823 1.00 7.26 298 ILE M N 1
ATOM 2388 C CA . ILE A 1 298 ? 39.749 101.397 34.858 1.00 7.66 298 ILE M CA 1
ATOM 2389 C C . ILE A 1 298 ? 41.198 101.386 35.267 1.00 7.40 298 ILE M C 1
ATOM 2390 O O . ILE A 1 298 ? 42.085 101.417 34.392 1.00 8.17 298 ILE M O 1
ATOM 2395 N N . MET A 1 299 ? 41.492 101.415 36.551 1.00 7.25 299 MET M N 1
ATOM 2396 C CA . MET A 1 299 ? 42.879 101.330 37.000 1.00 7.34 299 MET M CA 1
ATOM 2397 C C . MET A 1 299 ? 43.448 99.955 36.741 1.00 6.82 299 MET M C 1
ATOM 2398 O O . MET A 1 299 ? 44.589 99.831 36.274 1.00 8.16 299 MET M O 1
ATOM 2403 N N . ILE A 1 300 ? 42.678 98.909 37.024 1.00 7.11 300 ILE M N 1
ATOM 2404 C CA . ILE A 1 300 ? 43.154 97.544 36.731 1.00 7.83 300 ILE M CA 1
ATOM 2405 C C . ILE A 1 300 ? 43.552 97.463 35.282 1.00 8.84 300 ILE M C 1
ATOM 2406 O O . ILE A 1 300 ? 44.589 96.934 34.915 1.00 9.66 300 ILE M O 1
ATOM 2411 N N . ASP A 1 301 ? 42.692 97.955 34.386 1.00 8.38 301 ASP M N 1
ATOM 2412 C CA . ASP A 1 301 ? 42.901 97.850 32.968 1.00 9.75 301 ASP M CA 1
ATOM 2413 C C . ASP A 1 301 ? 44.068 98.666 32.474 1.00 9.78 301 ASP M C 1
ATOM 2414 O O . ASP A 1 301 ? 44.872 98.226 31.667 1.00 13.21 301 ASP M O 1
ATOM 2419 N N . THR A 1 302 ? 44.179 99.915 32.957 1.00 7.94 302 THR M N 1
ATOM 2420 C CA . THR A 1 302 ? 45.186 100.802 32.450 1.00 8.81 302 THR M CA 1
ATOM 2421 C C . THR A 1 302 ? 46.562 100.457 33.040 1.00 8.57 302 THR M C 1
ATOM 2422 O O . THR A 1 302 ? 47.567 100.469 32.331 1.00 10.57 302 THR M O 1
ATOM 2426 N N . VAL A 1 303 ? 46.618 100.302 34.330 1.00 7.90 303 VAL M N 1
ATOM 2427 C CA . VAL A 1 303 ? 47.868 100.172 35.058 1.00 7.81 303 VAL M CA 1
ATOM 2428 C C . VAL A 1 303 ? 48.427 98.762 34.927 1.00 8.77 303 VAL M C 1
ATOM 2429 O O . VAL A 1 303 ? 49.647 98.580 34.991 1.00 9.87 303 VAL M O 1
ATOM 2433 N N . GLY A 1 304 ? 47.567 97.790 34.700 1.00 9.77 304 GLY M N 1
ATOM 2434 C CA . GLY A 1 304 ? 48.046 96.449 34.334 1.00 10.66 304 GLY M CA 1
ATOM 2435 C C . GLY A 1 304 ? 48.975 95.893 35.402 1.00 10.31 304 GLY M C 1
ATOM 2436 O O . GLY A 1 304 ? 48.668 95.879 36.597 1.00 10.19 304 GLY M O 1
ATOM 2437 N N . GLU A 1 305 ? 50.130 95.384 34.952 1.00 11.11 305 GLU M N 1
ATOM 2438 C CA . GLU A 1 305 ? 51.052 94.701 35.867 1.00 12.71 305 GLU M CA 1
ATOM 2439 C C . GLU A 1 305 ? 51.663 95.617 36.870 1.00 11.58 305 GLU M C 1
ATOM 2440 O O . GLU A 1 305 ? 52.271 95.147 37.829 1.00 13.15 305 GLU M O 1
ATOM 2451 N N . ARG A 1 306 ? 51.566 96.930 36.678 1.00 9.35 306 ARG M N 1
ATOM 2452 C CA . ARG A 1 306 ? 52.102 97.864 37.670 1.00 8.96 306 ARG M CA 1
ATOM 2453 C C . ARG A 1 306 ? 51.140 98.008 38.852 1.00 8.65 306 ARG M C 1
ATOM 2454 O O . ARG A 1 306 ? 51.525 98.679 39.836 1.00 10.06 306 ARG M O 1
ATOM 2462 N N . LEU A 1 307 ? 49.954 97.474 38.805 1.00 8.61 307 LEU M N 1
ATOM 2463 C CA . LEU A 1 307 ? 49.010 97.637 39.895 1.00 7.74 307 LEU M CA 1
ATOM 2464 C C . LEU A 1 307 ? 49.041 96.421 40.779 1.00 8.82 307 LEU M C 1
ATOM 2465 O O . LEU A 1 307 ? 48.721 95.338 40.306 1.00 10.48 307 LEU M O 1
ATOM 2470 N N . PRO A 1 308 ? 49.398 96.511 42.046 1.00 8.78 308 PRO M N 1
ATOM 2471 C CA . PRO A 1 308 ? 49.439 95.335 42.890 1.00 9.79 308 PRO M CA 1
ATOM 2472 C C . PRO A 1 308 ? 48.047 94.738 43.082 1.00 10.59 308 PRO M C 1
ATOM 2473 O O . PRO A 1 308 ? 47.026 95.399 42.988 1.00 11.33 308 PRO M O 1
ATOM 2477 N N . SER A 1 309 ? 48.024 93.440 43.384 1.00 13.46 309 SER M N 1
ATOM 2478 C CA . SER A 1 309 ? 46.813 92.735 43.728 1.00 15.40 309 SER M CA 1
ATOM 2479 C C . SER A 1 309 ? 46.671 92.606 45.243 1.00 13.12 309 SER M C 1
ATOM 2480 O O . SER A 1 309 ? 47.684 92.515 45.946 1.00 14.99 309 SER M O 1
ATOM 2485 N N . PHE A 1 310 ? 45.448 92.584 45.761 1.00 13.22 310 PHE M N 1
ATOM 2486 C CA . PHE A 1 310 ? 45.179 92.217 47.128 1.00 13.48 310 PHE M CA 1
ATOM 2487 C C . PHE A 1 310 ? 44.905 90.692 47.133 1.00 14.44 310 PHE M C 1
ATOM 2488 O O . PHE A 1 310 ? 44.144 90.205 46.297 1.00 16.69 310 PHE M O 1
ATOM 2496 N N . SER A 1 311 ? 45.425 90.021 48.124 1.00 14.00 311 SER M N 1
ATOM 2497 C CA . SER A 1 311 ? 45.037 88.620 48.316 1.00 14.89 311 SER M CA 1
ATOM 2498 C C . SER A 1 311 ? 43.620 88.670 48.870 1.00 13.95 311 SER M C 1
ATOM 2499 O O . SER A 1 311 ? 43.128 89.695 49.351 1.00 13.89 311 SER M O 1
ATOM 2502 N N . PRO A 1 312 ? 42.946 87.521 48.941 1.00 15.60 312 PRO M N 1
ATOM 2503 C CA . PRO A 1 312 ? 41.614 87.517 49.520 1.00 15.28 312 PRO M CA 1
ATOM 2504 C C . PRO A 1 312 ? 41.630 88.001 50.969 1.00 13.68 312 PRO M C 1
ATOM 2505 O O . PRO A 1 312 ? 40.734 88.762 51.344 1.00 14.14 312 PRO M O 1
ATOM 2509 N N . GLU A 1 313 ? 42.618 87.661 51.768 1.00 14.89 313 GLU M N 1
ATOM 2510 C CA . GLU A 1 313 ? 42.730 88.098 53.141 1.00 15.64 313 GLU M CA 1
ATOM 2511 C C . GLU A 1 313 ? 42.937 89.611 53.202 1.00 13.56 313 GLU M C 1
ATOM 2512 O O . GLU A 1 313 ? 42.311 90.304 54.001 1.00 14.14 313 GLU M O 1
ATOM 2518 N N . GLU A 1 314 ? 43.799 90.109 52.338 1.00 12.38 314 GLU M N 1
ATOM 2519 C CA . GLU A 1 314 ? 44.048 91.569 52.323 1.00 12.25 314 GLU M CA 1
ATOM 2520 C C . GLU A 1 314 ? 42.803 92.325 51.892 1.00 10.73 314 GLU M C 1
ATOM 2521 O O . GLU A 1 314 ? 42.507 93.388 52.413 1.00 10.76 314 GLU M O 1
ATOM 2527 N N . SER A 1 315 ? 42.098 91.840 50.892 1.00 10.75 315 SER M N 1
ATOM 2528 C CA . SER A 1 315 ? 40.900 92.477 50.392 1.00 11.05 315 SER M CA 1
ATOM 2529 C C . SER A 1 315 ? 39.897 92.601 51.532 1.00 11.51 315 SER M C 1
ATOM 2530 O O . SER A 1 315 ? 39.263 93.636 51.699 1.00 11.71 315 SER M O 1
ATOM 2533 N N . ASN A 1 316 ? 39.721 91.509 52.255 1.00 11.79 316 ASN M N 1
ATOM 2534 C CA . ASN A 1 316 ? 38.794 91.517 53.363 1.00 12.86 316 ASN M CA 1
ATOM 2535 C C . ASN A 1 316 ? 39.254 92.498 54.464 1.00 11.47 316 ASN M C 1
ATOM 2536 O O . ASN A 1 316 ? 38.392 93.112 55.117 1.00 13.88 316 ASN M O 1
ATOM 2541 N N . LEU A 1 317 ? 40.561 92.590 54.704 1.00 10.38 317 LEU M N 1
ATOM 2542 C CA . LEU A 1 317 ? 41.051 93.506 55.715 1.00 10.70 317 LEU M CA 1
ATOM 2543 C C . LEU A 1 317 ? 40.785 94.970 55.323 1.00 8.73 317 LEU M C 1
ATOM 2544 O O . LEU A 1 317 ? 40.386 95.789 56.154 1.00 9.26 317 LEU M O 1
ATOM 2549 N N . VAL A 1 318 ? 41.006 95.300 54.056 1.00 8.06 318 VAL M N 1
ATOM 2550 C CA . VAL A 1 318 ? 40.882 96.678 53.612 1.00 7.07 318 VAL M CA 1
ATOM 2551 C C . VAL A 1 318 ? 39.442 97.076 53.411 1.00 7.03 318 VAL M C 1
ATOM 2552 O O . VAL A 1 318 ? 39.062 98.216 53.692 1.00 6.91 318 VAL M O 1
ATOM 2556 N N . LYS A 1 319 ? 38.615 96.196 52.861 1.00 7.47 319 LYS M N 1
ATOM 2557 C CA . LYS A 1 319 ? 37.225 96.547 52.614 1.00 7.52 319 LYS M CA 1
ATOM 2558 C C . LYS A 1 319 ? 36.523 96.848 53.912 1.00 7.56 319 LYS M C 1
ATOM 2559 O O . LYS A 1 319 ? 36.531 96.076 54.852 1.00 8.54 319 LYS M O 1
ATOM 2565 N N . GLY A 1 320 ? 35.894 98.022 53.963 1.00 7.38 320 GLY M N 1
ATOM 2566 C CA . GLY A 1 320 ? 35.162 98.430 55.140 1.00 7.81 320 GLY M CA 1
ATOM 2567 C C . GLY A 1 320 ? 36.025 98.892 56.276 1.00 6.32 320 GLY M C 1
ATOM 2568 O O . GLY A 1 320 ? 35.476 99.071 57.379 1.00 7.34 320 GLY M O 1
ATOM 2569 N N . SER A 1 321 ? 37.300 99.208 56.041 1.00 6.49 321 SER M N 1
ATOM 2570 C CA . SER A 1 321 ? 38.232 99.548 57.113 1.00 5.95 321 SER M CA 1
ATOM 2571 C C . SER A 1 321 ? 38.134 101.021 57.508 1.00 5.76 321 SER M C 1
ATOM 2572 O O . SER A 1 321 ? 39.097 101.768 57.544 1.00 7.04 321 SER M O 1
ATOM 2575 N N . TYR A 1 322 ? 36.935 101.426 57.918 1.00 6.36 322 TYR M N 1
ATOM 2576 C CA . TYR A 1 322 ? 36.737 102.792 58.401 1.00 6.50 322 TYR M CA 1
ATOM 2577 C C . TYR A 1 322 ? 35.433 102.833 59.136 1.00 6.39 322 TYR M C 1
ATOM 2578 O O . TYR A 1 322 ? 34.467 102.158 58.789 1.00 7.97 322 TYR M O 1
ATOM 2587 N N . ASP A 1 323 ? 35.388 103.662 60.159 1.00 5.75 323 ASP M N 1
ATOM 2588 C CA . ASP A 1 323 ? 34.151 104.039 60.818 1.00 6.06 323 ASP M CA 1
ATOM 2589 C C . ASP A 1 323 ? 33.590 105.330 60.263 1.00 6.11 323 ASP M C 1
ATOM 2590 O O . ASP A 1 323 ? 32.405 105.658 60.345 1.00 7.65 323 ASP M O 1
ATOM 2595 N N . PHE A 1 324 ? 34.506 106.166 59.727 1.00 6.66 324 PHE M N 1
ATOM 2596 C CA . PHE A 1 324 ? 34.163 107.435 59.124 1.00 6.04 324 PHE M CA 1
ATOM 2597 C C . PHE A 1 324 ? 35.266 107.753 58.156 1.00 5.64 324 PHE M C 1
ATOM 2598 O O . PHE A 1 324 ? 36.341 107.132 58.175 1.00 6.30 324 PHE M O 1
ATOM 2606 N N . LEU A 1 325 ? 35.060 108.781 57.340 1.00 6.20 325 LEU M N 1
ATOM 2607 C CA . LEU A 1 325 ? 36.059 109.282 56.438 1.00 6.00 325 LEU M CA 1
ATOM 2608 C C . LEU A 1 325 ? 36.385 110.717 56.833 1.00 5.92 325 LEU M C 1
ATOM 2609 O O . LEU A 1 325 ? 35.488 111.526 57.016 1.00 7.12 325 LEU M O 1
ATOM 2614 N N . GLY A 1 326 ? 37.676 111.018 56.923 1.00 5.88 326 GLY M N 1
ATOM 2615 C CA . GLY A 1 326 ? 38.101 112.420 57.020 1.00 5.68 326 GLY M CA 1
ATOM 2616 C C . GLY A 1 326 ? 38.326 112.891 55.604 1.00 6.14 326 GLY M C 1
ATOM 2617 O O . GLY A 1 326 ? 39.218 112.403 54.913 1.00 7.17 326 GLY M O 1
ATOM 2618 N N . LEU A 1 327 ? 37.508 113.825 55.169 1.00 5.18 327 LEU M N 1
ATOM 2619 C CA . LEU A 1 327 ? 37.645 114.343 53.800 1.00 5.36 327 LEU M CA 1
ATOM 2620 C C . LEU A 1 327 ? 38.214 115.763 53.874 1.00 5.58 327 LEU M C 1
ATOM 2621 O O . LEU A 1 327 ? 37.645 116.663 54.475 1.00 6.95 327 LEU M O 1
ATOM 2626 N N . ASN A 1 328 ? 39.375 115.888 53.242 1.00 5.19 328 ASN M N 1
ATOM 2627 C CA . ASN A 1 328 ? 39.967 117.190 53.035 1.00 4.89 328 ASN M CA 1
ATOM 2628 C C . ASN A 1 328 ? 39.464 117.733 51.695 1.00 5.58 328 ASN M C 1
ATOM 2629 O O . ASN A 1 328 ? 39.411 116.947 50.733 1.00 6.65 328 ASN M O 1
ATOM 2634 N N . TYR A 1 329 ? 39.161 119.010 51.574 1.00 5.38 329 TYR M N 1
ATOM 2635 C CA . TYR A 1 329 ? 38.716 119.542 50.290 1.00 5.23 329 TYR M CA 1
ATOM 2636 C C . TYR A 1 329 ? 39.237 120.962 50.169 1.00 4.59 329 TYR M C 1
ATOM 2637 O O . TYR A 1 329 ? 39.031 121.765 51.081 1.00 5.88 329 TYR M O 1
ATOM 2646 N N . TYR A 1 330 ? 39.860 121.226 49.023 1.00 5.14 330 TYR M N 1
ATOM 2647 C CA . TYR A 1 330 ? 40.356 122.563 48.727 1.00 5.48 330 TYR M CA 1
ATOM 2648 C C . TYR A 1 330 ? 39.796 123.076 47.404 1.00 5.30 330 TYR M C 1
ATOM 2649 O O . TYR A 1 330 ? 39.408 124.272 47.351 1.00 5.88 330 TYR M O 1
ATOM 2658 N N . PHE A 1 331 ? 39.814 122.298 46.330 1.00 5.28 331 PHE M N 1
ATOM 2659 C CA . PHE A 1 331 ? 39.481 122.821 45.022 1.00 5.68 331 PHE M CA 1
ATOM 2660 C C . PHE A 1 331 ? 39.066 121.724 44.077 1.00 5.17 331 PHE M C 1
ATOM 2661 O O . PHE A 1 331 ? 39.115 120.525 44.350 1.00 6.05 331 PHE M O 1
ATOM 2669 N N . THR A 1 332 ? 38.630 122.179 42.892 1.00 5.55 332 THR M N 1
ATOM 2670 C CA . THR A 1 332 ? 38.112 121.372 41.788 1.00 5.08 332 THR M CA 1
ATOM 2671 C C . THR A 1 332 ? 38.856 121.705 40.503 1.00 5.62 332 THR M C 1
ATOM 2672 O O . THR A 1 332 ? 39.285 122.834 40.279 1.00 7.28 332 THR M O 1
ATOM 2676 N N . GLN A 1 333 ? 38.969 120.699 39.630 1.00 5.05 333 GLN M N 1
ATOM 2677 C CA . GLN A 1 333 ? 39.657 120.884 38.368 1.00 5.18 333 GLN M CA 1
ATOM 2678 C C . GLN A 1 333 ? 38.787 120.495 37.191 1.00 5.41 333 GLN M C 1
ATOM 2679 O O . GLN A 1 333 ? 37.970 119.569 37.294 1.00 6.39 333 GLN M O 1
ATOM 2685 N N . TYR A 1 334 ? 39.047 121.145 36.053 1.00 5.89 334 TYR M N 1
ATOM 2686 C CA . TYR A 1 334 ? 38.526 120.687 34.784 1.00 5.51 334 TYR M CA 1
ATOM 2687 C C . TYR A 1 334 ? 39.460 119.610 34.227 1.00 5.35 334 TYR M C 1
ATOM 2688 O O . TYR A 1 334 ? 40.690 119.731 34.363 1.00 6.57 334 TYR M O 1
ATOM 2697 N N . ALA A 1 335 ? 38.887 118.608 33.583 1.00 5.72 335 ALA M N 1
ATOM 2698 C CA . ALA A 1 335 ? 39.647 117.527 33.009 1.00 5.43 335 ALA M CA 1
ATOM 2699 C C . ALA A 1 335 ? 39.425 117.425 31.523 1.00 5.63 335 ALA M C 1
ATOM 2700 O O . ALA A 1 335 ? 38.284 117.491 31.038 1.00 6.14 335 ALA M O 1
ATOM 2702 N N . GLN A 1 336 ? 40.519 117.200 30.793 1.00 6.67 336 GLN M N 1
ATOM 2703 C CA . GLN A 1 336 ? 40.496 116.968 29.355 1.00 7.29 336 GLN M CA 1
ATOM 2704 C C . GLN A 1 336 ? 41.410 115.775 29.091 1.00 6.85 336 GLN M C 1
ATOM 2705 O O . GLN A 1 336 ? 42.244 115.412 29.925 1.00 7.45 336 GLN M O 1
ATOM 2711 N N . PRO A 1 337 ? 41.274 115.141 27.908 1.00 7.46 337 PRO M N 1
ATOM 2712 C CA . PRO A 1 337 ? 42.120 113.982 27.660 1.00 8.16 337 PRO M CA 1
ATOM 2713 C C . PRO A 1 337 ? 43.577 114.365 27.530 1.00 8.21 337 PRO M C 1
ATOM 2714 O O . PRO A 1 337 ? 43.917 115.471 27.092 1.00 9.96 337 PRO M O 1
ATOM 2718 N N . SER A 1 338 ? 44.427 113.408 27.855 1.00 8.74 338 SER M N 1
ATOM 2719 C CA . SER A 1 338 ? 45.870 113.552 27.671 1.00 10.35 338 SER M CA 1
ATOM 2720 C C . SER A 1 338 ? 46.427 112.157 27.395 1.00 10.32 338 SER M C 1
ATOM 2721 O O . SER A 1 338 ? 45.941 111.180 27.958 1.00 10.51 338 SER M O 1
ATOM 2726 N N . PRO A 1 339 ? 47.488 112.071 26.625 1.00 13.56 339 PRO M N 1
ATOM 2727 C CA . PRO A 1 339 ? 48.112 110.797 26.341 1.00 13.41 339 PRO M CA 1
ATOM 2728 C C . PRO A 1 339 ? 48.734 110.164 27.571 1.00 11.29 339 PRO M C 1
ATOM 2729 O O . PRO A 1 339 ? 49.117 110.837 28.527 1.00 13.96 339 PRO M O 1
ATOM 2733 N N . ASN A 1 340 ? 48.870 108.832 27.536 1.00 11.24 340 ASN M N 1
ATOM 2734 C CA . ASN A 1 340 ? 49.549 108.119 28.614 1.00 11.15 340 ASN M CA 1
ATOM 2735 C C . ASN A 1 340 ? 50.746 107.368 28.032 1.00 13.11 340 ASN M C 1
ATOM 2736 O O . ASN A 1 340 ? 50.583 106.197 27.648 1.00 14.48 340 ASN M O 1
ATOM 2741 N N . PRO A 1 341 ? 51.923 107.978 28.005 1.00 14.50 341 PRO M N 1
ATOM 2742 C CA . PRO A 1 341 ? 53.092 107.376 27.359 1.00 16.34 341 PRO M CA 1
ATOM 2743 C C . PRO A 1 341 ? 53.826 106.431 28.276 1.00 14.67 341 PRO M C 1
ATOM 2744 O O . PRO A 1 341 ? 54.901 106.749 28.785 1.00 14.84 341 PRO M O 1
ATOM 2748 N N . VAL A 1 342 ? 53.287 105.221 28.467 1.00 13.59 342 VAL M N 1
ATOM 2749 C CA . VAL A 1 342 ? 53.825 104.281 29.455 1.00 14.65 342 VAL M CA 1
ATOM 2750 C C . VAL A 1 342 ? 55.264 103.836 29.174 1.00 15.78 342 VAL M C 1
ATOM 2751 O O . VAL A 1 342 ? 55.978 103.515 30.113 1.00 17.90 342 VAL M O 1
ATOM 2758 N N . ASN A 1 343 ? 55.695 103.876 27.916 1.00 17.70 343 ASN M N 1
ATOM 2759 C CA . ASN A 1 343 ? 57.081 103.529 27.594 1.00 19.42 343 ASN M CA 1
ATOM 2760 C C . ASN A 1 343 ? 58.047 104.689 27.742 1.00 20.16 343 ASN M C 1
ATOM 2761 O O . ASN A 1 343 ? 59.246 104.410 27.575 1.00 23.21 343 ASN M O 1
ATOM 2766 N N . SER A 1 344 ? 57.623 105.918 27.954 1.00 17.25 344 SER M N 1
ATOM 2767 C CA . SER A 1 344 ? 58.533 107.040 28.091 1.00 17.34 344 SER M CA 1
ATOM 2768 C C . SER A 1 344 ? 59.324 106.868 29.395 1.00 16.72 344 SER M C 1
ATOM 2769 O O . SER A 1 344 ? 58.781 106.480 30.447 1.00 14.96 344 SER M O 1
ATOM 2774 N N . THR A 1 345 ? 60.587 107.277 29.374 1.00 17.15 345 THR M N 1
ATOM 2775 C CA . THR A 1 345 ? 61.400 107.170 30.603 1.00 16.75 345 THR M CA 1
ATOM 2776 C C . THR A 1 345 ? 60.851 108.145 31.640 1.00 15.25 345 THR M C 1
ATOM 2777 O O . THR A 1 345 ? 61.106 107.940 32.822 1.00 15.93 345 THR M O 1
ATOM 2781 N N . ASN A 1 346 ? 60.129 109.192 31.236 1.00 14.70 346 ASN M N 1
ATOM 2782 C CA . ASN A 1 346 ? 59.582 110.127 32.213 1.00 15.90 346 ASN M CA 1
ATOM 2783 C C . ASN A 1 346 ? 58.133 109.808 32.556 1.00 12.48 346 ASN M C 1
ATOM 2784 O O . ASN A 1 346 ? 57.460 110.618 33.179 1.00 13.35 346 ASN M O 1
ATOM 2789 N N . HIS A 1 347 ? 57.681 108.598 32.253 1.00 11.49 347 HIS M N 1
ATOM 2790 C CA . HIS A 1 347 ? 56.311 108.259 32.613 1.00 9.80 347 HIS M CA 1
ATOM 2791 C C . HIS A 1 347 ? 56.101 108.326 34.126 1.00 9.48 347 HIS M C 1
ATOM 2792 O O . HIS A 1 347 ? 56.947 107.879 34.904 1.00 10.67 347 HIS M O 1
ATOM 2799 N N . THR A 1 348 ? 54.977 108.838 34.537 1.00 8.54 348 THR M N 1
ATOM 2800 C CA . THR A 1 348 ? 54.588 108.844 35.931 1.00 7.35 348 THR M CA 1
ATOM 2801 C C . THR A 1 348 ? 53.243 108.180 36.087 1.00 7.68 348 THR M C 1
ATOM 2802 O O . THR A 1 348 ? 52.409 108.161 35.183 1.00 8.31 348 THR M O 1
ATOM 2806 N N . ALA A 1 349 ? 52.985 107.670 37.293 1.00 7.41 349 ALA M N 1
ATOM 2807 C CA . ALA A 1 349 ? 51.705 107.088 37.625 1.00 7.56 349 ALA M CA 1
ATOM 2808 C C . ALA A 1 349 ? 50.558 108.040 37.357 1.00 6.98 349 ALA M C 1
ATOM 2809 O O . ALA A 1 349 ? 49.481 107.642 36.946 1.00 8.06 349 ALA M O 1
ATOM 2811 N N . MET A 1 350 ? 50.818 109.340 37.569 1.00 7.12 350 MET M N 1
ATOM 2812 C CA . MET A 1 350 ? 49.780 110.346 37.405 1.00 8.33 350 MET M CA 1
ATOM 2813 C C . MET A 1 350 ? 49.334 110.438 35.966 1.00 8.30 350 MET M C 1
ATOM 2814 O O . MET A 1 350 ? 48.232 110.909 35.673 1.00 12.61 350 MET M O 1
ATOM 2819 N N . MET A 1 351 ? 50.147 110.044 35.019 1.00 6.78 351 MET M N 1
ATOM 2820 C CA . MET A 1 351 ? 49.751 110.038 33.616 1.00 7.66 351 MET M CA 1
ATOM 2821 C C . MET A 1 351 ? 48.750 108.940 33.284 1.00 7.48 351 MET M C 1
ATOM 2822 O O . MET A 1 351 ? 48.061 109.037 32.240 1.00 7.82 351 MET M O 1
ATOM 2827 N N . ASP A 1 352 ? 48.656 107.906 34.118 1.00 7.16 352 ASP M N 1
ATOM 2828 C CA . ASP A 1 352 ? 47.790 106.792 33.796 1.00 7.13 352 ASP M CA 1
ATOM 2829 C C . ASP A 1 352 ? 46.342 107.180 33.726 1.00 7.07 352 ASP M C 1
ATOM 2830 O O . ASP A 1 352 ? 45.582 106.527 33.004 1.00 7.98 352 ASP M O 1
ATOM 2835 N N . ALA A 1 353 ? 45.889 108.221 34.392 1.00 7.03 353 ALA M N 1
ATOM 2836 C CA . ALA A 1 353 ? 44.502 108.650 34.298 1.00 7.86 353 ALA M CA 1
ATOM 2837 C C . ALA A 1 353 ? 44.156 109.174 32.925 1.00 7.53 353 ALA M C 1
ATOM 2838 O O . ALA A 1 353 ? 42.974 109.318 32.598 1.00 9.31 353 ALA M O 1
ATOM 2840 N N . GLY A 1 354 ? 45.149 109.534 32.104 1.00 7.63 354 GLY M N 1
ATOM 2841 C CA . GLY A 1 354 ? 44.850 110.000 30.765 1.00 7.74 354 GLY M CA 1
ATOM 2842 C C . GLY A 1 354 ? 44.119 111.319 30.781 1.00 7.39 354 GLY M C 1
ATOM 2843 O O . GLY A 1 354 ? 43.269 111.575 29.925 1.00 8.05 354 GLY M O 1
ATOM 2844 N N . ALA A 1 355 ? 44.481 112.208 31.703 1.00 7.82 355 ALA M N 1
ATOM 2845 C CA . ALA A 1 355 ? 43.800 113.489 31.822 1.00 7.71 355 ALA M CA 1
ATOM 2846 C C . ALA A 1 355 ? 44.781 114.603 32.131 1.00 8.20 355 ALA M C 1
ATOM 2847 O O . ALA A 1 355 ? 45.753 114.421 32.856 1.00 10.63 355 ALA M O 1
ATOM 2849 N N . LYS A 1 356 ? 44.473 115.759 31.581 1.00 7.48 356 LYS M N 1
ATOM 2850 C CA . LYS A 1 356 ? 45.150 117.025 31.859 1.00 8.39 356 LYS M CA 1
ATOM 2851 C C . LYS A 1 356 ? 44.149 117.897 32.662 1.00 6.88 356 LYS M C 1
ATOM 2852 O O . LYS A 1 356 ? 42.980 117.974 32.264 1.00 7.31 356 LYS M O 1
ATOM 2858 N N . LEU A 1 357 ? 44.662 118.518 33.696 1.00 6.84 357 LEU M N 1
ATOM 2859 C CA . LEU A 1 357 ? 43.821 119.235 34.653 1.00 6.89 357 LEU M CA 1
ATOM 2860 C C . LEU A 1 357 ? 44.078 120.724 34.570 1.00 7.34 357 LEU M C 1
ATOM 2861 O O . LEU A 1 357 ? 45.238 121.154 34.493 1.00 9.06 357 LEU M O 1
ATOM 2866 N N . THR A 1 358 ? 43.017 121.502 34.545 1.00 6.71 358 THR M N 1
ATOM 2867 C CA . THR A 1 358 ? 43.108 122.965 34.451 1.00 7.02 358 THR M CA 1
ATOM 2868 C C . THR A 1 358 ? 42.056 123.577 35.357 1.00 7.13 358 THR M C 1
ATOM 2869 O O . THR A 1 358 ? 41.184 122.911 35.894 1.00 7.59 358 THR M O 1
ATOM 2873 N N . TYR A 1 359 ? 42.148 124.918 35.458 1.00 6.92 359 TYR M N 1
ATOM 2874 C CA . TYR A 1 359 ? 41.196 125.704 36.213 1.00 7.03 359 TYR M CA 1
ATOM 2875 C C . TYR A 1 359 ? 40.363 126.585 35.287 1.00 7.87 359 TYR M C 1
ATOM 2876 O O . TYR A 1 359 ? 39.500 127.336 35.764 1.00 8.46 359 TYR M O 1
ATOM 2885 N N . ILE A 1 360 ? 40.618 126.482 34.000 1.00 7.85 360 ILE M N 1
ATOM 2886 C CA . ILE A 1 360 ? 39.936 127.221 32.960 1.00 7.60 360 ILE M CA 1
ATOM 2887 C C . ILE A 1 360 ? 39.372 126.191 31.979 1.00 7.24 360 ILE M C 1
ATOM 2888 O O . ILE A 1 360 ? 40.067 125.234 31.656 1.00 8.86 360 ILE M O 1
ATOM 2896 N N . ASN A 1 361 ? 38.120 126.401 31.552 1.00 6.83 361 ASN M N 1
ATOM 2897 C CA . ASN A 1 361 ? 37.498 125.418 30.652 1.00 7.15 361 ASN M CA 1
ATOM 2898 C C . ASN A 1 361 ? 37.722 125.834 29.206 1.00 7.95 361 ASN M C 1
ATOM 2899 O O . ASN A 1 361 ? 38.357 126.832 28.893 1.00 8.99 361 ASN M O 1
ATOM 2904 N N . ALA A 1 362 ? 37.145 125.069 28.283 1.00 7.66 362 ALA M N 1
ATOM 2905 C CA . ALA A 1 362 ? 37.453 125.233 26.875 1.00 9.15 362 ALA M CA 1
ATOM 2906 C C . ALA A 1 362 ? 36.952 126.553 26.337 1.00 10.31 362 ALA M C 1
ATOM 2907 O O . ALA A 1 362 ? 37.459 127.013 25.306 1.00 13.15 362 ALA M O 1
ATOM 2909 N N . SER A 1 363 ? 35.935 127.132 26.941 1.00 9.69 363 SER M N 1
ATOM 2910 C CA . SER A 1 363 ? 35.397 128.421 26.487 1.00 11.37 363 SER M CA 1
ATOM 2911 C C . SER A 1 363 ? 36.018 129.558 27.255 1.00 10.76 363 SER M C 1
ATOM 2912 O O . SER A 1 363 ? 35.575 130.694 27.107 1.00 12.52 363 SER M O 1
ATOM 2917 N N . GLY A 1 364 ? 37.042 129.309 28.065 1.00 9.84 364 GLY M N 1
ATOM 2918 C CA . GLY A 1 364 ? 37.772 130.343 28.739 1.00 10.91 364 GLY M CA 1
ATOM 2919 C C . GLY A 1 364 ? 37.273 130.712 30.094 1.00 10.39 364 GLY M C 1
ATOM 2920 O O . GLY A 1 364 ? 37.737 131.690 30.702 1.00 12.39 364 GLY M O 1
ATOM 2921 N N . HIS A 1 365 ? 36.336 129.951 30.658 1.00 8.49 365 HIS M N 1
ATOM 2922 C CA . HIS A 1 365 ? 35.781 130.265 31.958 1.00 8.21 365 HIS M CA 1
ATOM 2923 C C . HIS A 1 365 ? 36.708 129.779 33.047 1.00 7.76 365 HIS M C 1
ATOM 2924 O O . HIS A 1 365 ? 37.026 128.574 33.102 1.00 8.48 365 HIS M O 1
ATOM 2931 N N . TYR A 1 366 ? 37.125 130.675 33.951 1.00 8.46 366 TYR M N 1
ATOM 2932 C CA . TYR A 1 366 ? 37.863 130.272 35.166 1.00 8.65 366 TYR M CA 1
ATOM 2933 C C . TYR A 1 366 ? 36.813 129.785 36.151 1.00 7.97 366 TYR M C 1
ATOM 2934 O O . TYR A 1 366 ? 35.760 130.369 36.369 1.00 8.75 366 TYR M O 1
ATOM 2951 N N . ILE A 1 367 ? 37.159 128.663 36.815 1.00 7.21 367 ILE M N 1
ATOM 2952 C CA . ILE A 1 367 ? 36.171 127.951 37.633 1.00 6.64 367 ILE M CA 1
ATOM 2953 C C . ILE A 1 367 ? 35.644 128.724 38.800 1.00 6.92 367 ILE M C 1
ATOM 2954 O O . ILE A 1 367 ? 34.512 128.477 39.282 1.00 7.95 367 ILE M O 1
ATOM 2959 N N . GLY A 1 368 ? 36.426 129.670 39.340 1.00 6.70 368 GLY M N 1
ATOM 2960 C CA . GLY A 1 368 ? 35.978 130.418 40.499 1.00 6.79 368 GLY M CA 1
ATOM 2961 C C . GLY A 1 368 ? 37.080 131.415 40.867 1.00 6.45 368 GLY M C 1
ATOM 2962 O O . GLY A 1 368 ? 37.965 131.693 40.069 1.00 7.28 368 GLY M O 1
ATOM 2963 N N . PRO A 1 369 ? 36.977 131.946 42.084 1.00 6.88 369 PRO M N 1
ATOM 2964 C CA . PRO A 1 369 ? 37.953 132.953 42.541 1.00 6.91 369 PRO M CA 1
ATOM 2965 C C . PRO A 1 369 ? 39.320 132.367 42.704 1.00 6.87 369 PRO M C 1
ATOM 2966 O O . PRO A 1 369 ? 39.555 131.177 42.864 1.00 7.09 369 PRO M O 1
ATOM 2970 N N . LEU A 1 370 ? 40.296 133.301 42.761 1.00 7.97 370 LEU M N 1
ATOM 2971 C CA . LEU A 1 370 ? 41.692 132.885 42.963 1.00 7.92 370 LEU M CA 1
ATOM 2972 C C . LEU A 1 370 ? 41.876 132.154 44.273 1.00 7.43 370 LEU M C 1
ATOM 2973 O O . LEU A 1 370 ? 41.428 132.583 45.334 1.00 8.07 370 LEU M O 1
ATOM 2978 N N . PHE A 1 371 ? 42.572 131.033 44.191 1.00 7.48 371 PHE M N 1
ATOM 2979 C CA . PHE A 1 371 ? 42.973 130.216 45.332 1.00 7.57 371 PHE M CA 1
ATOM 2980 C C . PHE A 1 371 ? 44.424 130.383 45.693 1.00 8.34 371 PHE M C 1
ATOM 2981 O O . PHE A 1 371 ? 44.764 130.503 46.844 1.00 11.11 371 PHE M O 1
ATOM 2989 N N . GLU A 1 372 ? 45.305 130.332 44.677 1.00 10.05 372 GLU M N 1
ATOM 2990 C CA . GLU A 1 372 ? 46.750 130.426 44.949 1.00 12.53 372 GLU M CA 1
ATOM 2991 C C . GLU A 1 372 ? 47.363 131.028 43.695 1.00 13.39 372 GLU M C 1
ATOM 2992 O O . GLU A 1 372 ? 47.324 130.477 42.603 1.00 14.91 372 GLU M O 1
ATOM 2998 N N . LYS A 1 373 ? 48.037 132.142 43.901 1.00 15.29 373 LYS M N 1
ATOM 2999 C CA . LYS A 1 373 ? 48.769 132.744 42.801 1.00 18.59 373 LYS M CA 1
ATOM 3000 C C . LYS A 1 373 ? 50.123 132.059 42.659 1.00 22.79 373 LYS M C 1
ATOM 3001 O O . LYS A 1 373 ? 50.785 131.776 43.666 1.00 25.11 373 LYS M O 1
ATOM 3007 N N . ASP A 1 374 ? 50.546 131.784 41.441 1.00 23.70 374 ASP M N 1
ATOM 3008 C CA . ASP A 1 374 ? 51.851 131.236 41.135 1.00 29.07 374 ASP M CA 1
ATOM 3009 C C . ASP A 1 374 ? 52.665 132.339 40.452 1.00 33.19 374 ASP M C 1
ATOM 3010 O O . ASP A 1 374 ? 52.484 132.519 39.246 1.00 32.02 374 ASP M O 1
ATOM 3015 N N . LYS A 1 375 ? 53.550 133.019 41.184 1.00 36.81 375 LYS M N 1
ATOM 3016 C CA . LYS A 1 375 ? 54.291 134.114 40.557 1.00 40.33 375 LYS M CA 1
ATOM 3017 C C . LYS A 1 375 ? 55.280 133.743 39.481 1.00 40.38 375 LYS M C 1
ATOM 3018 O O . LYS A 1 375 ? 55.500 134.626 38.633 1.00 41.63 375 LYS M O 1
ATOM 3024 N N . ALA A 1 376 ? 55.797 132.529 39.411 1.00 40.38 376 ALA M N 1
ATOM 3025 C CA . ALA A 1 376 ? 56.721 132.181 38.326 1.00 39.89 376 ALA M CA 1
ATOM 3026 C C . ALA A 1 376 ? 55.955 131.962 37.024 1.00 39.16 376 ALA M C 1
ATOM 3027 O O . ALA A 1 376 ? 56.428 132.286 35.929 1.00 38.96 376 ALA M O 1
ATOM 3029 N N . ASP A 1 377 ? 54.766 131.361 37.132 1.00 36.71 377 ASP M N 1
ATOM 3030 C CA . ASP A 1 377 ? 53.909 131.147 35.973 1.00 33.76 377 ASP M CA 1
ATOM 3031 C C . ASP A 1 377 ? 52.433 131.350 36.321 1.00 31.14 377 ASP M C 1
ATOM 3032 O O . ASP A 1 377 ? 51.696 130.533 36.876 1.00 30.36 377 ASP M O 1
ATOM 3037 N N . SER A 1 378 ? 51.877 132.513 35.978 1.00 29.32 378 SER M N 1
ATOM 3038 C CA . SER A 1 378 ? 50.492 132.871 36.270 1.00 28.15 378 SER M CA 1
ATOM 3039 C C . SER A 1 378 ? 49.471 132.019 35.561 1.00 24.82 378 SER M C 1
ATOM 3040 O O . SER A 1 378 ? 48.348 131.810 36.071 1.00 22.06 378 SER M O 1
ATOM 3043 N N . THR A 1 379 ? 49.873 131.372 34.461 1.00 24.53 379 THR M N 1
ATOM 3044 C CA . THR A 1 379 ? 48.900 130.447 33.834 1.00 25.32 379 THR M CA 1
ATOM 3045 C C . THR A 1 379 ? 48.700 129.219 34.721 1.00 26.77 379 THR M C 1
ATOM 3046 O O . THR A 1 379 ? 47.816 128.401 34.417 1.00 27.76 379 THR M O 1
ATOM 3050 N N . ASP A 1 380 ? 49.498 129.022 35.766 1.00 26.21 380 ASP M N 1
ATOM 3051 C CA . ASP A 1 380 ? 49.439 127.919 36.700 1.00 27.44 380 ASP M CA 1
ATOM 3052 C C . ASP A 1 380 ? 48.743 128.309 38.017 1.00 22.21 380 ASP M C 1
ATOM 3053 O O . ASP A 1 380 ? 48.707 127.532 38.986 1.00 22.49 380 ASP M O 1
ATOM 3058 N N . ASN A 1 381 ? 48.191 129.489 38.105 1.00 16.82 381 ASN M N 1
ATOM 3059 C CA . ASN A 1 381 ? 47.401 129.867 39.264 1.00 12.12 381 ASN M CA 1
ATOM 3060 C C . ASN A 1 381 ? 46.290 128.857 39.519 1.00 10.79 381 ASN M C 1
ATOM 3061 O O . ASN A 1 381 ? 45.722 128.288 38.582 1.00 12.21 381 ASN M O 1
ATOM 3066 N N . ILE A 1 382 ? 45.967 128.635 40.773 1.00 9.12 382 ILE M N 1
ATOM 3067 C CA . ILE A 1 382 ? 44.882 127.770 41.182 1.00 8.50 382 ILE M CA 1
ATOM 3068 C C . ILE A 1 382 ? 43.680 128.630 41.530 1.00 7.11 382 ILE M C 1
ATOM 3069 O O . ILE A 1 382 ? 43.835 129.706 42.120 1.00 7.69 382 ILE M O 1
ATOM 3074 N N . TYR A 1 383 ? 42.482 128.187 41.178 1.00 7.25 383 TYR M N 1
ATOM 3075 C CA . TYR A 1 383 ? 41.226 128.862 41.458 1.00 6.92 383 TYR M CA 1
ATOM 3076 C C . TYR A 1 383 ? 40.319 127.871 42.207 1.00 6.59 383 TYR M C 1
ATOM 3077 O O . TYR A 1 383 ? 40.460 126.682 41.975 1.00 8.52 383 TYR M O 1
ATOM 3086 N N . TYR A 1 384 ? 39.434 128.382 43.053 1.00 5.88 384 TYR M N 1
ATOM 3087 C CA . TYR A 1 384 ? 38.568 127.515 43.860 1.00 5.81 384 TYR M CA 1
ATOM 3088 C C . TYR A 1 384 ? 37.172 127.525 43.307 1.00 6.06 384 TYR M C 1
ATOM 3089 O O . TYR A 1 384 ? 36.839 128.195 42.355 1.00 6.75 384 TYR M O 1
ATOM 3098 N N . TYR A 1 385 ? 36.329 126.690 43.945 1.00 5.65 385 TYR M N 1
ATOM 3099 C CA . TYR A 1 385 ? 35.022 126.358 43.391 1.00 6.09 385 TYR M CA 1
ATOM 3100 C C . TYR A 1 385 ? 34.151 125.908 44.584 1.00 5.77 385 TYR M C 1
ATOM 3101 O O . TYR A 1 385 ? 34.166 124.706 44.926 1.00 6.31 385 TYR M O 1
ATOM 3110 N N . PRO A 1 386 ? 33.440 126.817 45.225 1.00 6.42 386 PRO M N 1
ATOM 3111 C CA . PRO A 1 386 ? 32.717 126.418 46.443 1.00 6.43 386 PRO M CA 1
ATOM 3112 C C . PRO A 1 386 ? 31.750 125.293 46.275 1.00 6.35 386 PRO M C 1
ATOM 3113 O O . PRO A 1 386 ? 31.583 124.459 47.169 1.00 7.01 386 PRO M O 1
ATOM 3117 N N . LYS A 1 387 ? 31.072 125.209 45.116 1.00 5.95 387 LYS M N 1
ATOM 3118 C CA . LYS A 1 387 ? 30.146 124.133 44.872 1.00 6.17 387 LYS M CA 1
ATOM 3119 C C . LYS A 1 387 ? 30.816 122.792 44.881 1.00 6.46 387 LYS M C 1
ATOM 3120 O O . LYS A 1 387 ? 30.150 121.754 45.097 1.00 7.09 387 LYS M O 1
ATOM 3126 N N . GLY A 1 388 ? 32.133 122.726 44.713 1.00 6.54 388 GLY M N 1
ATOM 3127 C CA . GLY A 1 388 ? 32.800 121.466 44.700 1.00 6.49 388 GLY M CA 1
ATOM 3128 C C . GLY A 1 388 ? 32.632 120.710 45.986 1.00 6.27 388 GLY M C 1
ATOM 3129 O O . GLY A 1 388 ? 32.597 119.476 45.961 1.00 6.82 388 GLY M O 1
ATOM 3130 N N . ILE A 1 389 ? 32.524 121.389 47.136 1.00 6.44 389 ILE M N 1
ATOM 3131 C CA . ILE A 1 389 ? 32.340 120.630 48.381 1.00 6.59 389 ILE M CA 1
ATOM 3132 C C . ILE A 1 389 ? 30.989 119.954 48.378 1.00 6.41 389 ILE M C 1
ATOM 3133 O O . ILE A 1 389 ? 30.842 118.832 48.891 1.00 7.51 389 ILE M O 1
ATOM 3138 N N . TYR A 1 390 ? 29.953 120.592 47.813 1.00 6.63 390 TYR M N 1
ATOM 3139 C CA . TYR A 1 390 ? 28.650 119.975 47.652 1.00 6.92 390 TYR M CA 1
ATOM 3140 C C . TYR A 1 390 ? 28.762 118.739 46.757 1.00 6.25 390 TYR M C 1
ATOM 3141 O O . TYR A 1 390 ? 28.318 117.640 47.097 1.00 6.74 390 TYR M O 1
ATOM 3150 N N . SER A 1 391 ? 29.419 118.907 45.592 1.00 6.55 391 SER M N 1
ATOM 3151 C CA . SER A 1 391 ? 29.516 117.814 44.660 1.00 6.17 391 SER M CA 1
ATOM 3152 C C . SER A 1 391 ? 30.273 116.647 45.215 1.00 6.27 391 SER M C 1
ATOM 3153 O O . SER A 1 391 ? 29.890 115.480 45.020 1.00 6.72 391 SER M O 1
ATOM 3156 N N . VAL A 1 392 ? 31.372 116.913 45.940 1.00 6.08 392 VAL M N 1
ATOM 3157 C CA . VAL A 1 392 ? 32.149 115.832 46.541 1.00 5.98 392 VAL M CA 1
ATOM 3158 C C . VAL A 1 392 ? 31.304 115.082 47.562 1.00 6.20 392 VAL M C 1
ATOM 3159 O O . VAL A 1 392 ? 31.316 113.839 47.597 1.00 6.45 392 VAL M O 1
ATOM 3163 N N . MET A 1 393 ? 30.666 115.811 48.480 1.00 6.47 393 MET M N 1
ATOM 3164 C CA . MET A 1 393 ? 29.926 115.117 49.539 1.00 6.53 393 MET M CA 1
ATOM 3165 C C . MET A 1 393 ? 28.800 114.283 48.950 1.00 6.61 393 MET M C 1
ATOM 3166 O O . MET A 1 393 ? 28.555 113.153 49.386 1.00 7.40 393 MET M O 1
ATOM 3171 N N . ASP A 1 394 ? 28.086 114.839 47.992 1.00 6.81 394 ASP M N 1
ATOM 3172 C CA . ASP A 1 394 ? 26.996 114.114 47.317 1.00 7.01 394 ASP M CA 1
ATOM 3173 C C . ASP A 1 394 ? 27.552 112.846 46.682 1.00 6.98 394 ASP M C 1
ATOM 3174 O O . ASP A 1 394 ? 26.950 111.762 46.745 1.00 7.87 394 ASP M O 1
ATOM 3179 N N . TYR A 1 395 ? 28.703 112.963 45.990 1.00 6.66 395 TYR M N 1
ATOM 3180 C CA . TYR A 1 395 ? 29.301 111.828 45.344 1.00 6.47 395 TYR M CA 1
ATOM 3181 C C . TYR A 1 395 ? 29.686 110.762 46.355 1.00 6.16 395 TYR M C 1
ATOM 3182 O O . TYR A 1 395 ? 29.441 109.568 46.144 1.00 7.46 395 TYR M O 1
ATOM 3191 N N . PHE A 1 396 ? 30.305 111.129 47.465 1.00 6.49 396 PHE M N 1
ATOM 3192 C CA . PHE A 1 396 ? 30.668 110.147 48.464 1.00 6.64 396 PHE M CA 1
ATOM 3193 C C . PHE A 1 396 ? 29.435 109.433 49.001 1.00 6.74 396 PHE M C 1
ATOM 3194 O O . PHE A 1 396 ? 29.443 108.204 49.184 1.00 7.93 396 PHE M O 1
ATOM 3202 N N . LYS A 1 397 ? 28.364 110.175 49.267 1.00 6.97 397 LYS M N 1
ATOM 3203 C CA . LYS A 1 397 ? 27.158 109.519 49.738 1.00 7.87 397 LYS M CA 1
ATOM 3204 C C . LYS A 1 397 ? 26.637 108.513 48.745 1.00 8.39 397 LYS M C 1
ATOM 3205 O O . LYS A 1 397 ? 26.299 107.373 49.079 1.00 9.76 397 LYS M O 1
ATOM 3211 N N . ASN A 1 398 ? 26.563 108.911 47.469 1.00 8.31 398 ASN M N 1
ATOM 3212 C CA . ASN A 1 398 ? 25.968 108.086 46.429 1.00 9.32 398 ASN M CA 1
ATOM 3213 C C . ASN A 1 398 ? 26.820 106.942 45.947 1.00 9.66 398 ASN M C 1
ATOM 3214 O O . ASN A 1 398 ? 26.290 105.877 45.674 1.00 12.31 398 ASN M O 1
ATOM 3219 N N . LYS A 1 399 ? 28.113 107.197 45.823 1.00 9.59 399 LYS M N 1
ATOM 3220 C CA . LYS A 1 399 ? 29.017 106.204 45.256 1.00 10.04 399 LYS M CA 1
ATOM 3221 C C . LYS A 1 399 ? 29.602 105.311 46.310 1.00 8.49 399 LYS M C 1
ATOM 3222 O O . LYS A 1 399 ? 29.944 104.166 46.020 1.00 10.23 399 LYS M O 1
ATOM 3228 N N . TYR A 1 400 ? 29.779 105.837 47.532 1.00 8.15 400 TYR M N 1
ATOM 3229 C CA . TYR A 1 400 ? 30.577 105.162 48.536 1.00 8.34 400 TYR M CA 1
ATOM 3230 C C . TYR A 1 400 ? 29.785 104.854 49.778 1.00 8.2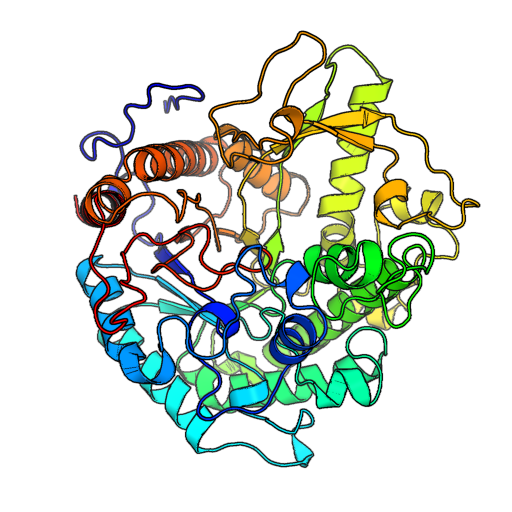3 400 TYR M C 1
ATOM 3231 O O . TYR A 1 400 ? 30.302 104.912 50.898 1.00 9.22 400 TYR M O 1
ATOM 3240 N N . TYR A 1 401 ? 28.521 104.479 49.595 1.00 8.76 401 TYR M N 1
ATOM 3241 C CA . TYR A 1 401 ? 27.759 103.815 50.636 1.00 9.30 401 TYR M CA 1
ATOM 3242 C C . TYR A 1 401 ? 27.485 104.669 51.844 1.00 9.12 401 TYR M C 1
ATOM 3243 O O . TYR A 1 401 ? 27.504 104.224 52.972 1.00 10.19 401 TYR M O 1
ATOM 3252 N N . ASN A 1 402 ? 27.127 105.944 51.613 1.00 8.17 402 ASN M N 1
ATOM 3253 C CA . ASN A 1 402 ? 26.601 106.802 52.669 1.00 8.01 402 ASN M CA 1
ATOM 3254 C C . ASN A 1 402 ? 27.476 106.786 53.917 1.00 7.50 402 ASN M C 1
ATOM 3255 O O . ASN A 1 402 ? 27.008 106.479 55.017 1.00 8.87 402 ASN M O 1
ATOM 3260 N N . PRO A 1 403 ? 28.723 107.231 53.806 1.00 7.18 403 PRO M N 1
ATOM 3261 C CA . PRO A 1 403 ? 29.617 107.197 54.939 1.00 7.55 403 PRO M CA 1
ATOM 3262 C C . PRO A 1 403 ? 29.356 108.324 55.899 1.00 7.26 403 PRO M C 1
ATOM 3263 O O . PRO A 1 403 ? 28.839 109.391 55.542 1.00 7.68 403 PRO M O 1
ATOM 3267 N N . LEU A 1 404 ? 29.792 108.134 57.131 1.00 6.81 404 LEU M N 1
ATOM 3268 C CA . LEU A 1 404 ? 29.977 109.217 58.093 1.00 6.95 404 LEU M CA 1
ATOM 3269 C C . LEU A 1 404 ? 31.217 109.966 57.682 1.00 6.26 404 LEU M C 1
ATOM 3270 O O . LEU A 1 404 ? 32.276 109.381 57.472 1.00 7.02 404 LEU M O 1
ATOM 3275 N N . ILE A 1 405 ? 31.084 111.293 57.608 1.00 5.72 405 ILE M N 1
ATOM 3276 C CA . ILE A 1 405 ? 32.159 112.172 57.133 1.00 5.78 405 ILE M CA 1
ATOM 3277 C C . ILE A 1 405 ? 32.402 113.287 58.139 1.00 5.37 405 ILE M C 1
ATOM 3278 O O . ILE A 1 405 ? 31.485 113.888 58.657 1.00 6.58 405 ILE M O 1
ATOM 3283 N N . TYR A 1 406 ? 33.692 113.587 58.309 1.00 5.67 406 TYR M N 1
ATOM 3284 C CA . TYR A 1 406 ? 34.134 114.843 58.916 1.00 5.63 406 TYR M CA 1
ATOM 3285 C C . TYR A 1 406 ? 34.999 115.523 57.888 1.00 5.44 406 TYR M C 1
ATOM 3286 O O . TYR A 1 406 ? 35.865 114.919 57.286 1.00 6.20 406 TYR M O 1
ATOM 3295 N N . VAL A 1 407 ? 34.743 116.823 57.687 1.00 5.20 407 VAL M N 1
ATOM 3296 C CA . VAL A 1 407 ? 35.636 117.602 56.816 1.00 5.81 407 VAL M CA 1
ATOM 3297 C C . VAL A 1 407 ? 36.846 117.967 57.668 1.00 5.34 407 VAL M C 1
ATOM 3298 O O . VAL A 1 407 ? 36.734 118.743 58.609 1.00 7.09 407 VAL M O 1
ATOM 3302 N N . THR A 1 408 ? 37.982 117.352 57.343 1.00 5.51 408 THR M N 1
ATOM 3303 C CA . THR A 1 408 ? 39.160 117.424 58.179 1.00 5.67 408 THR M CA 1
ATOM 3304 C C . THR A 1 408 ? 40.168 118.476 57.760 1.00 5.38 408 THR M C 1
ATOM 3305 O O . THR A 1 408 ? 41.092 118.700 58.531 1.00 6.71 408 THR M O 1
ATOM 3309 N N . GLU A 1 409 ? 39.959 119.142 56.624 1.00 5.09 409 GLU M N 1
ATOM 3310 C CA . GLU A 1 409 ? 40.712 120.305 56.213 1.00 5.34 409 GLU M CA 1
ATOM 3311 C C . GLU A 1 409 ? 39.930 121.006 55.145 1.00 4.95 409 GLU M C 1
ATOM 3312 O O . GLU A 1 409 ? 39.372 120.402 54.245 1.00 5.89 409 GLU M O 1
ATOM 3318 N N . ASN A 1 410 ? 39.986 122.337 55.202 1.00 5.41 410 ASN M N 1
ATOM 3319 C CA . ASN A 1 410 ? 39.424 123.223 54.182 1.00 5.36 410 ASN M CA 1
ATOM 3320 C C . ASN A 1 410 ? 40.021 124.604 54.509 1.00 5.47 410 ASN M C 1
ATOM 3321 O O . ASN A 1 410 ? 39.864 125.046 55.637 1.00 6.07 410 ASN M O 1
ATOM 3326 N N . GLY A 1 411 ? 40.679 125.242 53.552 1.00 5.86 411 GLY M N 1
ATOM 3327 C CA . GLY A 1 411 ? 41.268 126.560 53.874 1.00 6.35 411 GLY M CA 1
ATOM 3328 C C . GLY A 1 411 ? 41.975 127.109 52.659 1.00 6.14 411 GLY M C 1
ATOM 3329 O O . GLY A 1 411 ? 41.958 126.497 51.596 1.00 6.76 411 GLY M O 1
ATOM 3330 N N . ILE A 1 412 ? 42.562 128.270 52.831 1.00 7.03 412 ILE M N 1
ATOM 3331 C CA . ILE A 1 412 ? 43.184 128.998 51.720 1.00 6.56 412 ILE M CA 1
ATOM 3332 C C . ILE A 1 412 ? 44.362 129.779 52.245 1.00 6.67 412 ILE M C 1
ATOM 3333 O O . ILE A 1 412 ? 44.401 130.220 53.379 1.00 8.05 412 ILE M O 1
ATOM 3338 N N . SER A 1 413 ? 45.365 129.968 51.390 1.00 7.82 413 SER M N 1
ATOM 3339 C CA . SER A 1 413 ? 46.552 130.715 51.777 1.00 8.57 413 SER M CA 1
ATOM 3340 C C . SER A 1 413 ? 46.426 132.192 51.385 1.00 8.83 413 SER M C 1
ATOM 3341 O O . SER A 1 413 ? 45.619 132.580 50.562 1.00 9.64 413 SER M O 1
ATOM 3344 N N . THR A 1 414 ? 47.255 132.977 52.020 1.00 9.30 414 THR M N 1
ATOM 3345 C CA . THR A 1 414 ? 47.502 134.383 51.633 1.00 9.92 414 THR M CA 1
ATOM 3346 C C . THR A 1 414 ? 49.023 134.472 51.533 1.00 10.59 414 THR M C 1
ATOM 3347 O O . THR A 1 414 ? 49.778 133.744 52.163 1.00 9.90 414 THR M O 1
ATOM 3351 N N . PRO A 1 415 ? 49.540 135.439 50.770 1.00 12.96 415 PRO M N 1
ATOM 3352 C CA . PRO A 1 415 ? 50.974 135.495 50.549 1.00 14.82 415 PRO M CA 1
ATOM 3353 C C . PRO A 1 415 ? 51.788 135.869 51.763 1.00 16.38 415 PRO M C 1
ATOM 3354 O O . PRO A 1 415 ? 51.368 136.700 52.543 1.00 21.38 415 PRO M O 1
ATOM 3358 N N . GLY A 1 416 ? 52.929 135.259 51.956 1.00 15.69 416 GLY M N 1
ATOM 3359 C CA . GLY A 1 416 ? 53.864 135.622 52.999 1.00 19.34 416 GLY M CA 1
ATOM 3360 C C . GLY A 1 416 ? 54.484 137.006 52.650 1.00 20.77 416 GLY M C 1
ATOM 3361 O O . GLY A 1 416 ? 54.889 137.682 53.544 1.00 22.57 416 GLY M O 1
ATOM 3362 N N . ASP A 1 417 ? 54.421 137.562 51.441 1.00 22.62 417 ASP M N 1
ATOM 3363 C CA . ASP A 1 417 ? 54.952 138.886 51.143 1.00 25.55 417 ASP M CA 1
ATOM 3364 C C . ASP A 1 417 ? 54.086 139.971 51.784 1.00 24.88 417 ASP M C 1
ATOM 3365 O O . ASP A 1 417 ? 54.576 141.113 51.965 1.00 25.85 417 ASP M O 1
ATOM 3370 N N . GLU A 1 418 ? 52.835 139.670 52.181 1.00 23.03 418 GLU M N 1
ATOM 3371 C CA . GLU A 1 418 ? 51.983 140.712 52.796 1.00 20.76 418 GLU M CA 1
ATOM 3372 C C . GLU A 1 418 ? 52.582 141.114 54.149 1.00 20.73 418 GLU M C 1
ATOM 3373 O O . GLU A 1 418 ? 53.358 140.291 54.652 1.00 23.35 418 GLU M O 1
ATOM 3379 N N . ASN A 1 419 ? 52.360 142.364 54.554 1.00 21.71 419 ASN M N 1
ATOM 3380 C CA . ASN A 1 419 ? 52.853 142.813 55.867 1.00 20.79 419 ASN M CA 1
ATOM 3381 C C . ASN A 1 419 ? 51.808 142.339 56.889 1.00 20.29 419 ASN M C 1
ATOM 3382 O O . ASN A 1 419 ? 50.774 141.751 56.570 1.00 20.54 419 ASN M O 1
ATOM 3387 N N . ARG A 1 420 ? 52.074 142.552 58.173 1.00 19.59 420 ARG M N 1
ATOM 3388 C CA . ARG A 1 420 ? 51.184 142.054 59.202 1.00 20.55 420 ARG M CA 1
ATOM 3389 C C . ARG A 1 420 ? 49.774 142.598 59.128 1.00 19.09 420 ARG M C 1
ATOM 3390 O O . ARG A 1 420 ? 48.804 141.869 59.308 1.00 18.60 420 ARG M O 1
ATOM 3398 N N . ASN A 1 421 ? 49.625 143.896 58.870 1.00 21.02 421 ASN M N 1
ATOM 3399 C CA . ASN A 1 421 ? 48.295 144.440 58.757 1.00 20.56 421 ASN M CA 1
ATOM 3400 C C . ASN A 1 421 ? 47.555 143.827 57.605 1.00 20.57 421 ASN M C 1
ATOM 3401 O O . ASN A 1 421 ? 46.408 143.459 57.865 1.00 19.93 421 ASN M O 1
ATOM 3406 N N . GLN A 1 422 ? 48.188 143.660 56.455 1.00 17.92 422 GLN M N 1
ATOM 3407 C CA . GLN A 1 422 ? 47.523 143.038 55.322 1.00 18.51 422 GLN M CA 1
ATOM 3408 C C . GLN A 1 422 ? 47.194 141.594 55.666 1.00 16.74 422 GLN M C 1
ATOM 3409 O O . GLN A 1 422 ? 46.117 141.147 55.308 1.00 18.74 422 GLN M O 1
ATOM 3415 N N . SER A 1 423 ? 48.117 140.885 56.297 1.00 15.58 423 SER M N 1
ATOM 3416 C CA . SER A 1 423 ? 47.938 139.500 56.664 1.00 14.86 423 SER M CA 1
ATOM 3417 C C . SER A 1 423 ? 46.767 139.308 57.618 1.00 13.69 423 SER M C 1
ATOM 3418 O O . SER A 1 423 ? 46.073 138.300 57.555 1.00 14.37 423 SER M O 1
ATOM 3421 N N . MET A 1 424 ? 46.559 140.256 58.550 1.00 12.75 424 MET M N 1
ATOM 3422 C CA . MET A 1 424 ? 45.455 140.141 59.497 1.00 12.63 424 MET M CA 1
ATOM 3423 C C . MET A 1 424 ? 44.129 140.491 58.841 1.00 12.08 424 MET M C 1
ATOM 3424 O O . MET A 1 424 ? 43.084 140.019 59.298 1.00 12.70 424 MET M O 1
ATOM 3429 N N . LEU A 1 425 ? 44.157 141.283 57.767 1.00 11.83 425 LEU M N 1
ATOM 3430 C CA . LEU A 1 425 ? 42.955 141.669 57.052 1.00 12.40 425 LEU M CA 1
ATOM 3431 C C . LEU A 1 425 ? 42.651 140.681 55.964 1.00 12.05 425 LEU M C 1
ATOM 3432 O O . LEU A 1 425 ? 42.621 140.969 54.791 1.00 13.79 425 LEU M O 1
ATOM 3437 N N . ASP A 1 426 ? 42.407 139.431 56.397 1.00 11.20 426 ASP M N 1
ATOM 3438 C CA . ASP A 1 426 ? 42.331 138.308 55.475 1.00 10.34 426 ASP M CA 1
ATOM 3439 C C . ASP A 1 426 ? 40.913 138.033 55.014 1.00 9.90 426 ASP M C 1
ATOM 3440 O O . ASP A 1 426 ? 40.358 136.933 55.146 1.00 9.52 426 ASP M O 1
ATOM 3445 N N . TYR A 1 427 ? 40.285 139.051 54.421 1.00 11.29 427 TYR M N 1
ATOM 3446 C CA . TYR A 1 427 ? 38.914 138.897 53.938 1.00 10.32 427 TYR M CA 1
ATOM 3447 C C . TYR A 1 427 ? 38.783 137.816 52.871 1.00 9.83 427 TYR M C 1
ATOM 3448 O O . TYR A 1 427 ? 37.728 137.183 52.768 1.00 10.11 427 TYR M O 1
ATOM 3457 N N . THR A 1 428 ? 39.846 137.546 52.105 1.00 9.27 428 THR M N 1
ATOM 3458 C CA . THR A 1 428 ? 39.776 136.485 51.108 1.00 9.17 428 THR M CA 1
ATOM 3459 C C . THR A 1 428 ? 39.577 135.134 51.787 1.00 8.40 428 THR M C 1
ATOM 3460 O O . THR A 1 428 ? 39.022 134.211 51.194 1.00 8.83 428 THR M O 1
ATOM 3464 N N . ARG A 1 429 ? 40.105 134.970 53.012 1.00 8.23 429 ARG M N 1
ATOM 3465 C CA . ARG A 1 429 ? 39.929 133.726 53.752 1.00 7.81 429 ARG M CA 1
ATOM 3466 C C . ARG A 1 429 ? 38.506 133.625 54.289 1.00 7.47 429 ARG M C 1
ATOM 3467 O O . ARG A 1 429 ? 37.942 132.523 54.268 1.00 8.31 429 ARG M O 1
ATOM 3475 N N . ILE A 1 430 ? 37.929 134.715 54.809 1.00 7.79 430 ILE M N 1
ATOM 3476 C CA . ILE A 1 430 ? 36.531 134.650 55.199 1.00 8.63 430 ILE M CA 1
ATOM 3477 C C . ILE A 1 430 ? 35.684 134.195 54.018 1.00 8.83 430 ILE M C 1
ATOM 3478 O O . ILE A 1 430 ? 34.826 133.310 54.121 1.00 8.99 430 ILE M O 1
ATOM 3483 N N . ASP A 1 431 ? 35.905 134.811 52.850 1.00 8.00 431 ASP M N 1
ATOM 3484 C CA . ASP A 1 431 ? 35.103 134.476 51.691 1.00 8.53 431 ASP M CA 1
ATOM 3485 C C . ASP A 1 431 ? 35.230 133.008 51.325 1.00 7.62 431 ASP M C 1
ATOM 3486 O O . ASP A 1 431 ? 34.267 132.336 50.993 1.00 7.84 431 ASP M O 1
ATOM 3491 N N . TYR A 1 432 ? 36.473 132.493 51.327 1.00 7.16 432 TYR M N 1
ATOM 3492 C CA . TYR A 1 432 ? 36.650 131.080 51.005 1.00 6.35 432 TYR M CA 1
ATOM 3493 C C . TYR A 1 432 ? 35.941 130.225 52.021 1.00 6.61 432 TYR M C 1
ATOM 3494 O O . TYR A 1 432 ? 35.191 129.300 51.654 1.00 6.71 432 TYR M O 1
ATOM 3503 N N . LEU A 1 433 ? 36.167 130.451 53.311 1.00 6.82 433 LEU M N 1
ATOM 3504 C CA . LEU A 1 433 ? 35.598 129.556 54.312 1.00 7.13 433 LEU M CA 1
ATOM 3505 C C . LEU A 1 433 ? 34.079 129.644 54.301 1.00 6.86 433 LEU M C 1
ATOM 3506 O O . LEU A 1 433 ? 33.419 128.591 54.340 1.00 7.75 433 LEU M O 1
ATOM 3511 N N . CYS A 1 434 ? 33.524 130.837 54.255 1.00 7.50 434 CYS M N 1
ATOM 3512 C CA . CYS A 1 434 ? 32.072 130.927 54.350 1.00 7.65 434 CYS M CA 1
ATOM 3513 C C . CYS A 1 434 ? 31.383 130.344 53.133 1.00 7.29 434 CYS M C 1
ATOM 3514 O O . CYS A 1 434 ? 30.315 129.773 53.243 1.00 8.17 434 CYS M O 1
ATOM 3517 N N . SER A 1 435 ? 32.001 130.540 51.956 1.00 6.95 435 SER M N 1
ATOM 3518 C CA . SER A 1 435 ? 31.331 130.070 50.764 1.00 7.49 435 SER M CA 1
ATOM 3519 C C . SER A 1 435 ? 31.281 128.541 50.752 1.00 6.88 435 SER M C 1
ATOM 3520 O O . SER A 1 435 ? 30.322 127.949 50.247 1.00 7.80 435 SER M O 1
ATOM 3523 N N . HIS A 1 436 ? 32.335 127.910 51.259 1.00 6.39 436 HIS M N 1
ATOM 3524 C CA . HIS A 1 436 ? 32.331 126.454 51.380 1.00 5.94 436 HIS M CA 1
ATOM 3525 C C . HIS A 1 436 ? 31.375 125.984 52.454 1.00 6.54 436 HIS M C 1
ATOM 3526 O O . HIS A 1 436 ? 30.689 124.980 52.281 1.00 7.13 436 HIS M O 1
ATOM 3533 N N . LEU A 1 437 ? 31.345 126.697 53.609 1.00 6.92 437 LEU M N 1
ATOM 3534 C CA . LEU A 1 437 ? 30.387 126.312 54.652 1.00 6.70 437 LEU M CA 1
ATOM 3535 C C . LEU A 1 437 ? 28.979 126.456 54.163 1.00 7.17 437 LEU M C 1
ATOM 3536 O O . LEU A 1 437 ? 28.128 125.621 54.532 1.00 7.82 437 LEU M O 1
ATOM 3541 N N . CYS A 1 438 ? 28.663 127.435 53.345 1.00 7.54 438 CYS M N 1
ATOM 3542 C CA . CYS A 1 438 ? 27.318 127.560 52.817 1.00 8.04 438 CYS M CA 1
ATOM 3543 C C . CYS A 1 438 ? 26.947 126.326 52.015 1.00 7.64 438 CYS M C 1
ATOM 3544 O O . CYS A 1 438 ? 25.869 125.748 52.218 1.00 8.28 438 CYS M O 1
ATOM 3547 N N . PHE A 1 439 ? 27.838 125.907 51.106 1.00 7.37 439 PHE M N 1
ATOM 3548 C CA . PHE A 1 439 ? 27.557 124.739 50.306 1.00 7.02 439 PHE M CA 1
ATOM 3549 C C . PHE A 1 439 ? 27.548 123.485 51.138 1.00 7.18 439 PHE M C 1
ATOM 3550 O O . PHE A 1 439 ? 26.814 122.534 50.778 1.00 7.53 439 PHE M O 1
ATOM 3558 N N . LEU A 1 440 ? 28.327 123.398 52.198 1.00 6.62 440 LEU M N 1
ATOM 3559 C CA . LEU A 1 440 ? 28.310 122.213 53.049 1.00 6.71 440 LEU M CA 1
ATOM 3560 C C . LEU A 1 440 ? 26.956 122.100 53.755 1.00 7.32 440 LEU M C 1
ATOM 3561 O O . LEU A 1 440 ? 26.354 121.040 53.807 1.00 8.05 440 LEU M O 1
ATOM 3566 N N . ASN A 1 441 ? 26.462 123.210 54.286 1.00 7.52 441 ASN M N 1
ATOM 3567 C CA . ASN A 1 441 ? 25.119 123.173 54.876 1.00 8.50 441 ASN M CA 1
ATOM 3568 C C . ASN A 1 441 ? 24.104 122.759 53.847 1.00 8.27 441 ASN M C 1
ATOM 3569 O O . ASN A 1 441 ? 23.191 121.960 54.095 1.00 9.59 441 ASN M O 1
ATOM 3574 N N . LYS A 1 442 ? 24.215 123.310 52.645 1.00 8.26 442 LYS M N 1
ATOM 3575 C CA . LYS A 1 442 ? 23.268 123.013 51.563 1.00 8.37 442 LYS M CA 1
ATOM 3576 C C . LYS A 1 442 ? 23.281 121.539 51.242 1.00 8.36 442 LYS M C 1
ATOM 3577 O O . LYS A 1 442 ? 22.208 120.947 51.068 1.00 9.26 442 LYS M O 1
ATOM 3583 N N . VAL A 1 443 ? 24.464 120.912 51.126 1.00 7.95 443 VAL M N 1
ATOM 3584 C CA . VAL A 1 443 ? 24.458 119.500 50.752 1.00 7.92 443 VAL M CA 1
ATOM 3585 C C . VAL A 1 443 ? 23.940 118.617 51.875 1.00 7.71 443 VAL M C 1
ATOM 3586 O O . VAL A 1 443 ? 23.307 117.598 51.634 1.00 8.84 443 VAL M O 1
ATOM 3590 N N . ILE A 1 444 ? 24.215 118.984 53.126 1.00 8.07 444 ILE M N 1
ATOM 3591 C CA . ILE A 1 444 ? 23.673 118.207 54.241 1.00 8.50 444 ILE M CA 1
ATOM 3592 C C . ILE A 1 444 ? 22.136 118.254 54.178 1.00 9.71 444 ILE M C 1
ATOM 3593 O O . ILE A 1 444 ? 21.474 117.237 54.291 1.00 11.51 444 ILE M O 1
ATOM 3598 N N . LYS A 1 445 ? 21.578 119.448 53.992 1.00 10.00 445 LYS M N 1
ATOM 3599 C CA . LYS A 1 445 ? 20.127 119.584 53.979 1.00 11.91 445 LYS M CA 1
ATOM 3600 C C . LYS A 1 445 ? 19.501 118.965 52.756 1.00 12.60 445 LYS M C 1
ATOM 3601 O O . LYS A 1 445 ? 18.405 118.383 52.861 1.00 16.08 445 LYS M O 1
ATOM 3607 N N . GLU A 1 446 ? 20.089 119.139 51.580 1.00 10.72 446 GLU M N 1
ATOM 3608 C CA . GLU A 1 446 ? 19.451 118.699 50.346 1.00 10.82 446 GLU M CA 1
ATOM 3609 C C . GLU A 1 446 ? 19.684 117.264 50.012 1.00 11.00 446 GLU M C 1
ATOM 3610 O O . GLU A 1 446 ? 18.844 116.661 49.374 1.00 14.00 446 GLU M O 1
ATOM 3616 N N . LYS A 1 447 ? 20.853 116.777 50.338 1.00 9.72 447 LYS M N 1
ATOM 3617 C CA . LYS A 1 447 ? 21.244 115.424 49.955 1.00 9.98 447 LYS M CA 1
ATOM 3618 C C . LYS A 1 447 ? 21.342 114.488 51.127 1.00 10.39 447 LYS M C 1
ATOM 3619 O O . LYS A 1 447 ? 21.588 113.295 50.957 1.00 12.22 447 LYS M O 1
ATOM 3625 N N . ASP A 1 448 ? 21.226 114.982 52.350 1.00 10.06 448 ASP M N 1
ATOM 3626 C CA . ASP A 1 448 ? 21.286 114.177 53.555 1.00 11.08 448 ASP M CA 1
ATOM 3627 C C . ASP A 1 448 ? 22.609 113.464 53.721 1.00 9.47 448 ASP M C 1
ATOM 3628 O O . ASP A 1 448 ? 22.678 112.317 54.161 1.00 12.28 448 ASP M O 1
ATOM 3633 N N . VAL A 1 449 ? 23.697 114.109 53.300 1.00 9.07 449 VAL M N 1
ATOM 3634 C CA . VAL A 1 449 ? 25.018 113.542 53.534 1.00 8.07 449 VAL M CA 1
ATOM 3635 C C . VAL A 1 449 ? 25.308 113.586 55.023 1.00 7.71 449 VAL M C 1
ATOM 3636 O O . VAL A 1 449 ? 25.027 114.558 55.705 1.00 8.53 449 VAL M O 1
ATOM 3643 N N . ASN A 1 450 ? 25.898 112.476 55.528 1.00 7.27 450 ASN M N 1
ATOM 3644 C CA . ASN A 1 450 ? 26.149 112.351 56.953 1.00 7.22 450 ASN M CA 1
ATOM 3645 C C . ASN A 1 450 ? 27.466 112.997 57.335 1.00 7.30 450 ASN M C 1
ATOM 3646 O O . ASN A 1 450 ? 28.431 112.341 57.721 1.00 8.38 450 ASN M O 1
ATOM 3651 N N . VAL A 1 451 ? 27.513 114.314 57.241 1.00 7.09 451 VAL M N 1
ATOM 3652 C CA . VAL A 1 451 ? 28.662 115.113 57.671 1.00 7.06 451 VAL M CA 1
ATOM 3653 C C . VAL A 1 451 ? 28.423 115.613 59.078 1.00 6.83 451 VAL M C 1
ATOM 3654 O O . VAL A 1 451 ? 27.366 116.192 59.312 1.00 8.35 451 VAL M O 1
ATOM 3658 N N . LYS A 1 452 ? 29.382 115.388 60.001 1.00 6.77 452 LYS M N 1
ATOM 3659 C CA . LYS A 1 452 ? 29.180 115.736 61.389 1.00 11.29 452 LYS M CA 1
ATOM 3660 C C . LYS A 1 452 ? 30.197 116.700 61.884 1.00 49.40 452 LYS M C 1
ATOM 3661 O O . LYS A 1 452 ? 30.132 117.069 63.009 1.00 22.20 452 LYS M O 1
ATOM 3667 N N . GLY A 1 453 ? 31.092 117.214 61.129 1.00 7.45 453 GLY M N 1
ATOM 3668 C CA . GLY A 1 453 ? 31.960 118.235 61.601 1.00 6.47 453 GLY M CA 1
ATOM 3669 C C . GLY A 1 453 ? 32.809 118.819 60.497 1.00 6.33 453 GLY M C 1
ATOM 3670 O O . GLY A 1 453 ? 32.879 118.285 59.393 1.00 6.74 453 GLY M O 1
ATOM 3671 N N . TYR A 1 454 ? 33.448 119.940 60.818 1.00 6.39 454 TYR M N 1
ATOM 3672 C CA . TYR A 1 454 ? 34.240 120.732 59.895 1.00 5.96 454 TYR M CA 1
ATOM 3673 C C . TYR A 1 454 ? 35.403 121.352 60.661 1.00 5.70 454 TYR M C 1
ATOM 3674 O O . TYR A 1 454 ? 35.198 122.033 61.642 1.00 6.51 454 TYR M O 1
ATOM 3683 N N . LEU A 1 455 ? 36.582 121.090 60.124 1.00 5.98 455 LEU M N 1
ATOM 3684 C CA . LEU A 1 455 ? 37.843 121.597 60.699 1.00 6.42 455 LEU M CA 1
ATOM 3685 C C . LEU A 1 455 ? 38.556 122.386 59.627 1.00 6.79 455 LEU M C 1
ATOM 3686 O O . LEU A 1 455 ? 39.023 121.828 58.634 1.00 9.16 455 LEU M O 1
ATOM 3691 N N . ALA A 1 456 ? 38.666 123.687 59.817 1.00 6.03 456 ALA M N 1
ATOM 3692 C CA . ALA A 1 456 ? 39.331 124.524 58.864 1.00 6.75 456 ALA M CA 1
ATOM 3693 C C . ALA A 1 456 ? 40.857 124.359 58.991 1.00 5.30 456 ALA M C 1
ATOM 3694 O O . ALA A 1 456 ? 41.388 124.268 60.079 1.00 6.72 456 ALA M O 1
ATOM 3696 N N . TRP A 1 457 ? 41.530 124.430 57.853 1.00 5.91 457 TRP M N 1
ATOM 3697 C CA . TRP A 1 457 ? 42.978 124.507 57.806 1.00 6.03 457 TRP M CA 1
ATOM 3698 C C . TRP A 1 457 ? 43.319 126.003 57.788 1.00 5.89 457 TRP M C 1
ATOM 3699 O O . TRP A 1 457 ? 42.823 126.638 56.869 1.00 8.48 457 TRP M O 1
ATOM 3710 N N . ALA A 1 458 ? 44.162 126.535 58.635 1.00 6.03 458 ALA M N 1
ATOM 3711 C CA . ALA A 1 458 ? 44.834 125.968 59.760 1.00 6.19 458 ALA M CA 1
ATOM 3712 C C . ALA A 1 458 ? 44.599 126.785 61.000 1.00 6.13 458 ALA M C 1
ATOM 3713 O O . ALA A 1 458 ? 44.236 127.976 60.906 1.00 7.17 458 ALA M O 1
ATOM 3715 N N . LEU A 1 459 ? 44.838 126.214 62.170 1.00 7.15 459 LEU M N 1
ATOM 3716 C CA . LEU A 1 459 ? 44.725 126.980 63.411 1.00 8.29 459 LEU M CA 1
ATOM 3717 C C . LEU A 1 459 ? 45.526 128.276 63.296 1.00 7.80 459 LEU M C 1
ATOM 3718 O O . LEU A 1 459 ? 45.044 129.343 63.679 1.00 9.45 459 LEU M O 1
ATOM 3723 N N . GLY A 1 460 ? 46.768 128.122 62.888 1.00 8.06 460 GLY M N 1
ATOM 3724 C CA . GLY A 1 460 ? 47.655 129.281 62.833 1.00 8.40 460 GLY M CA 1
ATOM 3725 C C . GLY A 1 460 ? 48.626 129.113 61.693 1.00 8.28 460 GLY M C 1
ATOM 3726 O O . GLY A 1 460 ? 48.675 128.111 61.016 1.00 10.83 460 GLY M O 1
ATOM 3727 N N . ASP A 1 461 ? 49.338 130.194 61.395 1.00 8.46 461 ASP M N 1
ATOM 3728 C CA . ASP A 1 461 ? 50.362 130.168 60.384 1.00 8.49 461 ASP M CA 1
ATOM 3729 C C . ASP A 1 461 ? 51.382 129.120 60.765 1.00 8.87 461 ASP M C 1
ATOM 3730 O O . ASP A 1 461 ? 51.680 128.927 61.935 1.00 10.00 461 ASP M O 1
ATOM 3735 N N . ASN A 1 462 ? 51.956 128.467 59.791 1.00 8.68 462 ASN M N 1
ATOM 3736 C CA . ASN A 1 462 ? 52.839 127.327 60.062 1.00 9.19 462 ASN M CA 1
ATOM 3737 C C . ASN A 1 462 ? 53.778 127.134 58.882 1.00 8.85 462 ASN M C 1
ATOM 3738 O O . ASN A 1 462 ? 53.785 127.879 57.897 1.00 10.58 462 ASN M O 1
ATOM 3747 N N . TYR A 1 463 ? 54.606 126.105 58.960 1.00 8.11 463 TYR M N 1
ATOM 3748 C CA . TYR A 1 463 ? 55.414 125.732 57.770 1.00 7.67 463 TYR M CA 1
ATOM 3749 C C . TYR A 1 463 ? 54.450 125.035 56.820 1.00 6.58 463 TYR M C 1
ATOM 3750 O O . TYR A 1 463 ? 53.807 124.078 57.206 1.00 8.61 463 TYR M O 1
ATOM 3759 N N . GLU A 1 464 ? 54.380 125.503 55.599 1.00 6.70 464 GLU M N 1
ATOM 3760 C CA . GLU A 1 464 ? 53.549 124.873 54.575 1.00 6.95 464 GLU M CA 1
ATOM 3761 C C . GLU A 1 464 ? 54.427 123.968 53.728 1.00 6.48 464 GLU M C 1
ATOM 3762 O O . GLU A 1 464 ? 55.410 124.397 53.162 1.00 7.31 464 GLU M O 1
ATOM 3768 N N . PHE A 1 465 ? 54.026 122.688 53.641 1.00 7.23 465 PHE M N 1
ATOM 3769 C CA . PHE A 1 465 ? 54.777 121.756 52.823 1.00 7.36 465 PHE M CA 1
ATOM 3770 C C . PHE A 1 465 ? 55.002 122.407 51.483 1.00 7.73 465 PHE M C 1
ATOM 3771 O O . PHE A 1 465 ? 54.078 122.927 50.845 1.00 9.07 465 PHE M O 1
ATOM 3779 N N . ASN A 1 466 ? 56.236 122.311 50.987 1.00 8.01 466 ASN M N 1
ATOM 3780 C CA . ASN A 1 466 ? 56.648 122.795 49.688 1.00 8.77 466 ASN M CA 1
ATOM 3781 C C . ASN A 1 466 ? 56.775 124.320 49.576 1.00 8.67 466 ASN M C 1
ATOM 3782 O O . ASN A 1 466 ? 57.320 124.776 48.569 1.00 11.03 466 ASN M O 1
ATOM 3787 N N . LYS A 1 467 ? 56.244 125.084 50.504 1.00 8.15 467 LYS M N 1
ATOM 3788 C CA . LYS A 1 467 ? 56.205 126.526 50.373 1.00 8.93 467 LYS M CA 1
ATOM 3789 C C . LYS A 1 467 ? 56.911 127.242 51.487 1.00 8.32 467 LYS M C 1
ATOM 3790 O O . LYS A 1 467 ? 57.049 128.474 51.440 1.00 10.17 467 LYS M O 1
ATOM 3796 N N . GLY A 1 468 ? 57.467 126.554 52.454 1.00 9.12 468 GLY M N 1
ATOM 3797 C CA . GLY A 1 468 ? 58.141 127.253 53.556 1.00 9.24 468 GLY M CA 1
ATOM 3798 C C . GLY A 1 468 ? 57.198 128.158 54.280 1.00 9.04 468 GLY M C 1
ATOM 3799 O O . GLY A 1 468 ? 56.058 127.790 54.620 1.00 9.95 468 GLY M O 1
ATOM 3800 N N . PHE A 1 469 ? 57.604 129.384 54.514 1.00 9.16 469 PHE M N 1
ATOM 3801 C CA . PHE A 1 469 ? 56.839 130.399 55.172 1.00 9.29 469 PHE M CA 1
ATOM 3802 C C . PHE A 1 469 ? 56.417 131.470 54.185 1.00 10.34 469 PHE M C 1
ATOM 3803 O O . PHE A 1 469 ? 55.992 132.560 54.496 1.00 12.40 469 PHE M O 1
ATOM 3811 N N . THR A 1 470 ? 56.397 131.118 52.888 1.00 10.26 470 THR M N 1
ATOM 3812 C CA . THR A 1 470 ? 56.068 132.067 51.833 1.00 11.24 470 THR M CA 1
ATOM 3813 C C . THR A 1 470 ? 54.586 132.219 51.654 1.00 10.58 470 THR M C 1
ATOM 3814 O O . THR A 1 470 ? 54.157 133.111 50.895 1.00 13.30 470 THR M O 1
ATOM 3818 N N . VAL A 1 471 ? 53.765 131.402 52.303 1.00 10.31 471 VAL M N 1
ATOM 3819 C CA . VAL A 1 471 ? 52.323 131.554 52.313 1.00 10.43 471 VAL M CA 1
ATOM 3820 C C . VAL A 1 471 ? 51.882 131.343 53.776 1.00 9.77 471 VAL M C 1
ATOM 3821 O O . VAL A 1 471 ? 52.576 130.651 54.528 1.00 12.43 471 VAL M O 1
ATOM 3825 N N . ARG A 1 472 ? 50.721 131.865 54.086 1.00 8.93 472 ARG M N 1
ATOM 3826 C CA . ARG A 1 472 ? 50.110 131.719 55.386 1.00 8.65 472 ARG M CA 1
ATOM 3827 C C . ARG A 1 472 ? 48.740 131.094 55.215 1.00 8.47 472 ARG M C 1
ATOM 3828 O O . ARG A 1 472 ? 47.985 131.528 54.357 1.00 10.34 472 ARG M O 1
ATOM 3836 N N . PHE A 1 473 ? 48.384 130.104 56.023 1.00 7.87 473 PHE M N 1
ATOM 3837 C CA . PHE A 1 473 ? 47.085 129.477 56.023 1.00 7.70 473 PHE M CA 1
ATOM 3838 C C . PHE A 1 473 ? 46.300 129.712 57.304 1.00 7.16 473 PHE M C 1
ATOM 3839 O O . PHE A 1 473 ? 45.151 129.264 57.386 1.00 8.50 473 PHE M O 1
ATOM 3847 N N . GLY A 1 474 ? 46.898 130.335 58.297 1.00 7.25 474 GLY M N 1
ATOM 3848 C CA . GLY A 1 474 ? 46.247 130.361 59.585 1.00 7.60 474 GLY M CA 1
ATOM 3849 C C . GLY A 1 474 ? 45.025 131.234 59.681 1.00 7.43 474 GLY M C 1
ATOM 3850 O O . GLY A 1 474 ? 44.910 132.272 59.022 1.00 8.05 474 GLY M O 1
ATOM 3851 N N . LEU A 1 475 ? 44.118 130.851 60.585 1.00 7.60 475 LEU M N 1
ATOM 3852 C CA . LEU A 1 475 ? 43.059 131.761 61.039 1.00 7.69 475 LEU M CA 1
ATOM 3853 C C . LEU A 1 475 ? 43.607 132.656 62.141 1.00 8.59 475 LEU M C 1
ATOM 3854 O O . LEU A 1 475 ? 42.956 133.655 62.503 1.00 9.66 475 LEU M O 1
ATOM 3859 N N . SER A 1 476 ? 44.775 132.343 62.679 1.00 8.57 476 SER M N 1
ATOM 3860 C CA . SER A 1 476 ? 45.522 133.188 63.591 1.00 9.00 476 SER M CA 1
ATOM 3861 C C . SER A 1 476 ? 46.909 133.363 62.996 1.00 9.45 476 SER M C 1
ATOM 3862 O O . SER A 1 476 ? 47.486 132.529 62.347 1.00 9.55 476 SER M O 1
ATOM 3865 N N . TYR A 1 477 ? 47.427 134.600 63.268 1.00 9.98 477 TYR M N 1
ATOM 3866 C CA . TYR A 1 477 ? 48.690 135.083 62.753 1.00 9.33 477 TYR M CA 1
ATOM 3867 C C . TYR A 1 477 ? 49.814 134.836 63.698 1.00 10.31 477 TYR M C 1
ATOM 3868 O O . TYR A 1 477 ? 49.677 135.017 64.900 1.00 12.72 477 TYR M O 1
ATOM 3877 N N . ILE A 1 478 ? 50.956 134.406 63.155 1.00 10.49 478 ILE M N 1
ATOM 3878 C CA . ILE A 1 478 ? 52.191 134.200 63.897 1.00 11.46 478 ILE M CA 1
ATOM 3879 C C . ILE A 1 478 ? 53.277 135.044 63.288 1.00 11.35 478 ILE M C 1
ATOM 3880 O O . ILE A 1 478 ? 53.533 135.001 62.096 1.00 13.80 478 ILE M O 1
ATOM 3885 N N . ASP A 1 479 ? 53.988 135.796 64.120 1.00 12.85 479 ASP M N 1
ATOM 3886 C CA . ASP A 1 479 ? 55.127 136.581 63.752 1.00 13.48 479 ASP M CA 1
ATOM 3887 C C . ASP A 1 479 ? 56.348 135.695 63.748 1.00 12.26 479 ASP M C 1
ATOM 3888 O O . ASP A 1 479 ? 56.762 135.209 64.799 1.00 13.13 479 ASP M O 1
ATOM 3893 N N . TRP A 1 480 ? 57.004 135.498 62.610 1.00 12.72 480 TRP M N 1
ATOM 3894 C CA . TRP A 1 480 ? 58.140 134.597 62.548 1.00 13.56 480 TRP M CA 1
ATOM 3895 C C . TRP A 1 480 ? 59.334 135.131 63.297 1.00 14.73 480 TRP M C 1
ATOM 3896 O O . TRP A 1 480 ? 60.277 134.360 63.544 1.00 16.89 480 TRP M O 1
ATOM 3907 N N . ASN A 1 481 ? 59.352 136.398 63.670 1.00 15.84 481 ASN M N 1
ATOM 3908 C CA . ASN A 1 481 ? 60.434 136.953 64.468 1.00 17.66 481 ASN M CA 1
ATOM 3909 C C . ASN A 1 481 ? 60.192 136.689 65.935 1.00 17.80 481 ASN M C 1
ATOM 3910 O O . ASN A 1 481 ? 61.077 136.952 66.786 1.00 21.05 481 ASN M O 1
ATOM 3915 N N . ASN A 1 482 ? 58.984 136.309 66.320 1.00 16.44 482 ASN M N 1
ATOM 3916 C CA . ASN A 1 482 ? 58.653 136.046 67.714 1.00 16.55 482 ASN M CA 1
ATOM 3917 C C . ASN A 1 482 ? 57.374 135.243 67.764 1.00 14.45 482 ASN M C 1
ATOM 3918 O O . ASN A 1 482 ? 56.265 135.790 67.801 1.00 14.66 482 ASN M O 1
ATOM 3923 N N . VAL A 1 483 ? 57.533 133.929 67.724 1.00 13.65 483 VAL M N 1
ATOM 3924 C CA . VAL A 1 483 ? 56.421 133.032 67.465 1.00 12.26 483 VAL M CA 1
ATOM 3925 C C . VAL A 1 483 ? 55.485 132.776 68.606 1.00 12.40 483 VAL M C 1
ATOM 3926 O O . VAL A 1 483 ? 54.522 132.018 68.403 1.00 14.91 483 VAL M O 1
ATOM 3930 N N . THR A 1 484 ? 55.661 133.354 69.762 1.00 13.77 484 THR M N 1
ATOM 3931 C CA . THR A 1 484 ? 54.842 133.002 70.921 1.00 14.93 484 THR M CA 1
ATOM 3932 C C . THR A 1 484 ? 53.354 133.203 70.666 1.00 14.06 484 THR M C 1
ATOM 3933 O O . THR A 1 484 ? 52.545 132.259 70.848 1.00 14.65 484 THR M O 1
ATOM 3937 N N . ASP A 1 485 ? 52.943 134.402 70.299 1.00 14.52 485 ASP M N 1
ATOM 3938 C CA . ASP A 1 485 ? 51.541 134.674 70.131 1.00 14.80 485 ASP M CA 1
ATOM 3939 C C . ASP A 1 485 ? 50.940 134.104 68.869 1.00 13.17 485 ASP M C 1
ATOM 3940 O O . ASP A 1 485 ? 51.561 134.014 67.808 1.00 14.89 485 ASP M O 1
ATOM 3945 N N . ARG A 1 486 ? 49.661 133.776 68.984 1.00 13.55 486 ARG M N 1
ATOM 3946 C CA . ARG A 1 486 ? 48.805 133.427 67.852 1.00 12.76 486 ARG M CA 1
ATOM 3947 C C . ARG A 1 486 ? 47.621 134.402 67.913 1.00 13.42 486 ARG M C 1
ATOM 3948 O O . ARG A 1 486 ? 46.806 134.315 68.813 1.00 17.98 486 ARG M O 1
ATOM 3956 N N . ASP A 1 487 ? 47.587 135.363 67.010 1.00 13.24 487 ASP M N 1
ATOM 3957 C CA . ASP A 1 487 ? 46.582 136.404 67.103 1.00 13.85 487 ASP M CA 1
ATOM 3958 C C . ASP A 1 487 ? 45.479 136.186 66.095 1.00 13.13 487 ASP M C 1
ATOM 3959 O O . ASP A 1 487 ? 45.788 136.129 64.895 1.00 12.37 487 ASP M O 1
ATOM 3964 N N . LEU A 1 488 ? 44.224 136.122 66.512 1.00 12.44 488 LEU M N 1
ATOM 3965 C CA . LEU A 1 488 ? 43.167 135.859 65.538 1.00 11.43 488 LEU M CA 1
ATOM 3966 C C . LEU A 1 488 ? 43.157 136.934 64.482 1.00 10.43 488 LEU M C 1
ATOM 3967 O O . LEU A 1 488 ? 43.101 138.130 64.765 1.00 12.06 488 LEU M O 1
ATOM 3972 N N . LYS A 1 489 ? 43.116 136.510 63.217 1.00 9.41 489 LYS M N 1
ATOM 3973 C CA . LYS A 1 489 ? 42.978 137.383 62.073 1.00 9.56 489 LYS M CA 1
ATOM 3974 C C . LYS A 1 489 ? 41.520 137.786 61.934 1.00 9.14 489 LYS M C 1
ATOM 3975 O O . LYS A 1 489 ? 40.663 137.313 62.689 1.00 9.92 489 LYS M O 1
ATOM 3981 N N . LYS A 1 490 ? 41.197 138.589 60.917 1.00 10.60 490 LYS M N 1
ATOM 3982 C CA . LYS A 1 490 ? 39.782 138.838 60.633 1.00 10.60 490 LYS M CA 1
ATOM 3983 C C . LYS A 1 490 ? 39.047 137.515 60.423 1.00 10.49 490 LYS M C 1
ATOM 3984 O O . LYS A 1 490 ? 37.884 137.395 60.862 1.00 10.16 490 LYS M O 1
ATOM 3990 N N . SER A 1 491 ? 39.662 136.555 59.751 1.00 9.05 491 SER M N 1
ATOM 3991 C CA . SER A 1 491 ? 38.992 135.261 59.568 1.00 8.91 491 SER M CA 1
ATOM 3992 C C . SER A 1 491 ? 38.725 134.562 60.883 1.00 9.20 491 SER M C 1
ATOM 3993 O O . SER A 1 491 ? 37.644 134.007 61.056 1.00 9.54 491 SER M O 1
ATOM 3996 N N . GLY A 1 492 ? 39.738 134.542 61.775 1.00 8.89 492 GLY M N 1
ATOM 3997 C CA . GLY A 1 492 ? 39.483 133.922 63.063 1.00 9.34 492 GLY M CA 1
ATOM 3998 C C . GLY A 1 492 ? 38.391 134.596 63.847 1.00 9.13 492 GLY M C 1
ATOM 3999 O O . GLY A 1 492 ? 37.569 133.967 64.520 1.00 10.12 492 GLY M O 1
ATOM 4000 N N . GLN A 1 493 ? 38.343 135.951 63.768 1.00 10.05 493 GLN M N 1
ATOM 4001 C CA . GLN A 1 493 ? 37.302 136.707 64.426 1.00 10.17 493 GLN M CA 1
ATOM 4002 C C . GLN A 1 493 ? 35.975 136.414 63.807 1.00 10.12 493 GLN M C 1
ATOM 4003 O O . GLN A 1 493 ? 34.975 136.270 64.541 1.00 11.16 493 GLN M O 1
ATOM 4009 N N . TRP A 1 494 ? 35.855 136.297 62.510 1.00 9.54 494 TRP M N 1
ATOM 4010 C CA . TRP A 1 494 ? 34.636 135.909 61.849 1.00 9.28 494 TRP M CA 1
ATOM 4011 C C . TRP A 1 494 ? 34.222 134.518 62.293 1.00 9.11 494 TRP M C 1
ATOM 4012 O O . TRP A 1 494 ? 33.057 134.265 62.616 1.00 9.78 494 TRP M O 1
ATOM 4023 N N . TYR A 1 495 ? 35.149 133.579 62.323 1.00 8.51 495 TYR M N 1
ATOM 4024 C CA . TYR A 1 495 ? 34.841 132.195 62.642 1.00 8.65 495 TYR M CA 1
ATOM 4025 C C . TYR A 1 495 ? 34.346 132.106 64.067 1.00 9.36 495 TYR M C 1
ATOM 4026 O O . TYR A 1 495 ? 33.424 131.369 64.381 1.00 9.75 495 TYR M O 1
ATOM 4035 N N . GLN A 1 496 ? 34.927 132.897 64.972 1.00 9.44 496 GLN M N 1
ATOM 4036 C CA . GLN A 1 496 ? 34.439 132.987 66.354 1.00 10.36 496 GLN M CA 1
ATOM 4037 C C . GLN A 1 496 ? 32.965 133.386 66.358 1.00 10.11 496 GLN M C 1
ATOM 4038 O O . GLN A 1 496 ? 32.163 132.791 67.074 1.00 11.43 496 GLN M O 1
ATOM 4044 N N . SER A 1 497 ? 32.604 134.384 65.568 1.00 10.75 497 SER M N 1
ATOM 4045 C CA . SER A 1 497 ? 31.214 134.803 65.518 1.00 11.81 497 SER M CA 1
ATOM 4046 C C . SER A 1 497 ? 30.306 133.801 64.848 1.00 11.78 497 SER M C 1
ATOM 4047 O O . SER A 1 497 ? 29.170 133.558 65.250 1.00 13.31 497 SER M O 1
ATOM 4050 N N . PHE A 1 498 ? 30.813 133.158 63.786 1.00 10.77 498 PHE M N 1
ATOM 4051 C CA . PHE A 1 498 ? 30.061 132.071 63.154 1.00 10.23 498 PHE M CA 1
ATOM 4052 C C . PHE A 1 498 ? 29.753 130.975 64.150 1.00 10.13 498 PHE M C 1
ATOM 4053 O O . PHE A 1 498 ? 28.636 130.467 64.210 1.00 10.95 498 PHE M O 1
ATOM 4061 N N . ILE A 1 499 ? 30.748 130.596 64.937 1.00 9.96 499 ILE M N 1
ATOM 4062 C CA . ILE A 1 499 ? 30.562 129.520 65.909 1.00 10.57 499 ILE M CA 1
ATOM 4063 C C . ILE A 1 499 ? 29.599 129.927 67.016 1.00 11.37 499 ILE M C 1
ATOM 4064 O O . ILE A 1 499 ? 28.794 129.103 67.434 1.00 12.13 499 ILE M O 1
ATOM 4069 N N . SER A 1 500 ? 29.704 131.170 67.505 1.00 11.29 500 SER M N 1
ATOM 4070 C CA . SER A 1 500 ? 28.865 131.630 68.630 1.00 12.62 500 SER M CA 1
ATOM 4071 C C . SER A 1 500 ? 28.255 132.988 68.242 1.00 13.79 500 SER M C 1
ATOM 4072 O O . SER A 1 500 ? 28.684 134.046 68.573 1.00 15.97 500 SER M O 1
ATOM 4075 N N . PRO A 1 501 ? 27.157 132.817 67.414 1.00 14.68 501 PRO M N 1
ATOM 4076 C CA . PRO A 1 501 ? 26.575 134.030 66.786 1.00 16.52 501 PRO M CA 1
ATOM 4077 C C . PRO A 1 501 ? 25.770 134.967 67.676 1.00 21.64 501 PRO M C 1
ATOM 4078 O O . PRO A 1 501 ? 25.442 136.116 67.241 1.00 24.02 501 PRO M O 1
#

Sequence (499 aa):
EITCQENLPFTCGNTDALNSSSFSSDFIFGVASSAYQIEGTIGRGLNIWDGFTHRYPNKSGPDHGNGDTTCDSFSYWQKDIDVLDELNATGYRFSIAWSRIIPRGKRSRGVNEKGIDYYHGLISGLIKKGITPFVTLFHWDLPQTLQDEYEGFLDPQIIDDFKDYADLCFEEFGDSVKYWLTINQLYSVPTRGYGSALDAPGRCSPTVDPSCYAGNSSTEPYIVAHHQLLAHAKVVDLYRKNYTHQGGKIGPTMITRWFLPYNDTDRHSIAATERMKEFFLGWFMGPLTNGTYPQIMIDTVGERLPSFSPEESNLVKGSYDFLGLNYYFTQYAQPSPNPVNSTNHTAMMDAGAKLTYINASGHYIGPLFEKDKADSTDNIYYYPKGIYSVMDYFKNKYYNPLIYVTENGISTPGDENRNQSMLDYTRIDYLCSHLCFLNKVIKEKDVNVKGYLAWALGDNYEFNKGFTVRFGLSYIDWNNVTDRDLKKSGQWYQSFISP

Radius of gyration: 21.22 Å; Cα contacts (8 Å, |Δi|>4): 1154; chains: 1; bounding box: 53×57×55 Å

Foldseek 3Di:
DFDFDWAPPGDLLPLVVFFCVLDDPQFFEAAEDECFWAAACPQFAAFLQNVQLVLPQLLQAVVSFGSHCWLNCLVQVVQLLVLCLLLVGQEYEYEQQLRNFPVLLAPVVDTRVVSLVSVVVSLVSCVVSNHAYAYEHEAPGHRVNCCVVPNALLDLVNQVSLQVSLVVCCVSPLLRHFHYAYYAALQPCLCCCAAQLSFPPRHDFCVSDVSGPYHHQLQRSQSSSLSSLLSLLSNLCCCVVPVVVSNHWYYYEHEDAQEDALDNVDVQSVLLRVLCCLLRVQCQLVLQAQLDRDPLCCVQSPPSHDHADPVSSVSRHVSGQFYAYEYEAYWHWGFADQPSPDSSGHNVCSSRIDTAQAGPVGDGQYAWFAADVVDRSPTDHHTLLRLLVVLLCCCVVRPQGAYEHNEYWGKDFLPDDPVVVLQPVVGSSRVSSNSSSVSVSCVPRVRNYRYYHYPHCWFTQDRSHGNGIGTHCFYADPVHSNHTHGGVNSVSSSVSHPD

Solvent-accessible surface area: 18417 Å² total; per-residue (Å²): 194,38,115,17,63,64,94,108,113,19,90,11,30,81,24,133,79,10,20,22,92,32,13,72,125,83,16,22,6,0,0,0,2,0,2,2,2,18,3,2,38,101,44,25,18,117,0,9,1,6,26,5,2,98,153,23,54,118,30,0,1,103,68,96,12,32,0,51,98,6,2,30,0,58,56,62,71,80,83,6,3,64,4,0,63,91,0,89,4,57,0,2,0,4,2,0,0,0,0,0,0,0,43,141,0,77,58,90,74,36,63,34,102,144,3,1,55,22,0,70,27,9,5,49,14,0,76,166,117,54,3,39,5,0,0,0,0,3,5,18,1,1,0,43,44,0,3,101,92,24,42,0,6,33,37,78,101,0,28,87,15,0,53,50,0,0,30,4,0,0,85,48,3,0,105,51,0,64,42,0,0,0,0,2,20,0,32,6,11,0,4,80,0,2,0,27,0,84,2,1,8,0,19,1,9,97,82,45,32,119,54,18,71,39,22,61,0,16,40,16,0,2,58,0,0,13,18,0,0,14,0,0,0,61,0,1,39,10,4,96,147,93,25,99,134,11,63,20,84,0,0,0,0,0,16,0,46,28,1,42,28,59,52,106,123,43,178,89,0,72,44,0,2,83,61,8,19,40,11,0,0,0,7,0,0,12,0,0,16,76,1,62,9,13,113,57,0,74,93,46,4,38,180,40,20,36,98,28,47,123,143,55,25,118,45,0,109,33,2,35,40,0,0,0,0,0,0,26,27,0,14,12,0,35,59,40,113,44,54,65,151,49,108,71,2,13,4,63,61,4,4,8,18,112,56,23,32,66,32,50,107,38,96,113,6,13,14,85,14,39,84,42,161,109,61,59,127,75,10,27,32,5,23,0,77,0,0,26,15,0,0,30,32,0,58,105,96,7,160,84,6,24,0,6,0,0,8,0,0,4,16,8,65,22,129,54,84,112,103,92,0,29,86,2,119,83,0,19,33,0,0,0,1,0,0,16,6,0,11,33,0,32,116,79,90,108,3,60,8,68,0,0,1,0,9,0,8,6,1,5,0,32,13,31,59,0,45,43,23,19,22,0,0,0,18,2,59,71,145,97,27,37,84,16,50,13,0,77,0,0,79,17,0,62,44,0,20,55,104

Nearest PDB structures (foldseek):
  1e4m-assembly1_M  TM=1.002E+00  e=0.000E+00  Sinapis alba
  1dwa-assembly1_M  TM=1.002E+00  e=0.000E+00  Sinapis alba
  1myr-assembly1_A-2  TM=1.002E+00  e=0.000E+00  Sinapis alba
  3ptq-assembly1_A  TM=9.615E-01  e=1.553E-60  Oryza sativa
  1cbg-assembly1_A-2  TM=9.429E-01  e=4.289E-60  Trifolium repens